Protein AF-A0A4P2VW33-F1 (afdb_monomer_lite)

Organism: Fluviispira sanaruensis (NCBI:txid2493639)

Radius of gyration: 27.39 Å; chains: 1; bounding box: 65×52×79 Å

Secondary structure (DSSP, 8-state):
-TTTHHHHHHHHHHHHHH--------SS-----HHHHHHHHHHHHSS---HHHHHHHHIIIIIISSTTSHHHHHHHHHHHHHHHHHHHHHHHHH----SGGGHHHHHHHHHHHHHHHHHHHHHHHHHHHHHHHHHHHHHHHHHTPPPP-TTTTGGGHHHHHHHHHHHHHHHHHHHHHHHHHHHHHHHHHHHHHHHHHHHHHHHHHHHHHT--S-HHHHHHHHHHHHHHHHTTHHHHHHHHHHHHHHHHHHHTT-HHHHHHHHHHHHHHHHHHHHHHHT--S-HHHHHHHHHHHHHHHHHHHHHHHHHHHH-SSHHHHHHHHHHHHHHHB---TTSGGGHHHHHHHHHHHHS-HHHHTT--HHHHHHHHHHHHHHHHHHB-

pLDDT: mean 75.42, std 14.81, range [32.59, 93.06]

Structure (mmCIF, N/CA/C/O backbone):
data_AF-A0A4P2VW33-F1
#
_entry.id   AF-A0A4P2VW33-F1
#
loop_
_atom_site.group_PDB
_atom_site.id
_atom_site.type_symbol
_atom_site.label_atom_id
_atom_site.label_alt_id
_atom_site.label_comp_id
_atom_site.label_asym_id
_atom_site.label_entity_id
_atom_site.label_seq_id
_atom_site.pdbx_PDB_ins_code
_atom_site.Cartn_x
_atom_site.Cartn_y
_atom_site.Cartn_z
_atom_site.occupancy
_atom_site.B_iso_or_equiv
_atom_site.auth_seq_id
_atom_site.auth_comp_id
_atom_site.auth_asym_id
_atom_site.auth_atom_id
_atom_site.pdbx_PDB_model_num
ATOM 1 N N . MET A 1 1 ? 6.775 -18.492 33.308 1.00 33.47 1 MET A N 1
ATOM 2 C CA . MET A 1 1 ? 7.304 -19.071 32.047 1.00 33.47 1 MET A CA 1
ATOM 3 C C . MET A 1 1 ? 6.486 -18.779 30.776 1.00 33.47 1 MET A C 1
ATOM 5 O O . MET A 1 1 ? 7.085 -18.763 29.713 1.00 33.47 1 MET A O 1
ATOM 9 N N . LYS A 1 2 ? 5.179 -18.452 30.815 1.00 35.44 2 LYS A N 1
ATOM 10 C CA . LYS A 1 2 ? 4.386 -18.158 29.589 1.00 35.44 2 LYS A CA 1
ATOM 11 C C . LYS A 1 2 ? 4.579 -16.755 28.961 1.00 35.44 2 LYS A C 1
ATOM 13 O O . LYS A 1 2 ? 4.142 -16.538 27.838 1.00 35.44 2 LYS A O 1
ATOM 18 N N . LYS A 1 3 ? 5.266 -15.817 29.636 1.00 34.84 3 LYS A N 1
ATOM 19 C CA . LYS A 1 3 ? 5.517 -14.440 29.139 1.00 34.84 3 LYS A CA 1
ATOM 20 C C . LYS A 1 3 ? 6.525 -14.357 27.975 1.00 34.84 3 LYS A C 1
ATOM 22 O O . LYS A 1 3 ? 6.474 -13.389 27.229 1.00 34.84 3 LYS A O 1
ATOM 27 N N . LEU A 1 4 ? 7.403 -15.353 27.798 1.00 35.38 4 LEU A N 1
ATOM 28 C CA . LEU A 1 4 ? 8.448 -15.323 26.760 1.00 35.38 4 LEU A CA 1
ATOM 29 C C . LEU A 1 4 ? 8.006 -15.914 25.411 1.00 35.38 4 LEU A C 1
ATOM 31 O O . LEU A 1 4 ? 8.567 -15.550 24.387 1.00 35.38 4 LEU A O 1
ATOM 35 N N . ILE A 1 5 ? 6.999 -16.794 25.390 1.00 45.31 5 ILE A N 1
ATOM 36 C CA . ILE A 1 5 ? 6.675 -17.621 24.212 1.00 45.31 5 ILE A CA 1
ATOM 37 C C . ILE A 1 5 ? 5.996 -16.802 23.096 1.00 45.31 5 ILE A C 1
ATOM 39 O O . ILE A 1 5 ? 6.216 -17.066 21.918 1.00 45.31 5 ILE A O 1
ATOM 43 N N . LEU A 1 6 ? 5.217 -15.767 23.435 1.00 43.69 6 LEU A N 1
ATOM 44 C CA . LEU A 1 6 ? 4.404 -15.028 22.456 1.00 43.69 6 LEU A CA 1
ATOM 45 C C . LEU A 1 6 ? 5.225 -14.076 21.564 1.00 43.69 6 LEU A C 1
ATOM 47 O O . LEU A 1 6 ? 5.010 -14.011 20.357 1.00 43.69 6 LEU A O 1
ATOM 51 N N . LEU A 1 7 ? 6.199 -13.377 22.156 1.00 43.88 7 LEU A N 1
ATOM 52 C CA . LEU A 1 7 ? 7.172 -12.549 21.431 1.00 43.88 7 LEU A CA 1
ATOM 53 C C . LEU A 1 7 ? 8.129 -13.412 20.601 1.00 43.88 7 LEU A C 1
ATOM 55 O O . LEU A 1 7 ? 8.510 -13.022 19.499 1.00 43.88 7 LEU A O 1
ATOM 59 N N . PHE A 1 8 ? 8.443 -14.614 21.094 1.00 46.25 8 PHE A N 1
ATOM 60 C CA . PHE A 1 8 ? 9.298 -15.585 20.417 1.00 46.25 8 PHE A CA 1
ATOM 61 C C . PHE A 1 8 ? 8.738 -16.004 19.051 1.00 46.25 8 PHE A C 1
ATOM 63 O O . PHE A 1 8 ? 9.500 -16.120 18.102 1.00 46.25 8 PHE A O 1
ATOM 70 N N . PHE A 1 9 ? 7.418 -16.165 18.895 1.00 48.25 9 PHE A N 1
ATOM 71 C CA . PHE A 1 9 ? 6.840 -16.576 17.608 1.00 48.25 9 PHE A CA 1
ATOM 72 C C . PHE A 1 9 ? 6.939 -15.505 16.517 1.00 48.25 9 PHE A C 1
ATOM 74 O O . PHE A 1 9 ? 7.200 -15.852 15.363 1.00 48.25 9 PHE A O 1
ATOM 81 N N . ILE A 1 10 ? 6.783 -14.223 16.866 1.00 46.78 10 ILE A N 1
ATOM 82 C CA . ILE A 1 10 ? 6.921 -13.132 15.891 1.00 46.78 10 ILE A CA 1
ATOM 83 C C . ILE A 1 10 ? 8.411 -12.919 15.560 1.00 46.78 10 ILE A C 1
ATOM 85 O O . ILE A 1 10 ? 8.769 -12.929 14.383 1.00 46.78 10 ILE A O 1
ATOM 89 N N . LEU A 1 11 ? 9.291 -12.925 16.571 1.00 41.44 11 LEU A N 1
ATOM 90 C CA . LEU A 1 11 ? 10.754 -12.822 16.415 1.00 41.44 11 LEU A CA 1
ATOM 91 C C . LEU A 1 11 ? 11.400 -14.005 15.665 1.00 41.44 11 LEU A C 1
ATOM 93 O O . LEU A 1 11 ? 12.348 -13.819 14.900 1.00 41.44 11 LEU A O 1
ATOM 97 N N . ILE A 1 12 ? 10.908 -15.237 15.849 1.00 47.56 12 I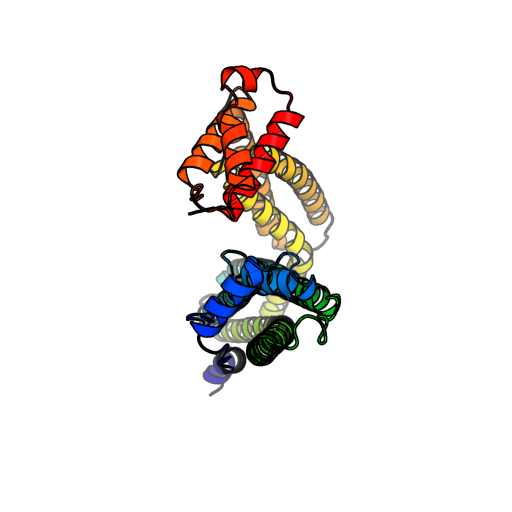LE A N 1
ATOM 98 C CA . ILE A 1 12 ? 11.352 -16.391 15.049 1.00 47.56 12 ILE A CA 1
ATOM 99 C C . ILE A 1 12 ? 10.862 -16.241 13.612 1.00 47.56 12 ILE A C 1
ATOM 101 O O . ILE A 1 12 ? 11.602 -16.560 12.685 1.00 47.56 12 ILE A O 1
ATOM 105 N N . SER A 1 13 ? 9.635 -15.759 13.401 1.00 48.34 13 SER A N 1
ATOM 106 C CA . SER A 1 13 ? 9.087 -15.615 12.054 1.00 48.34 13 SER A CA 1
ATOM 107 C C . SER A 1 13 ? 9.776 -14.508 11.250 1.00 48.34 13 SER A C 1
ATOM 109 O O . SER A 1 13 ? 10.064 -14.730 10.078 1.00 48.34 13 SER A O 1
ATOM 111 N N . THR A 1 14 ? 10.159 -13.384 11.867 1.00 45.22 14 THR A N 1
ATOM 112 C CA . THR A 1 14 ? 10.983 -12.349 11.219 1.00 45.22 14 THR A CA 1
ATOM 113 C C . THR A 1 14 ? 12.371 -12.876 10.880 1.00 45.22 14 THR A C 1
ATOM 115 O O . THR A 1 14 ? 12.808 -12.755 9.734 1.00 45.22 14 THR A O 1
ATOM 118 N N . ASN A 1 15 ? 13.030 -13.562 11.817 1.00 45.72 15 ASN A N 1
ATOM 119 C CA . ASN A 1 15 ? 14.312 -14.203 11.536 1.00 45.72 15 ASN A CA 1
ATOM 120 C C . ASN A 1 15 ? 14.200 -15.300 10.470 1.00 45.72 15 ASN A C 1
ATOM 122 O O . ASN A 1 15 ? 15.095 -15.405 9.649 1.00 45.72 15 ASN A O 1
ATOM 126 N N . ALA A 1 16 ? 13.125 -16.087 10.408 1.00 50.00 16 ALA A N 1
ATOM 127 C CA . ALA A 1 16 ? 12.941 -17.126 9.390 1.00 50.00 16 ALA A CA 1
ATOM 128 C C . ALA A 1 16 ? 12.596 -16.559 7.999 1.00 50.00 16 ALA A C 1
ATOM 130 O O . ALA A 1 16 ? 13.013 -17.123 6.989 1.00 50.00 16 ALA A O 1
ATOM 131 N N . ILE A 1 17 ? 11.869 -15.439 7.927 1.00 50.31 17 ILE A N 1
ATOM 132 C CA . ILE A 1 17 ? 11.526 -14.765 6.662 1.00 50.31 17 ILE A CA 1
ATOM 133 C C . ILE A 1 17 ? 12.755 -14.086 6.049 1.00 50.31 17 ILE A C 1
ATOM 135 O O . ILE A 1 17 ? 12.923 -14.124 4.831 1.00 50.31 17 ILE A O 1
ATOM 139 N N . PHE A 1 18 ? 13.637 -13.525 6.881 1.00 51.56 18 PHE A N 1
ATOM 140 C CA . PHE A 1 18 ? 14.823 -12.790 6.428 1.00 51.56 18 PHE A CA 1
ATOM 141 C C . PHE A 1 18 ? 16.153 -13.551 6.604 1.00 51.56 18 PHE A C 1
ATOM 143 O O . PHE A 1 18 ? 17.190 -13.044 6.184 1.00 51.56 18 PHE A O 1
ATOM 150 N N . ARG A 1 19 ? 16.155 -14.784 7.151 1.00 40.75 19 ARG A N 1
ATOM 151 C CA . ARG A 1 19 ? 17.350 -15.664 7.216 1.00 40.75 19 ARG A CA 1
ATOM 152 C C . ARG A 1 19 ? 17.798 -16.179 5.861 1.00 40.75 19 ARG A C 1
ATOM 154 O O . ARG A 1 19 ? 18.967 -16.531 5.722 1.00 40.75 19 ARG A O 1
ATOM 161 N N . LYS A 1 20 ? 16.928 -16.160 4.848 1.00 41.88 20 LYS A N 1
ATOM 162 C CA . LYS A 1 20 ? 17.406 -16.074 3.470 1.00 41.88 20 LYS A CA 1
ATOM 163 C C . LYS A 1 20 ? 18.042 -14.688 3.326 1.00 41.88 20 LYS A C 1
ATOM 165 O O . LYS A 1 20 ? 17.412 -13.759 2.829 1.00 41.88 20 LYS A O 1
ATOM 170 N N . LYS A 1 21 ? 19.312 -14.558 3.736 1.00 35.84 21 LYS A N 1
ATOM 171 C CA . LYS A 1 21 ? 20.258 -13.721 2.998 1.00 35.84 21 LYS A CA 1
ATOM 172 C C . LYS A 1 21 ? 20.168 -14.251 1.578 1.00 35.84 21 LYS A C 1
ATOM 174 O O . LYS A 1 21 ? 20.799 -15.243 1.228 1.00 35.84 21 LYS A O 1
ATOM 179 N N . SER A 1 22 ? 19.276 -13.679 0.785 1.00 39.81 22 SER A N 1
ATOM 180 C CA . SER A 1 22 ? 19.338 -13.873 -0.637 1.00 39.81 22 SER A CA 1
ATOM 181 C C . SER A 1 22 ? 20.660 -13.236 -1.017 1.00 39.81 22 SER A C 1
ATOM 183 O O . SER A 1 22 ? 20.769 -12.014 -1.065 1.00 39.81 22 SER A O 1
ATOM 185 N N . SER A 1 23 ? 21.674 -14.065 -1.247 1.00 38.97 23 SER A N 1
ATOM 186 C CA . SER A 1 23 ? 22.742 -13.719 -2.166 1.00 38.97 23 SER A CA 1
ATOM 187 C C . SER A 1 23 ? 22.071 -13.540 -3.536 1.00 38.97 23 SER A C 1
ATOM 189 O O . SER A 1 23 ? 22.073 -14.417 -4.401 1.00 38.97 23 SER A O 1
ATOM 191 N N . TYR A 1 24 ? 21.328 -12.446 -3.704 1.00 46.88 24 TYR A N 1
ATOM 192 C CA . TYR A 1 24 ? 21.405 -11.714 -4.950 1.00 46.88 24 TYR A CA 1
ATOM 193 C C . TYR A 1 24 ? 22.859 -11.273 -4.913 1.00 46.88 24 TYR A C 1
ATOM 195 O O . TYR A 1 24 ? 23.224 -10.488 -4.042 1.00 46.88 24 TYR A O 1
ATOM 203 N N . ALA A 1 25 ? 23.708 -12.013 -5.634 1.00 35.94 25 ALA A N 1
ATOM 204 C CA . ALA A 1 25 ? 25.132 -11.728 -5.711 1.00 35.94 25 ALA A CA 1
ATOM 205 C C . ALA A 1 25 ? 25.283 -10.213 -5.851 1.00 35.94 25 ALA A C 1
ATOM 207 O O . ALA A 1 25 ? 24.554 -9.642 -6.659 1.00 35.94 25 ALA A O 1
ATOM 208 N N . ASP A 1 26 ? 26.087 -9.625 -4.966 1.00 37.38 26 ASP A N 1
ATOM 209 C CA . ASP A 1 26 ? 26.328 -8.195 -4.798 1.00 37.38 26 ASP A CA 1
ATOM 210 C C . ASP A 1 26 ? 25.577 -7.282 -5.781 1.00 37.38 26 ASP A C 1
ATOM 212 O O . ASP A 1 26 ? 25.897 -7.195 -6.965 1.00 37.38 26 ASP A O 1
ATOM 216 N N . GLU A 1 27 ? 24.611 -6.520 -5.259 1.00 40.25 27 GLU A N 1
ATOM 217 C CA . GLU A 1 27 ? 23.947 -5.417 -5.970 1.00 40.25 27 GLU A CA 1
ATOM 218 C C . GLU A 1 27 ? 24.935 -4.336 -6.466 1.00 40.25 27 GLU A C 1
ATOM 220 O O . GLU A 1 27 ? 24.542 -3.399 -7.164 1.00 40.25 27 GLU A O 1
ATOM 225 N N . THR A 1 28 ? 26.233 -4.454 -6.177 1.00 32.59 28 THR A N 1
ATOM 226 C CA . THR A 1 28 ? 27.273 -3.639 -6.798 1.00 32.59 28 THR A CA 1
ATOM 227 C C . THR A 1 28 ? 27.631 -4.195 -8.167 1.00 32.59 28 THR A C 1
ATOM 229 O O . THR A 1 28 ? 28.643 -4.865 -8.332 1.00 32.59 28 THR A O 1
ATOM 232 N N . LYS A 1 29 ? 26.801 -3.825 -9.148 1.00 41.41 29 LYS A N 1
ATOM 233 C CA . LYS A 1 29 ? 27.044 -3.966 -10.584 1.00 41.41 29 LYS A CA 1
ATOM 234 C C . LYS A 1 29 ? 27.236 -5.428 -11.024 1.00 41.41 29 LYS A C 1
ATOM 236 O O . LYS A 1 29 ? 28.315 -5.998 -10.913 1.00 41.41 29 LYS A O 1
ATOM 241 N N . ILE A 1 30 ? 26.265 -5.950 -11.777 1.00 44.09 30 ILE A N 1
ATOM 242 C CA . ILE A 1 30 ? 26.667 -6.668 -12.992 1.00 44.09 30 ILE A CA 1
ATOM 243 C C . ILE A 1 30 ? 27.363 -5.604 -13.850 1.00 44.09 30 ILE A C 1
ATOM 245 O O . ILE A 1 30 ? 26.736 -4.928 -14.659 1.00 44.09 30 ILE A O 1
ATOM 249 N N . THR A 1 31 ? 28.640 -5.329 -13.569 1.00 42.66 31 THR A N 1
ATOM 250 C CA . THR A 1 31 ? 29.491 -4.641 -14.523 1.00 42.66 31 THR A CA 1
ATOM 251 C C . THR A 1 31 ? 29.512 -5.586 -15.696 1.00 42.66 31 THR A C 1
ATOM 253 O O . THR A 1 31 ? 29.992 -6.708 -15.542 1.00 42.66 31 THR A O 1
ATOM 256 N N . THR A 1 32 ? 28.990 -5.139 -16.835 1.00 49.12 32 THR A N 1
ATOM 257 C CA . THR A 1 32 ? 29.506 -5.610 -18.117 1.00 49.12 32 THR A CA 1
ATOM 258 C C . THR A 1 32 ? 31.013 -5.625 -17.952 1.00 49.12 32 THR A C 1
ATOM 260 O O . THR A 1 32 ? 31.596 -4.555 -17.708 1.00 49.12 32 THR A O 1
ATOM 263 N N . ASP A 1 33 ? 31.616 -6.811 -17.917 1.00 49.38 33 ASP A N 1
ATOM 264 C CA . ASP A 1 33 ? 33.062 -6.867 -17.824 1.00 49.38 33 ASP A CA 1
ATOM 265 C C . ASP A 1 33 ? 33.630 -6.127 -19.047 1.00 49.38 33 ASP A C 1
ATOM 267 O O . ASP A 1 33 ? 32.926 -5.857 -20.025 1.00 49.38 33 ASP A O 1
ATOM 271 N N . GLU A 1 34 ? 34.876 -5.685 -18.978 1.00 50.00 34 GLU A N 1
ATOM 272 C CA . GLU A 1 34 ? 35.461 -4.876 -20.050 1.00 50.00 34 GLU A CA 1
ATOM 273 C C . GLU A 1 34 ? 35.400 -5.595 -21.411 1.00 50.00 34 GLU A C 1
ATOM 275 O O . GLU A 1 34 ? 35.276 -4.957 -22.450 1.00 50.00 34 GLU A O 1
ATOM 280 N N . LYS A 1 35 ? 35.343 -6.932 -21.400 1.00 49.00 35 LYS A N 1
ATOM 281 C CA . LYS A 1 35 ? 35.193 -7.770 -22.590 1.00 49.00 35 LYS A CA 1
ATOM 282 C C . LYS A 1 35 ? 33.750 -7.806 -23.091 1.00 49.00 35 LYS A C 1
ATOM 284 O O . LYS A 1 35 ? 33.558 -7.782 -24.299 1.00 49.00 35 LYS A O 1
ATOM 289 N N . GLU A 1 36 ? 32.753 -7.813 -22.209 1.00 48.38 36 GLU A N 1
ATOM 290 C CA . GLU A 1 36 ? 31.336 -7.628 -22.525 1.00 48.38 36 GLU A CA 1
ATOM 291 C C . GLU A 1 36 ? 31.111 -6.217 -23.074 1.00 48.38 36 GLU A C 1
ATOM 293 O O . GLU A 1 36 ? 30.380 -6.074 -24.035 1.00 48.38 36 GLU A O 1
ATOM 298 N N . LYS A 1 37 ? 31.782 -5.173 -22.570 1.00 55.41 37 LYS A N 1
ATOM 299 C CA . LYS A 1 37 ? 31.707 -3.820 -23.160 1.00 55.41 37 LYS A CA 1
ATOM 300 C C . LYS A 1 37 ? 32.275 -3.743 -24.567 1.00 55.41 37 LYS A C 1
ATOM 302 O O . LYS A 1 37 ? 31.588 -3.253 -25.454 1.00 55.41 37 LYS A O 1
ATOM 307 N N . ILE A 1 38 ? 33.476 -4.280 -24.764 1.00 53.97 38 ILE A N 1
ATOM 308 C CA . ILE A 1 38 ? 34.111 -4.367 -26.084 1.00 53.97 38 ILE A CA 1
ATOM 309 C C . ILE A 1 38 ? 33.221 -5.169 -27.040 1.00 53.97 38 ILE A C 1
ATOM 311 O O . ILE A 1 38 ? 33.019 -4.769 -28.180 1.00 53.97 38 ILE A O 1
ATOM 315 N N . ALA A 1 39 ? 32.621 -6.261 -26.562 1.00 53.72 39 ALA A N 1
ATOM 316 C CA . ALA A 1 39 ? 31.615 -7.005 -27.308 1.00 53.72 39 ALA A CA 1
ATOM 317 C C . ALA A 1 39 ? 30.430 -6.106 -27.684 1.00 53.72 39 ALA A C 1
ATOM 319 O O . ALA A 1 39 ? 30.073 -6.019 -28.853 1.00 53.72 39 ALA A O 1
ATOM 320 N N . LEU A 1 40 ? 29.838 -5.413 -26.704 1.00 53.22 40 LEU A N 1
ATOM 321 C CA . LEU A 1 40 ? 28.657 -4.581 -26.912 1.00 53.22 40 LEU A CA 1
ATOM 322 C C . LEU A 1 40 ? 28.922 -3.449 -27.922 1.00 53.22 40 LEU A C 1
ATOM 324 O O . LEU A 1 40 ? 28.041 -3.159 -28.728 1.00 53.22 40 LEU A O 1
ATOM 328 N N . GLU A 1 41 ? 30.119 -2.855 -27.900 1.00 52.84 41 GLU A N 1
ATOM 329 C CA . GLU A 1 41 ? 30.570 -1.829 -28.850 1.00 52.84 41 GLU A CA 1
ATOM 330 C C . GLU A 1 41 ? 30.766 -2.415 -30.257 1.00 52.84 41 GLU A C 1
ATOM 332 O O . GLU A 1 41 ? 30.122 -1.950 -31.198 1.00 52.84 41 GLU A O 1
ATOM 337 N N . ILE A 1 42 ? 31.524 -3.510 -30.396 1.00 51.34 42 ILE A N 1
ATOM 338 C CA . ILE A 1 42 ? 31.761 -4.191 -31.685 1.00 51.34 42 ILE A CA 1
ATOM 339 C C . ILE A 1 42 ? 30.442 -4.656 -32.338 1.00 51.34 42 ILE A C 1
ATOM 341 O O . ILE A 1 42 ? 30.270 -4.561 -33.557 1.00 51.34 42 ILE A O 1
ATOM 345 N N . PHE A 1 43 ? 29.477 -5.129 -31.541 1.00 52.22 43 PHE A N 1
ATOM 346 C CA . PHE A 1 43 ? 28.167 -5.577 -32.034 1.00 52.22 43 PHE A CA 1
ATOM 347 C C . PHE A 1 43 ? 27.166 -4.447 -32.284 1.00 52.22 43 PHE A C 1
ATOM 349 O O . PHE A 1 43 ? 26.163 -4.666 -32.960 1.00 52.22 43 PHE A O 1
ATOM 356 N N . SER A 1 44 ? 27.406 -3.248 -31.751 1.00 46.94 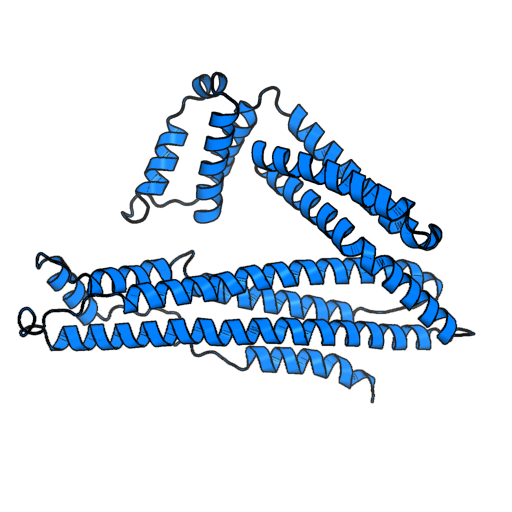44 SER A N 1
ATOM 357 C CA . SER A 1 44 ? 26.588 -2.068 -32.058 1.00 46.94 44 SER A CA 1
ATOM 358 C C . SER A 1 44 ? 26.926 -1.459 -33.423 1.00 46.94 44 SER A C 1
ATOM 360 O O . SER A 1 44 ? 26.059 -0.857 -34.053 1.00 46.94 44 SER A O 1
ATOM 362 N N . GLU A 1 45 ? 28.157 -1.667 -33.903 1.00 43.25 45 GLU A N 1
ATOM 363 C CA . GLU A 1 45 ? 28.654 -1.159 -35.189 1.00 43.25 45 GLU A CA 1
ATOM 364 C C . GLU A 1 45 ? 28.390 -2.119 -36.366 1.00 43.25 45 GLU A C 1
ATOM 366 O O . GLU A 1 45 ? 28.349 -1.701 -37.526 1.00 43.25 45 GLU A O 1
ATOM 371 N N . THR A 1 46 ? 28.145 -3.405 -36.096 1.00 50.06 46 THR A N 1
ATOM 372 C CA . THR A 1 46 ? 27.733 -4.383 -37.113 1.00 50.06 46 THR A CA 1
ATOM 373 C C . THR A 1 46 ? 26.227 -4.267 -37.364 1.00 50.06 46 THR A C 1
ATOM 375 O O . THR A 1 46 ? 25.401 -4.799 -36.626 1.00 50.06 46 THR A O 1
ATOM 378 N N . ASN A 1 47 ? 25.860 -3.522 -38.412 1.00 46.66 47 ASN A N 1
ATOM 379 C CA . ASN A 1 47 ? 24.479 -3.318 -38.864 1.00 46.66 47 ASN A CA 1
ATOM 380 C C . ASN A 1 47 ? 23.648 -4.618 -38.824 1.00 46.66 47 ASN A C 1
ATOM 382 O O . ASN A 1 47 ? 23.966 -5.587 -39.513 1.00 46.66 47 ASN A O 1
ATOM 386 N N . ASN A 1 48 ? 22.543 -4.559 -38.071 1.00 45.03 48 ASN A N 1
ATOM 387 C CA . ASN A 1 48 ? 21.643 -5.630 -37.619 1.00 45.03 48 ASN A CA 1
ATOM 388 C C . ASN A 1 48 ? 22.033 -6.274 -36.281 1.00 45.03 48 ASN A C 1
ATOM 390 O O . ASN A 1 48 ? 22.515 -7.406 -36.213 1.00 45.03 48 ASN A O 1
ATOM 394 N N . LEU A 1 49 ? 21.652 -5.591 -35.193 1.00 52.75 49 LEU A N 1
ATOM 395 C CA . LEU A 1 49 ? 21.343 -6.253 -33.927 1.00 52.75 49 LEU A CA 1
ATOM 396 C C . LEU A 1 49 ? 20.489 -7.500 -34.203 1.00 52.75 49 LEU A C 1
ATOM 398 O O . LEU A 1 49 ? 19.416 -7.404 -34.802 1.00 52.75 49 LEU A O 1
ATOM 402 N N . SER A 1 50 ? 20.907 -8.660 -33.694 1.00 57.16 50 SER A N 1
ATOM 403 C CA . SER A 1 50 ? 19.944 -9.745 -33.518 1.00 57.16 50 SER A CA 1
ATOM 404 C C . SER A 1 50 ? 18.863 -9.264 -32.543 1.00 57.16 50 SER A C 1
ATOM 406 O O . SER A 1 50 ? 19.169 -8.702 -31.488 1.00 57.16 50 SER A O 1
ATOM 408 N N . ASP A 1 51 ? 17.595 -9.472 -32.889 1.00 63.16 51 ASP A N 1
ATOM 409 C CA . ASP A 1 51 ? 16.438 -9.145 -32.044 1.00 63.16 51 ASP A CA 1
ATOM 410 C C . ASP A 1 51 ? 16.608 -9.689 -30.605 1.00 63.16 51 ASP A C 1
ATOM 412 O O . ASP A 1 51 ? 16.287 -9.008 -29.630 1.00 63.16 51 ASP A O 1
ATOM 416 N N . SER A 1 52 ? 17.256 -10.851 -30.451 1.00 65.19 52 SER A N 1
ATOM 417 C CA . SER A 1 52 ? 17.616 -11.426 -29.149 1.00 65.19 52 SER A CA 1
ATOM 418 C C . SER A 1 52 ? 18.522 -10.549 -28.293 1.00 65.19 52 SER A C 1
ATOM 420 O O . SER A 1 52 ? 18.364 -10.507 -27.072 1.00 65.19 52 SER A O 1
ATOM 422 N N . TYR A 1 53 ? 19.486 -9.871 -28.902 1.00 66.06 53 TYR A N 1
ATOM 423 C CA . TYR A 1 53 ? 20.451 -9.054 -28.183 1.00 66.06 53 TYR A CA 1
ATOM 424 C C . TYR A 1 53 ? 19.844 -7.712 -27.745 1.00 66.06 53 TYR A C 1
ATOM 426 O O . TYR A 1 53 ? 20.026 -7.292 -26.601 1.00 66.06 53 TYR A O 1
ATOM 434 N N . GLY A 1 54 ? 19.012 -7.096 -28.593 1.00 64.50 54 GLY A N 1
ATOM 435 C CA . GLY A 1 54 ? 18.255 -5.896 -28.222 1.00 64.50 54 GLY A CA 1
ATOM 436 C C . GLY A 1 54 ? 17.295 -6.161 -27.057 1.00 64.50 54 GLY A C 1
ATOM 437 O O . GLY A 1 54 ? 17.254 -5.401 -26.088 1.00 64.50 54 GLY A O 1
ATOM 438 N N . ARG A 1 55 ? 16.583 -7.296 -27.088 1.00 68.50 55 ARG A N 1
ATOM 439 C CA . ARG A 1 55 ? 15.692 -7.728 -25.996 1.00 68.50 55 ARG A CA 1
ATOM 440 C C . ARG A 1 55 ? 16.434 -7.987 -24.689 1.00 68.50 55 ARG A C 1
ATOM 442 O O . ARG A 1 55 ? 15.927 -7.623 -23.629 1.00 68.50 55 ARG A O 1
ATOM 449 N N . PHE A 1 56 ? 17.631 -8.573 -24.753 1.00 72.38 56 PHE A N 1
ATOM 450 C CA . PHE A 1 56 ? 18.485 -8.776 -23.582 1.00 72.38 56 PHE A CA 1
ATOM 451 C C . PHE A 1 56 ? 18.842 -7.447 -22.899 1.00 72.38 56 PHE A C 1
ATOM 453 O O . PHE A 1 56 ? 18.646 -7.323 -21.689 1.00 72.38 56 PHE A O 1
ATOM 460 N N . ILE A 1 57 ? 19.291 -6.442 -23.662 1.00 67.75 57 ILE A N 1
ATOM 461 C CA . ILE A 1 57 ? 19.647 -5.117 -23.125 1.00 67.75 57 ILE A CA 1
ATOM 462 C C . ILE A 1 57 ? 18.427 -4.434 -22.502 1.00 67.75 57 ILE A C 1
ATOM 464 O O . ILE A 1 57 ? 18.506 -3.937 -21.379 1.00 67.75 57 ILE A O 1
ATOM 468 N N . VAL A 1 58 ? 17.278 -4.454 -23.186 1.00 70.75 58 VAL A N 1
ATOM 469 C CA . VAL A 1 58 ? 16.027 -3.881 -22.660 1.00 70.75 58 VAL A CA 1
ATOM 470 C C . VAL A 1 58 ? 15.651 -4.535 -21.328 1.00 70.75 58 VAL A C 1
ATOM 472 O O . VAL A 1 58 ? 15.375 -3.846 -20.345 1.00 70.75 58 VAL A O 1
ATOM 475 N N . VAL A 1 59 ? 15.690 -5.866 -21.248 1.00 76.19 59 VAL A N 1
ATOM 476 C CA . VAL A 1 59 ? 15.335 -6.565 -20.010 1.00 76.19 59 VAL A CA 1
ATOM 477 C C . VAL A 1 59 ? 16.340 -6.291 -18.894 1.00 76.19 59 VAL A C 1
ATOM 479 O O . VAL A 1 59 ? 15.919 -6.038 -17.768 1.00 76.19 59 VAL A O 1
ATOM 482 N N . ARG A 1 60 ? 17.645 -6.303 -19.177 1.00 76.12 60 ARG A N 1
ATOM 483 C CA . ARG A 1 60 ? 18.687 -6.036 -18.178 1.00 76.12 60 ARG A CA 1
ATOM 484 C C . ARG A 1 60 ? 18.603 -4.604 -17.655 1.00 76.12 60 ARG A C 1
ATOM 486 O O . ARG A 1 60 ? 18.431 -4.402 -16.456 1.00 76.12 60 ARG A O 1
ATOM 493 N N . ASP A 1 61 ? 18.703 -3.627 -18.546 1.00 67.81 61 ASP A N 1
ATOM 494 C CA . ASP A 1 61 ? 19.016 -2.244 -18.175 1.00 67.81 61 ASP A CA 1
ATOM 495 C C . ASP A 1 61 ? 17.781 -1.391 -17.892 1.00 67.81 61 ASP A C 1
ATOM 497 O O . ASP A 1 61 ? 17.912 -0.345 -17.262 1.00 67.81 61 ASP A O 1
ATOM 501 N N . HIS A 1 62 ? 16.600 -1.825 -18.350 1.00 66.62 62 HIS A N 1
ATOM 502 C CA . HIS A 1 62 ? 15.352 -1.077 -18.167 1.00 66.62 62 HIS A CA 1
ATOM 503 C C . HIS A 1 62 ? 14.348 -1.828 -17.288 1.00 66.62 62 HIS A C 1
ATOM 505 O O . HIS A 1 62 ? 13.757 -1.235 -16.382 1.00 66.62 62 HIS A O 1
ATOM 511 N N . ASN A 1 63 ? 14.143 -3.130 -17.520 1.00 77.25 63 ASN A N 1
ATOM 512 C CA . ASN A 1 63 ? 13.137 -3.877 -16.758 1.00 77.25 63 ASN A CA 1
ATOM 513 C C . ASN A 1 63 ? 13.681 -4.369 -15.414 1.00 77.25 63 ASN A C 1
ATOM 515 O O . ASN A 1 63 ? 13.004 -4.261 -14.392 1.00 77.25 63 ASN A O 1
ATOM 519 N N . LEU A 1 64 ? 14.881 -4.950 -15.403 1.00 77.31 64 LEU A N 1
ATOM 520 C CA . LEU A 1 64 ? 15.474 -5.576 -14.225 1.00 77.31 64 LEU A CA 1
ATOM 521 C C . LEU A 1 64 ? 16.163 -4.541 -13.332 1.00 77.31 64 LEU A C 1
ATOM 523 O O . LEU A 1 64 ? 15.828 -4.424 -12.145 1.00 77.31 64 LEU A O 1
ATOM 527 N N . TYR A 1 65 ? 17.099 -3.797 -13.920 1.00 70.06 65 TYR A N 1
ATOM 528 C CA . TYR A 1 65 ? 17.866 -2.728 -13.290 1.00 70.06 65 TYR A CA 1
ATOM 529 C C . TYR A 1 65 ? 17.330 -1.359 -13.743 1.00 70.06 65 TYR A C 1
ATOM 531 O O . TYR A 1 65 ? 16.755 -1.242 -14.814 1.00 70.06 65 TYR A O 1
ATOM 539 N N . GLY A 1 66 ? 17.428 -0.339 -12.883 1.00 63.22 66 GLY A N 1
ATOM 540 C CA . GLY A 1 66 ? 16.860 0.998 -13.117 1.00 63.22 66 GLY A CA 1
ATOM 541 C C . GLY A 1 66 ? 16.106 1.545 -11.900 1.00 63.22 66 GLY A C 1
ATOM 542 O O . GLY A 1 66 ? 15.714 0.786 -11.009 1.00 63.22 66 GLY A O 1
ATOM 543 N N . MET A 1 67 ? 15.876 2.865 -11.845 1.00 59.44 67 MET A N 1
ATOM 544 C CA . MET A 1 67 ? 15.214 3.529 -10.700 1.00 59.44 67 MET A CA 1
ATOM 545 C C . MET A 1 67 ? 13.813 2.971 -10.395 1.00 59.44 67 MET A C 1
ATOM 547 O O . MET A 1 67 ? 13.378 3.000 -9.244 1.00 59.44 67 MET A O 1
ATOM 551 N N . ASN A 1 68 ? 13.143 2.398 -11.399 1.00 66.19 68 ASN A N 1
ATOM 552 C CA . ASN A 1 68 ? 11.845 1.733 -11.275 1.00 66.19 68 ASN A CA 1
ATOM 553 C C . ASN A 1 68 ? 11.863 0.244 -11.678 1.00 66.19 68 ASN A C 1
ATOM 555 O O . ASN A 1 68 ? 10.795 -0.354 -11.815 1.00 66.19 68 ASN A O 1
ATOM 559 N N . GLY A 1 69 ? 13.048 -0.361 -11.818 1.00 78.38 69 GLY A N 1
ATOM 560 C CA . GLY A 1 69 ? 13.207 -1.758 -12.227 1.00 78.38 69 GLY A CA 1
ATOM 561 C C . GLY A 1 69 ? 12.715 -2.771 -11.185 1.00 78.38 69 GLY A C 1
ATOM 562 O O . GLY A 1 69 ? 12.506 -2.453 -10.006 1.00 78.38 69 GLY A O 1
ATOM 563 N N . ILE A 1 70 ? 12.562 -4.025 -11.619 1.00 87.06 70 ILE A N 1
ATOM 564 C CA . ILE A 1 70 ? 12.090 -5.166 -10.817 1.00 87.06 70 ILE A CA 1
ATOM 565 C C . ILE A 1 70 ? 12.891 -5.292 -9.515 1.00 87.06 70 ILE A C 1
ATOM 567 O O . ILE A 1 70 ? 12.289 -5.464 -8.455 1.00 87.06 70 ILE A O 1
ATOM 571 N N . SER A 1 71 ? 14.217 -5.120 -9.563 1.00 84.06 71 SER A N 1
ATOM 572 C CA . SER A 1 71 ? 15.081 -5.181 -8.374 1.00 84.06 71 SER A CA 1
ATOM 573 C C . SER A 1 71 ? 14.698 -4.133 -7.314 1.00 84.06 71 SER A C 1
ATOM 575 O O . SER A 1 71 ? 14.518 -4.444 -6.130 1.00 84.06 71 SER A O 1
ATOM 577 N N . LYS A 1 72 ? 14.457 -2.881 -7.729 1.00 83.31 72 LYS A N 1
ATOM 578 C CA . LYS A 1 72 ? 14.064 -1.807 -6.806 1.00 83.31 72 LYS A CA 1
ATOM 579 C C . LYS A 1 72 ? 12.665 -2.027 -6.225 1.00 83.31 72 LYS A C 1
ATOM 581 O O . LYS A 1 72 ? 12.425 -1.767 -5.043 1.00 83.31 72 LYS A O 1
ATOM 586 N N . LYS A 1 73 ? 11.720 -2.518 -7.031 1.00 86.25 73 LYS A N 1
ATOM 587 C CA . LYS A 1 73 ? 10.361 -2.835 -6.555 1.00 86.25 73 LYS A CA 1
ATOM 588 C C . LYS A 1 73 ? 10.365 -4.034 -5.605 1.00 86.25 73 LYS A C 1
ATOM 590 O O . LYS A 1 73 ? 9.664 -4.005 -4.595 1.00 86.25 73 LYS A O 1
ATOM 595 N N . PHE A 1 74 ? 11.209 -5.031 -5.861 1.00 89.50 74 PHE A N 1
ATOM 596 C CA . PHE A 1 74 ? 11.411 -6.172 -4.973 1.00 89.50 74 PHE A CA 1
ATOM 597 C C . PHE A 1 74 ? 11.963 -5.748 -3.605 1.00 89.50 74 PHE A C 1
ATOM 599 O O . PHE A 1 74 ? 11.376 -6.085 -2.575 1.00 89.50 74 PHE A O 1
ATOM 606 N N . THR A 1 75 ? 13.028 -4.940 -3.576 1.00 87.12 75 THR A N 1
ATOM 607 C CA . THR A 1 75 ? 13.592 -4.416 -2.316 1.00 87.12 75 THR A CA 1
ATOM 608 C C . THR A 1 75 ? 12.588 -3.549 -1.553 1.00 87.12 75 THR A C 1
ATOM 610 O O . THR A 1 75 ? 12.494 -3.641 -0.328 1.00 87.12 75 THR A O 1
ATOM 613 N N . THR A 1 76 ? 11.766 -2.770 -2.263 1.00 86.44 76 THR A N 1
ATOM 614 C CA . THR A 1 76 ? 10.669 -1.989 -1.663 1.00 86.44 76 THR A CA 1
ATOM 615 C C . THR A 1 76 ? 9.606 -2.897 -1.035 1.00 86.44 76 THR A C 1
ATOM 617 O O . THR A 1 76 ? 9.274 -2.715 0.133 1.00 86.44 76 THR A O 1
ATOM 620 N N . CYS A 1 77 ? 9.138 -3.929 -1.749 1.00 89.19 77 CYS A N 1
ATOM 621 C CA . CYS A 1 77 ? 8.210 -4.945 -1.226 1.00 89.19 77 CYS A CA 1
ATOM 622 C C . CYS A 1 77 ? 8.755 -5.599 0.063 1.00 89.19 77 CYS A C 1
ATOM 624 O O . CYS A 1 77 ? 8.040 -5.701 1.063 1.00 89.19 77 CYS A O 1
ATOM 626 N N . GLN A 1 78 ? 10.042 -5.968 0.094 1.00 87.12 78 GLN A N 1
ATOM 627 C CA . GLN A 1 78 ? 10.680 -6.510 1.300 1.00 87.12 78 GLN A CA 1
ATOM 628 C C . GLN A 1 78 ? 10.726 -5.499 2.455 1.00 87.12 78 GLN A C 1
ATOM 630 O O . GLN A 1 78 ? 10.462 -5.860 3.605 1.00 87.12 78 GLN A O 1
ATOM 635 N N . ALA A 1 79 ? 11.082 -4.244 2.176 1.00 86.44 79 ALA A N 1
ATOM 636 C CA . ALA A 1 79 ? 11.147 -3.190 3.183 1.00 86.44 79 ALA A CA 1
ATOM 637 C C . ALA A 1 79 ? 9.762 -2.869 3.768 1.00 86.44 79 ALA A C 1
ATOM 639 O O . ALA A 1 79 ? 9.630 -2.706 4.983 1.00 86.44 79 ALA A O 1
ATOM 640 N N . ASP A 1 80 ? 8.725 -2.829 2.932 1.00 88.50 80 ASP A N 1
ATOM 641 C CA . ASP A 1 80 ? 7.341 -2.622 3.361 1.00 88.50 80 ASP A CA 1
ATOM 642 C C . ASP A 1 80 ? 6.869 -3.764 4.262 1.00 88.50 80 ASP A C 1
ATOM 644 O O . ASP A 1 80 ? 6.342 -3.510 5.346 1.00 88.50 80 ASP A O 1
ATOM 648 N N . LEU A 1 81 ? 7.155 -5.015 3.882 1.00 88.44 81 LEU A N 1
ATOM 649 C CA . LEU A 1 81 ? 6.856 -6.184 4.707 1.00 88.44 81 LEU A CA 1
ATOM 650 C C . LEU A 1 81 ? 7.568 -6.121 6.068 1.00 88.44 81 LEU A C 1
ATOM 652 O O . LEU A 1 81 ? 6.941 -6.367 7.096 1.00 88.44 81 LEU A O 1
ATOM 656 N N . LYS A 1 82 ? 8.856 -5.745 6.105 1.00 87.69 82 LYS A N 1
ATOM 657 C CA . LYS A 1 82 ? 9.607 -5.566 7.365 1.00 87.69 82 LYS A CA 1
ATOM 658 C C . LYS A 1 82 ? 8.956 -4.525 8.271 1.00 87.69 82 LYS A C 1
ATOM 660 O O . LYS A 1 82 ? 8.780 -4.777 9.461 1.00 87.69 82 LYS A O 1
ATOM 665 N N . ARG A 1 83 ? 8.601 -3.361 7.716 1.00 89.38 83 ARG A N 1
ATOM 666 C CA . ARG A 1 83 ? 7.957 -2.271 8.467 1.00 89.38 83 ARG A CA 1
ATOM 667 C C . ARG A 1 83 ? 6.591 -2.687 9.004 1.00 89.38 83 ARG A C 1
ATOM 669 O O . ARG A 1 83 ? 6.294 -2.416 10.164 1.00 89.38 83 ARG A O 1
ATOM 676 N N . TRP A 1 84 ? 5.804 -3.384 8.191 1.00 91.56 84 TRP A N 1
ATOM 677 C CA . TRP A 1 84 ? 4.502 -3.917 8.585 1.00 91.56 84 TRP A CA 1
ATOM 678 C C . TRP A 1 84 ? 4.621 -4.919 9.738 1.00 91.56 84 TRP A C 1
ATOM 680 O O . TRP A 1 84 ? 3.945 -4.767 10.752 1.00 91.56 84 TRP A O 1
ATOM 690 N N . ILE A 1 85 ? 5.554 -5.877 9.665 1.00 87.69 85 ILE A N 1
ATOM 691 C CA . ILE A 1 85 ? 5.771 -6.831 10.766 1.00 87.69 85 ILE A CA 1
ATOM 692 C C . ILE A 1 85 ? 6.236 -6.117 12.039 1.00 87.69 85 ILE A C 1
ATOM 694 O O . ILE A 1 85 ? 5.721 -6.395 13.121 1.00 87.69 85 ILE A O 1
ATOM 698 N N . LYS A 1 86 ? 7.164 -5.160 11.923 1.00 88.00 86 LYS A N 1
ATOM 699 C CA . LYS A 1 86 ? 7.622 -4.370 13.071 1.00 88.00 86 LYS A CA 1
ATOM 700 C C . LYS A 1 86 ? 6.466 -3.618 13.739 1.00 88.00 86 LYS A C 1
ATOM 702 O O . LYS A 1 86 ? 6.386 -3.587 14.960 1.00 88.00 86 LYS A O 1
ATOM 707 N N . SER A 1 87 ? 5.531 -3.084 12.954 1.00 90.25 87 SER A N 1
ATOM 708 C CA . SER A 1 87 ? 4.340 -2.419 13.488 1.00 90.25 87 SER A CA 1
ATOM 709 C C . SER A 1 87 ? 3.477 -3.355 14.344 1.00 90.25 87 SER A C 1
ATOM 711 O O . SER A 1 87 ? 3.017 -2.944 15.409 1.00 90.25 87 SER A O 1
ATOM 713 N N . TRP A 1 88 ? 3.307 -4.617 13.934 1.00 87.88 88 TRP A N 1
ATOM 714 C CA . TRP A 1 88 ? 2.656 -5.647 14.753 1.00 87.88 88 TRP A CA 1
ATOM 715 C C . TRP A 1 88 ? 3.422 -5.959 16.037 1.00 87.88 88 TRP A C 1
ATOM 717 O O . TRP A 1 88 ? 2.812 -6.036 17.104 1.00 87.88 88 TRP A O 1
ATOM 727 N N . GLU A 1 89 ? 4.741 -6.137 15.948 1.00 86.12 89 GLU A N 1
ATOM 728 C CA . GLU A 1 89 ? 5.587 -6.404 17.116 1.00 86.12 89 GLU A CA 1
ATOM 729 C C . GLU A 1 89 ? 5.492 -5.283 18.152 1.00 86.12 89 GLU A C 1
ATOM 731 O O . GLU A 1 89 ? 5.285 -5.553 19.336 1.00 86.12 89 GLU A O 1
ATOM 736 N N . ASP A 1 90 ? 5.630 -4.038 17.703 1.00 88.00 90 ASP A N 1
ATOM 737 C CA . ASP A 1 90 ? 5.606 -2.862 18.565 1.00 88.00 90 ASP A CA 1
ATOM 738 C C . ASP A 1 90 ? 4.224 -2.690 19.206 1.00 88.00 90 ASP A C 1
ATOM 740 O O . ASP A 1 90 ? 4.130 -2.464 20.412 1.00 88.00 90 ASP A O 1
ATOM 744 N N . PHE A 1 91 ? 3.143 -2.899 18.447 1.00 90.25 91 PHE A N 1
ATOM 745 C CA . PHE A 1 91 ? 1.793 -2.841 19.000 1.00 90.25 91 PHE A CA 1
ATOM 746 C C . PHE A 1 91 ? 1.573 -3.903 20.083 1.00 90.25 91 PHE A C 1
ATOM 748 O O . PHE A 1 91 ? 1.192 -3.555 21.195 1.00 90.25 91 PHE A O 1
ATOM 755 N N . VAL A 1 92 ? 1.881 -5.179 19.806 1.00 86.00 92 VAL A N 1
ATOM 756 C CA . VAL A 1 92 ? 1.714 -6.287 20.770 1.00 86.00 92 VAL A CA 1
ATOM 757 C C . VAL A 1 92 ? 2.515 -6.054 22.055 1.00 86.00 92 VAL A C 1
ATOM 759 O O . VAL A 1 92 ? 2.012 -6.332 23.148 1.00 86.00 92 VAL A O 1
ATOM 762 N N . LYS A 1 93 ? 3.754 -5.551 21.946 1.00 86.81 93 LYS A N 1
ATOM 763 C CA . LYS A 1 93 ? 4.609 -5.239 23.107 1.00 86.81 93 LYS A CA 1
ATOM 764 C C . LYS A 1 93 ? 3.972 -4.194 24.019 1.00 86.81 93 LYS A C 1
ATOM 766 O O . LYS A 1 93 ? 4.042 -4.346 25.237 1.00 86.81 93 LYS A O 1
ATOM 771 N N . ASN A 1 94 ? 3.332 -3.193 23.425 1.00 88.69 94 ASN A N 1
ATOM 772 C CA . ASN A 1 94 ? 2.797 -2.029 24.124 1.00 88.69 94 ASN A CA 1
ATOM 773 C C . ASN A 1 94 ? 1.355 -2.210 24.625 1.00 88.69 94 ASN A C 1
ATOM 775 O O . ASN A 1 94 ? 0.810 -1.297 25.238 1.00 88.69 94 ASN A O 1
ATOM 779 N N . ILE A 1 95 ? 0.723 -3.370 24.403 1.00 88.81 95 ILE A N 1
ATOM 780 C CA . ILE A 1 95 ? -0.600 -3.653 24.975 1.00 88.81 95 ILE A CA 1
ATOM 781 C C . ILE A 1 95 ? -0.493 -3.727 26.500 1.00 88.81 95 ILE A C 1
ATOM 783 O O . ILE A 1 95 ? 0.149 -4.628 27.057 1.00 88.81 95 ILE A O 1
ATOM 787 N N . GLN A 1 96 ? -1.187 -2.809 27.162 1.00 86.94 96 GLN A N 1
ATOM 788 C CA . GLN A 1 96 ? -1.314 -2.737 28.607 1.00 86.94 96 GLN A CA 1
ATOM 789 C C . GLN A 1 96 ? -2.699 -2.186 28.951 1.00 86.94 96 GLN A C 1
ATOM 791 O O . GLN A 1 96 ? -3.133 -1.199 28.362 1.00 86.94 96 GLN A O 1
ATOM 796 N N . LEU A 1 97 ? -3.384 -2.844 29.885 1.00 86.00 97 LEU A N 1
ATOM 797 C CA . LEU A 1 97 ? -4.629 -2.367 30.481 1.00 86.00 97 LEU A CA 1
ATOM 798 C C . LEU A 1 97 ? -4.392 -2.268 31.984 1.00 86.00 97 LEU A C 1
ATOM 800 O O . LEU A 1 97 ? -4.068 -3.271 32.619 1.00 86.00 97 LEU A O 1
ATOM 804 N N . ASN A 1 98 ? -4.518 -1.066 32.535 1.00 84.12 98 ASN A N 1
ATOM 805 C CA . ASN A 1 98 ? -4.323 -0.794 33.958 1.00 84.12 98 ASN A CA 1
ATOM 806 C C . ASN A 1 98 ? -5.657 -0.738 34.707 1.00 84.12 98 ASN A C 1
ATOM 808 O O . ASN A 1 98 ? -5.720 -1.091 35.885 1.00 84.12 98 ASN A O 1
ATOM 812 N N . HIS A 1 99 ? -6.732 -0.343 34.019 1.00 81.75 99 HIS A N 1
ATOM 813 C CA . HIS A 1 99 ? -8.069 -0.232 34.595 1.00 81.75 99 HIS A CA 1
ATOM 814 C C . HIS A 1 99 ? -9.158 -0.789 33.673 1.00 81.75 99 HIS A C 1
ATOM 816 O O . HIS A 1 99 ? -9.082 -0.681 32.452 1.00 81.75 99 HIS A O 1
ATOM 822 N N . SER A 1 100 ? -10.238 -1.317 34.259 1.00 74.94 100 SER A N 1
ATOM 823 C CA . SER A 1 100 ? -11.391 -1.844 33.508 1.00 74.94 100 SER A CA 1
ATOM 824 C C . SER A 1 100 ? -12.074 -0.787 32.632 1.00 74.94 100 SER A C 1
ATOM 826 O O . SER A 1 100 ? -12.576 -1.102 31.556 1.00 74.94 100 SER A O 1
ATOM 828 N N . LYS A 1 101 ? -12.026 0.489 33.037 1.00 76.19 101 LYS A N 1
ATOM 829 C CA . LYS A 1 101 ? -12.539 1.621 32.246 1.00 76.19 101 LYS A CA 1
ATOM 830 C C . LYS A 1 101 ? -11.783 1.831 30.925 1.00 76.19 101 LYS A C 1
ATOM 832 O O . LYS A 1 101 ? -12.340 2.421 30.006 1.00 76.19 101 LYS A O 1
ATOM 837 N N . GLU A 1 102 ? -10.548 1.337 30.803 1.00 78.56 102 GLU A N 1
ATOM 838 C CA . GLU A 1 102 ? -9.723 1.472 29.592 1.00 78.56 102 GLU A CA 1
ATOM 839 C C . GLU A 1 102 ? -10.097 0.459 28.505 1.00 78.56 102 GLU A C 1
ATOM 841 O O . GLU A 1 102 ? -9.696 0.624 27.358 1.00 78.56 102 GLU A O 1
ATOM 846 N N . ILE A 1 103 ? -10.896 -0.564 28.826 1.00 77.19 103 ILE A N 1
ATOM 847 C CA . ILE A 1 103 ? -11.234 -1.658 27.906 1.00 77.19 103 ILE A CA 1
ATOM 848 C C . ILE A 1 103 ? -11.961 -1.138 26.665 1.00 77.19 103 ILE A C 1
ATOM 850 O O . ILE A 1 103 ? -11.616 -1.519 25.546 1.00 77.19 103 ILE A O 1
ATOM 854 N N . TYR A 1 104 ? -12.929 -0.237 26.847 1.00 72.00 104 TYR A N 1
ATOM 855 C CA . TYR A 1 104 ? -13.668 0.340 25.728 1.00 72.00 104 TYR A CA 1
ATOM 856 C C . TYR A 1 104 ? -12.782 1.259 24.862 1.00 72.00 104 TYR A C 1
ATOM 858 O O . TYR A 1 104 ? -12.643 0.960 23.673 1.00 72.00 104 TYR A O 1
ATOM 866 N N . PRO A 1 105 ? -12.085 2.282 25.408 1.00 71.06 105 PRO A N 1
ATOM 867 C CA . PRO A 1 105 ? -11.114 3.070 24.641 1.00 71.06 105 PRO A CA 1
ATOM 868 C C . PRO A 1 105 ? -10.039 2.225 23.942 1.00 71.06 105 PRO A C 1
ATOM 870 O O . PRO A 1 105 ? -9.691 2.481 22.791 1.00 71.06 105 PRO A O 1
ATOM 873 N N . PHE A 1 106 ? -9.530 1.184 24.603 1.00 82.56 106 PHE A N 1
ATOM 874 C CA . PHE A 1 106 ? -8.527 0.298 24.023 1.00 82.56 106 PHE A CA 1
ATOM 875 C C . PHE A 1 106 ? -9.096 -0.555 22.885 1.00 82.56 106 PHE A C 1
ATOM 877 O O . PHE A 1 106 ? -8.419 -0.742 21.874 1.00 82.56 106 PHE A O 1
ATOM 884 N N . SER A 1 107 ? -10.337 -1.044 23.008 1.00 76.50 107 SER A N 1
ATOM 885 C CA . SER A 1 107 ? -11.007 -1.787 21.931 1.00 76.50 107 SER A CA 1
ATOM 886 C C . SER A 1 107 ? -11.072 -0.960 20.645 1.00 76.50 107 SER A C 1
ATOM 888 O O . SER A 1 107 ? -10.790 -1.473 19.565 1.00 76.50 107 SER A O 1
ATOM 890 N N . THR A 1 108 ? -11.311 0.343 20.771 1.00 71.00 108 THR A N 1
ATOM 891 C CA . THR A 1 108 ? -11.302 1.294 19.663 1.00 71.00 108 THR A CA 1
ATOM 892 C C . THR A 1 108 ? -9.912 1.445 19.040 1.00 71.00 108 THR A C 1
ATOM 894 O O . THR A 1 108 ? -9.758 1.268 17.830 1.00 71.00 108 THR A O 1
ATOM 897 N N . THR A 1 109 ? -8.880 1.696 19.854 1.00 80.12 109 THR A N 1
ATOM 898 C CA . THR A 1 109 ? -7.484 1.800 19.386 1.00 80.12 109 THR A CA 1
ATOM 899 C C . THR A 1 109 ? -7.028 0.530 18.671 1.00 80.12 109 THR A C 1
ATOM 901 O O . THR A 1 109 ? -6.369 0.583 17.631 1.00 80.12 109 THR A O 1
ATOM 904 N N . LEU A 1 110 ? -7.409 -0.634 19.200 1.00 83.56 110 LEU A N 1
ATOM 905 C CA . LEU A 1 110 ? -7.119 -1.922 18.588 1.00 83.56 110 LEU A CA 1
ATOM 906 C C . LEU A 1 110 ? -7.749 -2.058 17.200 1.00 83.56 110 LEU A C 1
ATOM 908 O O . LEU A 1 110 ? -7.129 -2.579 16.273 1.00 83.56 110 LEU A O 1
ATOM 912 N N . GLN A 1 111 ? -8.982 -1.593 17.045 1.00 73.88 111 GLN A N 1
ATOM 913 C CA . GLN A 1 111 ? -9.684 -1.669 15.771 1.00 73.88 111 GLN A CA 1
ATOM 914 C C . GLN A 1 111 ? -9.075 -0.734 14.724 1.00 73.88 111 GLN A C 1
ATOM 916 O O . GLN A 1 111 ? -8.936 -1.128 13.562 1.00 73.88 111 GLN A O 1
ATOM 921 N N . ASP A 1 112 ? -8.691 0.481 15.121 1.00 73.50 112 ASP A N 1
ATOM 922 C CA . ASP A 1 112 ? -7.950 1.402 14.256 1.00 73.50 112 ASP A CA 1
ATOM 923 C C . ASP A 1 112 ? -6.649 0.758 13.777 1.00 73.50 112 ASP A C 1
ATOM 925 O O . ASP A 1 112 ? -6.333 0.776 12.584 1.00 73.50 112 ASP A O 1
ATOM 929 N N . PHE A 1 113 ? -5.933 0.115 14.699 1.00 83.50 113 PHE A N 1
ATOM 930 C CA . PHE A 1 113 ? -4.716 -0.609 14.385 1.00 83.50 113 PHE A CA 1
ATOM 931 C C . PHE A 1 113 ? -4.968 -1.739 13.372 1.00 83.50 113 PHE A C 1
ATOM 933 O O . PHE A 1 113 ? -4.340 -1.744 12.315 1.00 83.50 113 PHE A O 1
ATOM 940 N N . PHE A 1 114 ? -5.925 -2.644 13.611 1.00 80.56 114 PHE A N 1
ATOM 941 C CA . PHE A 1 114 ? -6.260 -3.724 12.664 1.00 80.56 114 PHE A CA 1
ATOM 942 C C . PHE A 1 114 ? -6.668 -3.211 11.278 1.00 80.56 114 PHE A C 1
ATOM 944 O O . PHE A 1 114 ? -6.295 -3.800 10.257 1.00 80.56 114 PHE A O 1
ATOM 951 N N . SER A 1 115 ? -7.391 -2.093 11.229 1.00 72.31 115 SER A N 1
ATOM 952 C CA . SER A 1 115 ? -7.795 -1.457 9.975 1.00 72.31 115 SER A CA 1
ATOM 953 C C . SER A 1 115 ? -6.577 -0.968 9.188 1.00 72.31 115 SER A C 1
ATOM 955 O O . SER A 1 115 ? -6.431 -1.278 8.006 1.00 72.31 115 SER A O 1
ATOM 957 N N . ILE A 1 116 ? -5.646 -0.278 9.855 1.00 79.69 116 ILE A N 1
ATOM 958 C CA . ILE A 1 116 ? -4.386 0.175 9.250 1.00 79.69 116 ILE A CA 1
ATOM 959 C C . ILE A 1 116 ? -3.560 -1.018 8.755 1.00 79.69 116 ILE A C 1
ATOM 961 O O . ILE A 1 116 ? -3.063 -0.985 7.627 1.00 79.69 116 ILE A O 1
ATOM 965 N N . GLN A 1 117 ? -3.444 -2.080 9.556 1.00 84.12 117 GLN A N 1
ATOM 966 C CA . GLN A 1 117 ? -2.668 -3.265 9.187 1.00 84.12 117 GLN A CA 1
ATOM 967 C C . GLN A 1 117 ? -3.240 -3.980 7.964 1.00 84.12 117 GLN A C 1
ATOM 969 O O . GLN A 1 117 ? -2.472 -4.410 7.105 1.00 84.12 117 GLN A O 1
ATOM 974 N N . SER A 1 118 ? -4.567 -4.068 7.853 1.00 79.44 118 SER A N 1
ATOM 975 C CA . SER A 1 118 ? -5.237 -4.689 6.703 1.00 79.44 118 SER A CA 1
ATOM 976 C C . SER A 1 118 ? -4.959 -3.917 5.412 1.00 79.44 118 SER A C 1
ATOM 978 O O . SER A 1 118 ? -4.591 -4.494 4.393 1.00 79.44 118 SER A O 1
ATOM 980 N N . LEU A 1 119 ? -5.045 -2.588 5.470 1.00 75.50 119 LEU A N 1
ATOM 981 C CA . LEU A 1 119 ? -4.761 -1.722 4.329 1.00 75.50 119 LEU A CA 1
ATOM 982 C C . LEU A 1 119 ? -3.291 -1.761 3.899 1.00 75.50 119 LEU A C 1
ATOM 984 O O . LEU A 1 119 ? -2.980 -1.749 2.707 1.00 75.50 119 LEU A O 1
ATOM 988 N N . GLN A 1 120 ? -2.376 -1.788 4.867 1.00 84.25 120 GLN A N 1
ATOM 989 C CA . GLN A 1 120 ? -0.949 -1.933 4.593 1.00 84.25 120 GLN A CA 1
ATOM 990 C C . GLN A 1 120 ? -0.639 -3.297 3.970 1.00 84.25 120 GLN A C 1
ATOM 992 O O . GLN A 1 120 ? 0.133 -3.355 3.016 1.00 84.25 120 GLN A O 1
ATOM 997 N N . ALA A 1 121 ? -1.280 -4.368 4.445 1.00 83.31 121 ALA A N 1
ATOM 998 C CA . ALA A 1 121 ? -1.134 -5.700 3.871 1.00 83.31 121 ALA A CA 1
ATOM 999 C C . ALA A 1 121 ? -1.566 -5.738 2.395 1.00 83.31 121 ALA A C 1
ATOM 1001 O O . ALA A 1 121 ? -0.820 -6.253 1.565 1.00 83.31 121 ALA A O 1
ATOM 1002 N N . GLU A 1 122 ? -2.704 -5.136 2.037 1.00 81.56 122 GLU A N 1
ATOM 1003 C CA . GLU A 1 122 ? -3.150 -5.060 0.636 1.00 81.56 122 GLU A CA 1
ATOM 1004 C C . GLU A 1 122 ? -2.203 -4.231 -0.243 1.00 81.56 122 GLU A C 1
ATOM 1006 O O . GLU A 1 122 ? -1.859 -4.643 -1.351 1.00 81.56 122 GLU A O 1
ATOM 1011 N N . LYS A 1 123 ? -1.688 -3.102 0.262 1.00 84.25 123 LYS A N 1
ATOM 1012 C CA . LYS A 1 123 ? -0.654 -2.330 -0.450 1.00 84.25 123 LYS A CA 1
ATOM 1013 C C . LYS A 1 123 ? 0.601 -3.160 -0.719 1.00 84.25 123 LYS A C 1
ATOM 1015 O O . LYS A 1 123 ? 1.127 -3.123 -1.829 1.00 84.25 123 LYS A O 1
ATOM 1020 N N . ILE A 1 124 ? 1.062 -3.923 0.274 1.00 88.88 124 ILE A N 1
ATOM 1021 C CA . ILE A 1 124 ? 2.207 -4.826 0.116 1.00 88.88 124 ILE A CA 1
ATOM 1022 C C . ILE A 1 124 ? 1.891 -5.883 -0.942 1.00 88.88 124 ILE A C 1
ATOM 1024 O O . ILE A 1 124 ? 2.707 -6.091 -1.835 1.00 88.88 124 ILE A O 1
ATOM 1028 N N . LYS A 1 125 ? 0.703 -6.503 -0.901 1.00 87.94 125 LYS A N 1
ATOM 1029 C CA . LYS A 1 125 ? 0.292 -7.496 -1.903 1.00 87.94 125 LYS A CA 1
ATOM 1030 C C . LYS A 1 125 ? 0.355 -6.940 -3.322 1.00 87.94 125 LYS A C 1
ATOM 1032 O O . LYS A 1 125 ? 0.965 -7.570 -4.180 1.00 87.94 125 LYS A O 1
ATOM 1037 N N . ILE A 1 126 ? -0.207 -5.753 -3.556 1.00 85.69 126 ILE A N 1
ATOM 1038 C CA . ILE A 1 126 ? -0.176 -5.084 -4.865 1.00 85.69 126 ILE A CA 1
ATOM 1039 C C . ILE A 1 126 ? 1.272 -4.839 -5.314 1.00 85.69 126 ILE A C 1
ATOM 1041 O O . ILE A 1 126 ? 1.650 -5.232 -6.417 1.00 85.69 126 ILE A O 1
ATOM 1045 N N . ASN A 1 127 ? 2.102 -4.252 -4.444 1.00 86.25 127 ASN A N 1
ATOM 1046 C CA . ASN A 1 127 ? 3.504 -3.952 -4.754 1.00 86.25 127 ASN A CA 1
ATOM 1047 C C . ASN A 1 127 ? 4.307 -5.216 -5.087 1.00 86.25 127 ASN A C 1
ATOM 1049 O O . ASN A 1 127 ? 5.104 -5.226 -6.021 1.00 86.25 127 ASN A O 1
ATOM 1053 N N . CYS A 1 128 ? 4.101 -6.288 -4.330 1.00 89.75 128 CYS A N 1
ATOM 1054 C CA . CYS A 1 128 ? 4.782 -7.555 -4.545 1.00 89.75 128 CYS A CA 1
ATOM 1055 C C . CYS A 1 128 ? 4.254 -8.273 -5.808 1.00 89.75 128 CYS A C 1
ATOM 1057 O O . CYS A 1 128 ? 5.048 -8.797 -6.585 1.00 89.75 128 CYS A O 1
ATOM 1059 N N . ASN A 1 129 ? 2.949 -8.240 -6.097 1.00 90.19 129 ASN A N 1
ATOM 1060 C CA . ASN A 1 129 ? 2.399 -8.803 -7.340 1.00 90.19 129 ASN A CA 1
ATOM 1061 C C . ASN A 1 129 ? 2.960 -8.115 -8.590 1.00 90.19 129 ASN A C 1
ATOM 1063 O O . ASN A 1 129 ? 3.305 -8.798 -9.552 1.00 90.19 129 ASN A O 1
ATOM 1067 N N . TYR A 1 130 ? 3.167 -6.796 -8.543 1.00 88.56 130 TYR A N 1
ATOM 1068 C CA . TYR A 1 130 ? 3.822 -6.056 -9.624 1.00 88.56 130 TYR A CA 1
ATOM 1069 C C . TYR A 1 130 ? 5.215 -6.615 -9.965 1.00 88.56 130 TYR A C 1
ATOM 1071 O O . TYR A 1 130 ? 5.596 -6.673 -11.134 1.00 88.56 130 TYR A O 1
ATOM 1079 N N . VAL A 1 131 ? 5.984 -7.060 -8.964 1.00 92.44 131 VAL A N 1
ATOM 1080 C CA . VAL A 1 131 ? 7.293 -7.698 -9.188 1.00 92.44 131 VAL A CA 1
ATOM 1081 C C . VAL A 1 131 ? 7.127 -8.995 -9.978 1.00 92.44 131 VAL A C 1
ATOM 1083 O O . VAL A 1 131 ? 7.835 -9.206 -10.959 1.00 92.44 131 VAL A O 1
ATOM 1086 N N . ILE A 1 132 ? 6.178 -9.844 -9.574 1.00 92.62 132 ILE A N 1
ATOM 1087 C CA . ILE A 1 132 ? 5.911 -11.131 -10.229 1.00 92.62 132 ILE A CA 1
ATOM 1088 C C . ILE A 1 132 ? 5.481 -10.911 -11.681 1.00 92.62 132 ILE A C 1
ATOM 1090 O O . ILE A 1 132 ? 6.011 -11.554 -12.585 1.00 92.62 132 ILE A O 1
ATOM 1094 N N . GLU A 1 133 ? 4.538 -10.000 -11.915 1.00 91.31 133 GLU A N 1
ATOM 1095 C CA . GLU A 1 133 ? 4.018 -9.707 -13.251 1.00 91.31 133 GLU A CA 1
ATOM 1096 C C . GLU A 1 133 ? 5.111 -9.201 -14.192 1.00 91.31 133 GLU A C 1
ATOM 1098 O O . GLU A 1 133 ? 5.253 -9.716 -15.300 1.00 91.31 133 GLU A O 1
ATOM 1103 N N . ASN A 1 134 ? 5.927 -8.238 -13.758 1.00 89.69 134 ASN A N 1
ATOM 1104 C CA . ASN A 1 134 ? 6.978 -7.687 -14.616 1.00 89.69 134 ASN A CA 1
ATOM 1105 C C . ASN A 1 134 ? 8.153 -8.639 -14.811 1.00 89.69 134 ASN A C 1
ATOM 1107 O O . ASN A 1 134 ? 8.749 -8.652 -15.889 1.00 89.69 134 ASN A O 1
ATOM 1111 N N . ALA A 1 135 ? 8.461 -9.473 -13.816 1.00 92.88 135 ALA A N 1
ATOM 1112 C CA . ALA A 1 135 ? 9.440 -10.534 -13.988 1.00 92.88 135 ALA A CA 1
ATOM 1113 C C . ALA A 1 135 ? 8.963 -11.576 -15.009 1.00 92.88 135 ALA A C 1
ATOM 1115 O O . ALA A 1 135 ? 9.727 -11.932 -15.901 1.00 92.88 135 ALA A O 1
ATOM 1116 N N . ASN A 1 136 ? 7.690 -11.987 -14.961 1.00 92.38 136 ASN A N 1
ATOM 1117 C CA . ASN A 1 136 ? 7.110 -12.880 -15.968 1.00 92.38 136 ASN A CA 1
ATOM 1118 C C . ASN A 1 136 ? 7.122 -12.257 -17.369 1.00 92.38 136 ASN A C 1
ATOM 1120 O O . ASN A 1 136 ? 7.571 -12.907 -18.308 1.00 92.38 136 ASN A O 1
ATOM 1124 N N . LYS A 1 137 ? 6.708 -10.989 -17.507 1.00 90.19 137 LYS A N 1
ATOM 1125 C CA . LYS A 1 137 ? 6.767 -10.265 -18.790 1.00 90.19 137 LYS A CA 1
ATOM 1126 C C . LYS A 1 137 ? 8.193 -10.185 -19.332 1.00 90.19 137 LYS A C 1
ATOM 1128 O O . LYS A 1 137 ? 8.421 -10.387 -20.516 1.00 90.19 137 LYS A O 1
ATOM 1133 N N . SER A 1 138 ? 9.169 -9.930 -18.463 1.00 88.50 138 SER A N 1
ATOM 1134 C CA . SER A 1 138 ? 10.582 -9.875 -18.852 1.00 88.50 138 SER A CA 1
ATOM 1135 C C . SER A 1 138 ? 11.106 -11.238 -19.306 1.00 88.50 138 SER A C 1
ATOM 1137 O O . SER A 1 138 ? 11.785 -11.322 -20.325 1.00 88.50 138 SER A O 1
ATOM 1139 N N . LEU A 1 139 ? 10.735 -12.315 -18.607 1.00 90.69 139 LEU A N 1
ATOM 1140 C CA . LEU A 1 139 ? 11.045 -13.684 -19.024 1.00 90.69 139 LEU A CA 1
ATOM 1141 C C . LEU A 1 139 ? 10.416 -14.026 -20.380 1.00 90.69 139 LEU A C 1
ATOM 1143 O O . LEU A 1 139 ? 11.051 -14.695 -21.191 1.00 90.69 139 LEU A O 1
ATOM 1147 N N . GLU A 1 140 ? 9.188 -13.577 -20.632 1.00 88.81 140 GLU A N 1
ATOM 1148 C CA . GLU A 1 140 ? 8.493 -13.769 -21.906 1.00 88.81 140 GLU A CA 1
ATOM 1149 C C . GLU A 1 140 ? 9.177 -13.011 -23.049 1.00 88.81 140 GLU A C 1
ATOM 1151 O O . GLU A 1 140 ? 9.449 -13.604 -24.091 1.00 88.81 140 GLU A O 1
ATOM 1156 N N . ILE A 1 141 ? 9.550 -11.743 -22.832 1.00 82.38 141 ILE A N 1
ATOM 1157 C CA . ILE A 1 141 ? 10.330 -10.952 -23.798 1.00 82.38 141 ILE A CA 1
ATOM 1158 C C . ILE A 1 141 ? 11.613 -11.694 -24.171 1.00 82.38 141 ILE A C 1
ATOM 1160 O O . ILE A 1 141 ? 11.915 -11.812 -25.355 1.00 82.38 141 ILE A O 1
ATOM 1164 N N . MET A 1 142 ? 12.337 -12.227 -23.183 1.00 82.19 142 MET A N 1
ATOM 1165 C CA . MET A 1 142 ? 13.557 -12.989 -23.443 1.00 82.19 142 MET A CA 1
ATOM 1166 C C . MET A 1 142 ? 13.275 -14.305 -24.181 1.00 82.19 142 MET A C 1
ATOM 1168 O O . MET A 1 142 ? 14.044 -14.662 -25.068 1.00 82.19 142 MET A O 1
ATOM 1172 N N . LYS A 1 143 ? 12.179 -15.016 -23.867 1.00 84.94 143 LYS A N 1
ATOM 1173 C CA . LYS A 1 143 ? 11.820 -16.297 -24.516 1.00 84.94 143 LYS A CA 1
ATOM 1174 C C . LYS A 1 143 ? 11.407 -16.126 -25.976 1.00 84.94 143 LYS A C 1
ATOM 1176 O O . LYS A 1 143 ? 11.696 -17.002 -26.781 1.00 84.94 143 LYS A O 1
ATOM 1181 N N . ASN A 1 144 ? 10.775 -15.005 -26.308 1.00 80.44 144 ASN A N 1
ATOM 1182 C CA . ASN A 1 144 ? 10.315 -14.690 -27.663 1.00 80.44 144 ASN A CA 1
ATOM 1183 C C . ASN A 1 144 ? 11.428 -14.117 -28.561 1.00 80.44 144 ASN A C 1
ATOM 1185 O O . ASN A 1 144 ? 11.145 -13.586 -29.631 1.00 80.44 144 ASN A O 1
ATOM 1189 N N . SER A 1 145 ? 12.683 -14.201 -28.120 1.00 70.00 145 SER A N 1
ATOM 1190 C CA . SER A 1 145 ? 13.848 -13.741 -28.867 1.00 70.00 145 SER A CA 1
ATOM 1191 C C . SER A 1 145 ? 14.175 -14.678 -30.026 1.00 70.00 145 SER A C 1
ATOM 1193 O O . SER A 1 145 ? 14.313 -15.887 -29.829 1.00 70.00 145 SER A O 1
ATOM 1195 N N . VAL A 1 146 ? 14.370 -14.126 -31.226 1.00 69.00 146 VAL A N 1
ATOM 1196 C CA . VAL A 1 146 ? 14.835 -14.919 -32.375 1.00 69.00 146 VAL A CA 1
ATOM 1197 C C . VAL A 1 146 ? 16.281 -15.379 -32.138 1.00 69.00 146 VAL A C 1
ATOM 1199 O O . VAL A 1 146 ? 17.132 -14.529 -31.869 1.00 69.00 146 VAL A O 1
ATOM 1202 N N . PRO A 1 147 ? 16.604 -16.683 -32.260 1.00 65.94 147 PRO A N 1
ATOM 1203 C CA . PRO A 1 147 ? 17.973 -17.166 -32.112 1.00 65.94 147 PRO A CA 1
ATOM 1204 C C . PRO A 1 147 ? 18.918 -16.458 -33.085 1.00 65.94 147 PRO A C 1
ATOM 1206 O O . PRO A 1 147 ? 18.586 -16.255 -34.254 1.00 65.94 147 PRO A O 1
ATOM 1209 N N . TYR A 1 148 ? 20.115 -16.108 -32.625 1.00 66.19 148 TYR A N 1
ATOM 1210 C CA . TYR A 1 148 ? 21.126 -15.517 -33.494 1.00 66.19 148 TYR A CA 1
ATOM 1211 C C . TYR A 1 148 ? 21.637 -16.542 -34.529 1.00 66.19 148 TYR A C 1
ATOM 1213 O O . TYR A 1 148 ? 21.688 -17.749 -34.273 1.00 66.19 148 TYR A O 1
ATOM 1221 N N . SER A 1 149 ? 22.041 -16.068 -35.713 1.00 64.31 149 SER A N 1
ATOM 1222 C CA . SER A 1 149 ? 22.602 -16.938 -36.754 1.00 64.31 149 SER A CA 1
ATOM 1223 C C . SER A 1 149 ? 24.046 -17.312 -36.422 1.00 64.31 149 SER A C 1
ATOM 1225 O O . SER A 1 149 ? 24.958 -16.495 -36.547 1.00 64.31 149 SER A O 1
ATOM 1227 N N . LYS A 1 150 ? 24.265 -18.575 -36.040 1.00 61.84 150 LYS A N 1
ATOM 1228 C CA . LYS A 1 150 ? 25.605 -19.127 -35.759 1.00 61.84 150 LYS A CA 1
ATOM 1229 C C . LYS A 1 150 ? 26.548 -19.086 -36.965 1.00 61.84 150 LYS A C 1
ATOM 1231 O O . LYS A 1 150 ? 27.757 -19.080 -36.779 1.00 61.84 150 LYS A O 1
ATOM 1236 N N . VAL A 1 151 ? 25.997 -19.064 -38.180 1.00 65.06 151 VAL A N 1
ATOM 1237 C CA . VAL A 1 151 ? 26.768 -19.017 -39.431 1.00 65.06 151 VAL A CA 1
ATOM 1238 C C . VAL A 1 151 ? 27.285 -17.605 -39.705 1.00 65.06 151 VAL A C 1
ATOM 1240 O O . VAL A 1 151 ? 28.426 -17.448 -40.107 1.00 65.06 151 VAL A O 1
ATOM 1243 N N . ILE A 1 152 ? 26.466 -16.579 -39.453 1.00 61.91 152 ILE A N 1
ATOM 1244 C CA . ILE A 1 152 ? 26.852 -15.172 -39.666 1.00 61.91 152 ILE A CA 1
ATOM 1245 C C . ILE A 1 152 ? 27.831 -14.703 -38.582 1.00 61.91 152 ILE A C 1
ATOM 1247 O O . ILE A 1 152 ? 28.691 -13.870 -38.837 1.00 61.91 152 ILE A O 1
ATOM 1251 N N . LEU A 1 153 ? 27.710 -15.246 -37.369 1.00 61.06 153 LEU A N 1
ATOM 1252 C CA . LEU A 1 153 ? 28.466 -14.802 -36.198 1.00 61.06 153 LEU A CA 1
ATOM 1253 C C . LEU A 1 153 ? 29.575 -15.784 -35.785 1.00 61.06 153 LEU A C 1
ATOM 1255 O O . LEU A 1 153 ? 30.008 -15.777 -34.633 1.00 61.06 153 LEU A O 1
ATOM 1259 N N . SER A 1 154 ? 30.039 -16.636 -36.703 1.00 65.81 154 SER A N 1
ATOM 1260 C CA . SER A 1 154 ? 31.000 -17.706 -36.405 1.00 65.81 154 SER A CA 1
ATOM 1261 C C . SER A 1 154 ? 32.353 -17.202 -35.892 1.00 65.81 154 SER A C 1
ATOM 1263 O O . SER A 1 154 ? 33.024 -17.910 -35.145 1.00 65.81 154 SER A O 1
ATOM 1265 N N . GLU A 1 155 ? 32.751 -15.979 -36.245 1.00 66.81 155 GLU A N 1
ATOM 1266 C CA . GLU A 1 155 ? 33.992 -15.345 -35.768 1.00 66.81 155 GLU A CA 1
ATOM 1267 C C . GLU A 1 155 ? 33.875 -14.808 -34.329 1.00 66.81 155 GLU A C 1
ATOM 1269 O O . GLU A 1 155 ? 34.873 -14.521 -33.673 1.00 66.81 155 GLU A O 1
ATOM 1274 N N . TYR A 1 156 ? 32.656 -14.751 -33.788 1.00 67.62 156 TYR A N 1
ATOM 1275 C CA . TYR A 1 156 ? 32.335 -14.123 -32.506 1.00 67.62 156 TYR A CA 1
ATOM 1276 C C . TYR A 1 156 ? 31.959 -15.124 -31.400 1.00 67.62 156 TYR A C 1
ATOM 1278 O O . TYR A 1 156 ? 31.378 -14.747 -30.380 1.00 67.62 156 TYR A O 1
ATOM 1286 N N . ASN A 1 157 ? 32.311 -16.404 -31.563 1.00 70.00 157 ASN A N 1
ATOM 1287 C CA . ASN A 1 157 ? 31.925 -17.504 -30.664 1.00 70.00 157 ASN A CA 1
ATOM 1288 C C . ASN A 1 157 ? 32.216 -17.247 -29.176 1.00 70.00 157 ASN A C 1
ATOM 1290 O O . ASN A 1 157 ? 31.407 -17.613 -28.321 1.00 70.00 157 ASN A O 1
ATOM 1294 N N . TYR A 1 158 ? 33.350 -16.614 -28.854 1.00 68.31 158 TYR A N 1
ATOM 1295 C CA . TYR A 1 158 ? 33.689 -16.264 -27.471 1.00 68.31 158 TYR A CA 1
ATOM 1296 C C . TYR A 1 158 ? 32.638 -15.330 -26.854 1.00 68.31 158 TYR A C 1
ATOM 1298 O O . TYR A 1 158 ? 32.092 -15.617 -25.789 1.00 68.31 158 TYR A O 1
ATOM 1306 N N . TYR A 1 159 ? 32.304 -14.249 -27.557 1.00 64.88 159 TYR A N 1
ATOM 1307 C CA . TYR A 1 159 ? 31.368 -13.241 -27.075 1.00 64.88 159 TYR A CA 1
ATOM 1308 C C . TYR A 1 159 ? 29.924 -13.744 -27.032 1.00 64.88 159 TYR A C 1
ATOM 1310 O O . TYR A 1 159 ? 29.200 -13.451 -26.082 1.00 64.88 159 TYR A O 1
ATOM 1318 N N . LEU A 1 160 ? 29.521 -14.565 -28.006 1.00 68.81 160 LEU A N 1
ATOM 1319 C CA . LEU A 1 160 ? 28.230 -15.254 -27.977 1.00 68.81 160 LEU A CA 1
ATOM 1320 C C . LEU A 1 160 ? 28.095 -16.140 -26.732 1.00 68.81 160 LEU A C 1
ATOM 1322 O O . LEU A 1 160 ? 27.054 -16.130 -26.075 1.00 68.81 160 LEU A O 1
ATOM 1326 N N . GLY A 1 161 ? 29.167 -16.842 -26.356 1.00 72.31 161 GLY A N 1
ATOM 1327 C CA . GLY A 1 161 ? 29.212 -17.632 -25.128 1.00 72.31 161 GLY A CA 1
ATOM 1328 C C . GLY A 1 161 ? 29.025 -16.793 -23.858 1.00 72.31 161 GLY A C 1
ATOM 1329 O O . GLY A 1 161 ? 28.323 -17.222 -22.940 1.00 72.31 161 GLY A O 1
ATOM 1330 N N . GLU A 1 162 ? 29.602 -15.590 -23.792 1.00 69.50 162 GLU A N 1
ATOM 1331 C CA . GLU A 1 162 ? 29.408 -14.680 -22.654 1.00 69.50 162 GLU A CA 1
ATOM 1332 C C . GLU A 1 162 ? 27.989 -14.092 -22.608 1.00 69.50 162 GLU A C 1
ATOM 1334 O O . GLU A 1 162 ? 27.362 -14.091 -21.546 1.00 69.50 162 GLU A O 1
ATOM 1339 N N . ILE A 1 163 ? 27.418 -13.703 -23.754 1.00 70.69 163 ILE A N 1
ATOM 1340 C CA . ILE A 1 163 ? 26.023 -13.236 -23.841 1.00 70.69 163 ILE A CA 1
ATOM 1341 C C . ILE A 1 163 ? 25.053 -14.335 -23.391 1.00 70.69 163 ILE A C 1
ATOM 1343 O O . ILE A 1 163 ? 24.122 -14.065 -22.628 1.00 70.69 163 ILE A O 1
ATOM 1347 N N . GLU A 1 164 ? 25.269 -15.590 -23.792 1.00 76.50 164 GLU A N 1
ATOM 1348 C CA . GLU A 1 164 ? 24.453 -16.720 -23.339 1.00 76.50 164 GLU A CA 1
ATOM 1349 C C . GLU A 1 164 ? 24.552 -16.947 -21.828 1.00 76.50 164 GLU A C 1
ATOM 1351 O O . GLU A 1 164 ? 23.538 -17.197 -21.167 1.00 76.50 164 GLU A O 1
ATOM 1356 N N . LYS A 1 165 ? 25.758 -16.848 -21.253 1.00 78.75 165 LYS A N 1
ATOM 1357 C CA . LYS A 1 165 ? 25.954 -16.938 -19.798 1.00 78.75 165 LYS A CA 1
ATOM 1358 C C . LYS A 1 165 ? 25.205 -15.817 -19.080 1.00 78.75 165 LYS A C 1
ATOM 1360 O O . LYS A 1 165 ? 24.477 -16.097 -18.125 1.00 78.75 165 LYS A O 1
ATOM 1365 N N . SER A 1 166 ? 25.335 -14.575 -19.542 1.00 76.00 166 SER A N 1
ATOM 1366 C CA . SER A 1 166 ? 24.633 -13.418 -18.975 1.00 76.00 166 SER A CA 1
ATOM 1367 C C . SER A 1 166 ? 23.115 -13.543 -19.113 1.00 76.00 166 SER A C 1
ATOM 1369 O O . SER A 1 166 ? 22.384 -13.309 -18.152 1.00 76.00 166 SER A O 1
ATOM 1371 N N . THR A 1 167 ? 22.630 -14.031 -20.253 1.00 77.06 167 THR A N 1
ATOM 1372 C CA . THR A 1 167 ? 21.211 -14.327 -20.493 1.00 77.06 167 THR A CA 1
ATOM 1373 C C . THR A 1 167 ? 20.687 -15.349 -19.481 1.00 77.06 167 THR A C 1
ATOM 1375 O O . THR A 1 167 ? 19.701 -15.086 -18.792 1.00 77.06 167 THR A O 1
ATOM 1378 N N . LYS A 1 168 ? 21.383 -16.482 -19.296 1.00 83.56 168 LYS A N 1
ATOM 1379 C CA . LYS A 1 168 ? 21.022 -17.508 -18.295 1.00 83.56 168 LYS A CA 1
ATOM 1380 C C . LYS A 1 168 ? 21.017 -16.957 -16.866 1.00 83.56 168 LYS A C 1
ATOM 1382 O O . LYS A 1 168 ? 20.144 -17.315 -16.071 1.00 83.56 168 LYS A O 1
ATOM 1387 N N . ARG A 1 169 ? 21.959 -16.067 -16.530 1.00 83.19 169 ARG A N 1
ATOM 1388 C CA . ARG A 1 169 ? 21.991 -15.387 -15.223 1.00 83.19 169 ARG A CA 1
ATOM 1389 C C . ARG A 1 169 ? 20.746 -14.527 -15.016 1.00 83.19 169 ARG A C 1
ATOM 1391 O O . ARG A 1 169 ? 20.116 -14.650 -13.969 1.00 83.19 169 ARG A O 1
ATOM 1398 N N . ILE A 1 170 ? 20.356 -13.719 -16.003 1.00 83.00 170 ILE A N 1
ATOM 1399 C CA . ILE A 1 170 ? 19.143 -12.890 -15.924 1.00 83.00 170 ILE A CA 1
ATOM 1400 C C . ILE A 1 170 ? 17.888 -13.756 -15.771 1.00 83.00 170 ILE A C 1
ATOM 1402 O O . ILE A 1 170 ? 17.082 -13.476 -14.885 1.00 83.00 170 ILE A O 1
ATOM 1406 N N . TYR A 1 171 ? 17.754 -14.837 -16.551 1.00 86.31 171 TYR A N 1
ATOM 1407 C CA . TYR A 1 171 ? 16.669 -15.816 -16.385 1.00 86.31 171 TYR A CA 1
ATOM 1408 C C . TYR A 1 171 ? 16.568 -16.299 -14.935 1.00 86.31 171 TYR A C 1
ATOM 1410 O O . TYR A 1 171 ? 15.518 -16.180 -14.305 1.00 86.31 171 TYR A O 1
ATOM 1418 N N . THR A 1 172 ? 17.693 -16.757 -14.384 1.00 87.88 172 THR A N 1
ATOM 1419 C CA . THR A 1 172 ? 17.772 -17.260 -13.007 1.00 87.88 172 THR A CA 1
ATOM 1420 C C . THR A 1 172 ? 17.374 -16.191 -11.983 1.00 87.88 172 THR A C 1
ATOM 1422 O O . THR A 1 172 ? 16.673 -16.482 -11.015 1.00 87.88 172 THR A O 1
ATOM 1425 N N . VAL A 1 173 ? 17.809 -14.941 -12.177 1.00 87.94 173 VAL A N 1
ATOM 1426 C CA . VAL A 1 173 ? 17.478 -13.823 -11.277 1.00 87.94 173 VAL A CA 1
ATOM 1427 C C . VAL A 1 173 ? 15.983 -13.498 -11.321 1.00 87.94 173 VAL A C 1
ATOM 1429 O O . VAL A 1 173 ? 15.362 -13.366 -10.266 1.00 87.94 173 VAL A O 1
ATOM 1432 N N . LEU A 1 174 ? 15.391 -13.404 -12.514 1.00 88.75 174 LEU A N 1
ATOM 1433 C CA . LEU A 1 174 ? 13.964 -13.125 -12.688 1.00 88.75 174 LEU A CA 1
ATOM 1434 C C . LEU A 1 174 ? 13.091 -14.233 -12.079 1.00 88.75 174 LEU A C 1
ATOM 1436 O O . LEU A 1 174 ? 12.151 -13.940 -11.338 1.00 88.75 174 LEU A O 1
ATOM 1440 N N . GLU A 1 175 ? 13.433 -15.502 -12.319 1.00 91.88 175 GLU A N 1
ATOM 1441 C CA . GLU A 1 175 ? 12.754 -16.652 -11.710 1.00 91.88 175 GLU A CA 1
ATOM 1442 C C . GLU A 1 175 ? 12.866 -16.636 -10.184 1.00 91.88 175 GLU A C 1
ATOM 1444 O O . GLU A 1 175 ? 11.882 -16.871 -9.476 1.00 91.88 175 GLU A O 1
ATOM 1449 N N . LYS A 1 176 ? 14.047 -16.293 -9.658 1.00 90.31 176 LYS A N 1
ATOM 1450 C CA . LYS A 1 176 ? 14.268 -16.165 -8.217 1.00 90.31 176 LYS A CA 1
ATOM 1451 C C . LYS A 1 176 ? 13.416 -15.056 -7.605 1.00 90.31 176 LYS A C 1
ATOM 1453 O O . LYS A 1 176 ? 12.808 -15.301 -6.564 1.00 90.31 176 LYS A O 1
ATOM 1458 N N . TYR A 1 177 ? 13.307 -13.891 -8.249 1.00 90.56 177 TYR A N 1
ATOM 1459 C CA . TYR A 1 177 ? 12.407 -12.832 -7.785 1.00 90.56 177 TYR A CA 1
ATOM 1460 C C . TYR A 1 177 ? 10.956 -13.313 -7.734 1.00 90.56 177 TYR A C 1
ATOM 1462 O O . TYR A 1 177 ? 10.296 -13.131 -6.716 1.00 90.56 177 TYR A O 1
ATOM 1470 N N . ILE A 1 178 ? 10.472 -14.011 -8.765 1.00 92.06 178 ILE A N 1
ATOM 1471 C CA . ILE A 1 178 ? 9.112 -14.573 -8.763 1.00 92.06 178 ILE A CA 1
ATOM 1472 C C . ILE A 1 178 ? 8.913 -15.537 -7.587 1.00 92.06 178 ILE A C 1
ATOM 1474 O O . ILE A 1 178 ? 7.918 -15.435 -6.863 1.00 92.06 178 ILE A O 1
ATOM 1478 N N . LEU A 1 179 ? 9.841 -16.476 -7.391 1.00 92.81 179 LEU A N 1
ATOM 1479 C CA . LEU A 1 179 ? 9.754 -17.493 -6.342 1.00 92.81 179 LEU A CA 1
ATOM 1480 C C . LEU A 1 179 ? 9.800 -16.881 -4.938 1.00 92.81 179 LEU A C 1
ATOM 1482 O O . LEU A 1 179 ? 8.944 -17.188 -4.103 1.00 92.81 179 LEU A O 1
ATOM 1486 N N . ASP A 1 180 ? 10.768 -16.002 -4.676 1.00 89.25 180 ASP A N 1
ATOM 1487 C CA . ASP A 1 180 ? 10.923 -15.361 -3.371 1.00 89.25 180 ASP A CA 1
ATOM 1488 C C . ASP A 1 180 ? 9.738 -14.421 -3.075 1.00 89.25 180 ASP A C 1
ATOM 1490 O O . ASP A 1 180 ? 9.217 -14.425 -1.957 1.00 89.25 180 ASP A O 1
ATOM 1494 N N . THR A 1 181 ? 9.223 -13.682 -4.066 1.00 90.88 181 THR A N 1
ATOM 1495 C CA . THR A 1 181 ? 8.041 -12.830 -3.870 1.00 90.88 181 THR A CA 1
ATOM 1496 C C . THR A 1 181 ? 6.776 -13.640 -3.592 1.00 90.88 181 THR A C 1
ATOM 1498 O O . THR A 1 181 ? 6.029 -13.298 -2.672 1.00 90.88 181 THR A O 1
ATOM 1501 N N . LYS A 1 182 ? 6.544 -14.753 -4.304 1.00 91.56 182 LYS A N 1
ATOM 1502 C CA . LYS A 1 182 ? 5.432 -15.674 -3.997 1.00 91.56 182 LYS A CA 1
ATOM 1503 C C . LYS A 1 182 ? 5.533 -16.223 -2.573 1.00 91.56 182 LYS A C 1
ATOM 1505 O O . LYS A 1 182 ? 4.526 -16.306 -1.868 1.00 91.56 182 LYS A O 1
ATOM 1510 N N . TYR A 1 183 ? 6.745 -16.559 -2.129 1.00 89.56 183 TYR A N 1
ATOM 1511 C CA . TYR A 1 183 ? 6.988 -16.983 -0.753 1.00 89.56 183 TYR A CA 1
ATOM 1512 C C . TYR A 1 183 ? 6.617 -15.886 0.258 1.00 89.56 183 TYR A C 1
ATOM 1514 O O . TYR A 1 183 ? 5.936 -16.176 1.244 1.00 89.56 183 TYR A O 1
ATOM 1522 N N . TYR A 1 184 ? 6.995 -14.629 0.010 1.00 86.56 184 TYR A N 1
ATOM 1523 C CA . TYR A 1 184 ? 6.638 -13.510 0.888 1.00 86.56 184 TYR A CA 1
ATOM 1524 C C . TYR A 1 184 ? 5.135 -13.253 0.959 1.00 86.56 184 TYR A C 1
ATOM 1526 O O . TYR A 1 184 ? 4.620 -13.051 2.057 1.00 86.56 184 TYR A O 1
ATOM 1534 N N . LEU A 1 185 ? 4.424 -13.319 -0.167 1.00 88.06 185 LEU A N 1
ATOM 1535 C CA . LEU A 1 185 ? 2.967 -13.164 -0.199 1.00 88.06 185 LEU A CA 1
ATOM 1536 C C . LEU A 1 185 ? 2.265 -14.230 0.648 1.00 88.06 185 LEU A C 1
ATOM 1538 O O . LEU A 1 185 ? 1.441 -13.898 1.498 1.00 88.06 185 LEU A O 1
ATOM 1542 N N . LYS A 1 186 ? 2.668 -15.499 0.505 1.00 87.56 186 LYS A N 1
ATOM 1543 C CA . LYS A 1 186 ? 2.152 -16.587 1.348 1.00 87.56 186 LYS A CA 1
ATOM 1544 C C . LYS A 1 186 ? 2.450 -16.345 2.831 1.00 87.56 186 LYS A C 1
ATOM 1546 O O . LYS A 1 186 ? 1.597 -16.558 3.692 1.00 87.56 186 LYS A O 1
ATOM 1551 N N . LYS A 1 187 ? 3.662 -15.878 3.152 1.00 84.62 187 LYS A N 1
ATOM 1552 C CA . LYS A 1 187 ? 4.049 -15.577 4.538 1.00 84.62 187 LYS A CA 1
ATOM 1553 C C . LYS A 1 187 ? 3.281 -14.402 5.126 1.00 84.62 187 LYS A C 1
ATOM 1555 O O . LYS A 1 187 ? 2.979 -14.444 6.314 1.00 84.62 187 LYS A O 1
ATOM 1560 N N . LEU A 1 188 ? 2.944 -13.394 4.330 1.00 85.94 188 LEU A N 1
ATOM 1561 C CA . LEU A 1 188 ? 2.152 -12.249 4.769 1.00 85.94 188 LEU A CA 1
ATOM 1562 C C . LEU A 1 188 ? 0.768 -12.686 5.274 1.00 85.94 188 LEU A C 1
ATOM 1564 O O . LEU A 1 188 ? 0.349 -12.244 6.342 1.00 85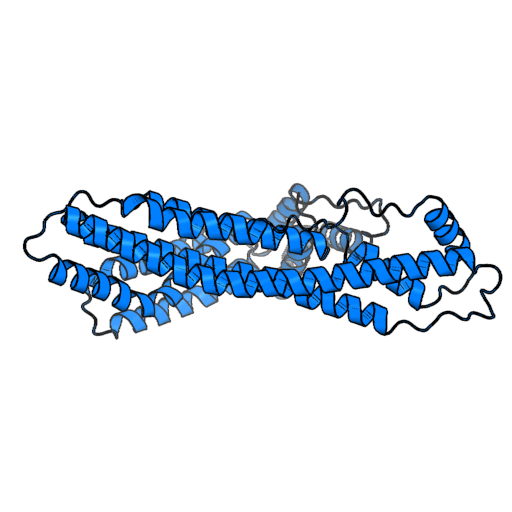.94 188 LEU A O 1
ATOM 1568 N N . GLU A 1 189 ? 0.096 -13.608 4.585 1.00 79.56 189 GLU A N 1
ATOM 1569 C CA . GLU A 1 189 ? -1.201 -14.143 5.026 1.00 79.56 189 GLU A CA 1
ATOM 1570 C C . GLU A 1 189 ? -1.085 -14.958 6.321 1.00 79.56 189 GLU A C 1
ATOM 1572 O O . GLU A 1 189 ? -1.832 -14.729 7.277 1.00 79.56 189 GLU A O 1
ATOM 1577 N N . GLU A 1 190 ? -0.101 -15.862 6.393 1.00 83.62 190 GLU A N 1
ATOM 1578 C CA . GLU A 1 190 ? 0.173 -16.653 7.600 1.00 83.62 190 GLU A CA 1
ATOM 1579 C C . GLU A 1 190 ? 0.480 -15.760 8.813 1.00 83.62 190 GLU A C 1
ATOM 1581 O O . GLU A 1 190 ? -0.004 -16.007 9.923 1.00 83.62 190 GLU A O 1
ATOM 1586 N N . LEU A 1 191 ? 1.299 -14.724 8.610 1.00 82.19 191 LEU A N 1
ATOM 1587 C CA . LEU A 1 191 ? 1.654 -13.758 9.642 1.00 82.19 191 LEU A CA 1
ATOM 1588 C C . LEU A 1 191 ? 0.449 -12.947 10.085 1.00 82.19 191 LEU A C 1
ATOM 1590 O O . LEU A 1 191 ? 0.278 -12.762 11.284 1.00 82.19 191 LEU A O 1
ATOM 1594 N N . ASN A 1 192 ? -0.405 -12.512 9.159 1.00 80.19 192 ASN A N 1
ATOM 1595 C CA . ASN A 1 192 ? -1.590 -11.739 9.503 1.00 80.19 192 ASN A CA 1
ATOM 1596 C C . ASN A 1 192 ? -2.471 -12.501 10.505 1.00 80.19 192 ASN A C 1
ATOM 1598 O O . ASN A 1 192 ? -2.823 -11.974 11.560 1.00 80.19 192 ASN A O 1
ATOM 1602 N N . ILE A 1 193 ? -2.743 -13.782 10.237 1.00 79.12 193 ILE A N 1
ATOM 1603 C CA . ILE A 1 193 ? -3.532 -14.644 11.130 1.00 79.12 193 ILE A CA 1
ATOM 1604 C C . ILE A 1 193 ? -2.848 -14.798 12.496 1.00 79.12 193 ILE A C 1
ATOM 1606 O O . ILE A 1 193 ? -3.494 -14.690 13.543 1.00 79.12 193 ILE A O 1
ATOM 1610 N N . LYS A 1 194 ? -1.537 -15.062 12.505 1.00 81.00 194 LYS A N 1
ATOM 1611 C CA . LYS A 1 194 ? -0.771 -15.250 13.747 1.00 81.00 194 LYS A CA 1
ATOM 1612 C C . LYS A 1 194 ? -0.715 -13.976 14.586 1.00 81.00 194 LYS A C 1
ATOM 1614 O O . LYS A 1 194 ? -0.890 -14.055 15.799 1.00 81.00 194 LYS A O 1
ATOM 1619 N N . SER A 1 195 ? -0.525 -12.818 13.965 1.00 81.44 195 SER A N 1
ATOM 1620 C CA . SER A 1 195 ? -0.445 -11.537 14.662 1.00 81.44 195 SER A CA 1
ATOM 1621 C C . SER A 1 195 ? -1.767 -11.165 15.332 1.00 81.44 195 SER A C 1
ATOM 1623 O O . SER A 1 195 ? -1.756 -10.779 16.500 1.00 81.44 195 SER A O 1
ATOM 1625 N N . HIS A 1 196 ? -2.909 -11.392 14.671 1.00 82.12 196 HIS A N 1
ATOM 1626 C CA . HIS A 1 196 ? -4.226 -11.229 15.299 1.00 82.12 196 HIS A CA 1
ATOM 1627 C C . HIS A 1 196 ? -4.369 -12.116 16.544 1.00 82.12 196 HIS A C 1
ATOM 1629 O O . HIS A 1 196 ? -4.730 -11.629 17.616 1.00 82.12 196 HIS A O 1
ATOM 1635 N N . LYS A 1 197 ? -4.018 -13.407 16.441 1.00 81.25 197 LYS A N 1
ATOM 1636 C CA . LYS A 1 197 ? -4.050 -14.339 17.585 1.00 81.25 197 LYS A CA 1
ATOM 1637 C C . LYS A 1 197 ? -3.157 -13.877 18.738 1.00 81.25 197 LYS A C 1
ATOM 1639 O O . LYS A 1 197 ? -3.572 -13.957 19.896 1.00 81.25 197 LYS A O 1
ATOM 1644 N N . SER A 1 198 ? -1.955 -13.386 18.439 1.00 79.75 198 SER A N 1
ATOM 1645 C CA . SER A 1 198 ? -1.027 -12.862 19.445 1.00 79.75 198 SER A CA 1
ATOM 1646 C C . SER A 1 198 ? -1.593 -11.640 20.164 1.00 79.75 198 SER A C 1
ATOM 1648 O O . SER A 1 198 ? -1.530 -11.575 21.391 1.00 79.75 198 SER A O 1
ATOM 1650 N N . VAL A 1 199 ? -2.195 -10.705 19.424 1.00 85.69 199 VAL A N 1
ATOM 1651 C CA . VAL A 1 199 ? -2.851 -9.527 20.003 1.00 85.69 199 VAL A CA 1
ATOM 1652 C C . VAL A 1 199 ? -3.986 -9.939 20.939 1.00 85.69 199 VAL A C 1
ATOM 1654 O O . VAL A 1 199 ? -3.977 -9.541 22.102 1.00 85.69 199 VAL A O 1
ATOM 1657 N N . PHE A 1 200 ? -4.909 -10.794 20.490 1.00 84.94 200 PHE A N 1
ATOM 1658 C CA . PHE A 1 200 ? -6.009 -11.254 21.342 1.00 84.94 200 PHE A CA 1
ATOM 1659 C C . PHE A 1 200 ? -5.511 -11.978 22.590 1.00 84.94 200 PHE A C 1
ATOM 1661 O O . PHE A 1 200 ? -5.958 -11.665 23.687 1.00 84.94 200 PHE A O 1
ATOM 1668 N N . SER A 1 201 ? -4.527 -12.868 22.451 1.00 82.00 201 SER A N 1
ATOM 1669 C CA . SER A 1 201 ? -3.944 -13.584 23.594 1.00 82.00 201 SER A CA 1
ATOM 1670 C C . SER A 1 201 ? -3.338 -12.624 24.622 1.00 82.00 201 SER A C 1
ATOM 1672 O O . SER A 1 201 ? -3.496 -12.807 25.829 1.00 82.00 201 SER A O 1
ATOM 1674 N N . LYS A 1 202 ? -2.647 -11.580 24.152 1.00 86.44 202 LYS A N 1
ATOM 1675 C CA . LYS A 1 202 ? -2.058 -10.551 25.008 1.00 86.44 202 LYS A CA 1
ATOM 1676 C C . LYS A 1 202 ? -3.135 -9.736 25.730 1.00 86.44 202 LYS A C 1
ATOM 1678 O O . LYS A 1 202 ? -2.992 -9.503 26.925 1.00 86.44 202 LYS A O 1
ATOM 1683 N N . ILE A 1 203 ? -4.220 -9.372 25.053 1.00 86.81 203 ILE A N 1
ATOM 1684 C CA . ILE A 1 203 ? -5.353 -8.652 25.656 1.00 86.81 203 ILE A CA 1
ATOM 1685 C C . ILE A 1 203 ? -6.040 -9.499 26.716 1.00 86.81 203 ILE A C 1
ATOM 1687 O O . ILE A 1 203 ? -6.277 -9.010 27.814 1.00 86.81 203 ILE A O 1
ATOM 1691 N N . THR A 1 204 ? -6.293 -10.777 26.423 1.00 84.31 204 THR A N 1
ATOM 1692 C CA . THR A 1 204 ? -6.843 -11.722 27.396 1.00 84.31 204 THR A CA 1
ATOM 1693 C C . THR A 1 204 ? -6.002 -11.725 28.666 1.00 84.31 204 THR A C 1
ATOM 1695 O O . THR A 1 204 ? -6.533 -11.537 29.756 1.00 84.31 204 THR A O 1
ATOM 1698 N N . ILE A 1 205 ? -4.676 -11.838 28.533 1.00 85.12 205 ILE A N 1
ATOM 1699 C CA . ILE A 1 205 ? -3.755 -11.771 29.673 1.00 85.12 205 ILE A CA 1
ATOM 1700 C C . ILE A 1 205 ? -3.901 -10.453 30.447 1.00 85.12 205 ILE A C 1
ATOM 1702 O O . ILE A 1 205 ? -3.940 -10.496 31.674 1.00 85.12 205 ILE A O 1
ATOM 1706 N N . GLU A 1 206 ? -3.959 -9.300 29.775 1.00 86.94 206 GLU A N 1
ATOM 1707 C CA . GLU A 1 206 ? -4.111 -8.009 30.461 1.00 86.94 206 GLU A CA 1
ATOM 1708 C C . GLU A 1 206 ? -5.471 -7.882 31.170 1.00 86.94 206 GLU A C 1
ATOM 1710 O O . GLU A 1 206 ? -5.497 -7.451 32.317 1.00 86.94 206 GLU A O 1
ATOM 1715 N N . ILE A 1 207 ? -6.578 -8.346 30.576 1.00 85.50 207 ILE A N 1
ATOM 1716 C CA . ILE A 1 207 ? -7.904 -8.344 31.225 1.00 85.50 207 ILE A CA 1
ATOM 1717 C C . ILE A 1 207 ? -7.895 -9.202 32.495 1.00 85.50 207 ILE A C 1
ATOM 1719 O O . ILE A 1 207 ? -8.353 -8.751 33.542 1.00 85.50 207 ILE A O 1
ATOM 1723 N N . TYR A 1 208 ? -7.313 -10.405 32.452 1.00 82.88 208 TYR A N 1
ATOM 1724 C CA . TYR A 1 208 ? -7.205 -11.252 33.646 1.00 82.88 208 TYR A CA 1
ATOM 1725 C C . TYR A 1 208 ? -6.368 -10.606 34.764 1.00 82.88 208 TYR A C 1
ATOM 1727 O O . TYR A 1 208 ? -6.637 -10.846 35.941 1.00 82.88 208 TYR A O 1
ATOM 1735 N N . LYS A 1 209 ? -5.376 -9.762 34.440 1.00 86.56 209 LYS A N 1
ATOM 1736 C CA . LYS A 1 209 ? -4.594 -9.039 35.463 1.00 86.56 209 LYS A CA 1
ATOM 1737 C C . LYS A 1 209 ? -5.400 -7.980 36.203 1.00 86.56 209 LYS A C 1
ATOM 1739 O O . LYS A 1 209 ? -5.050 -7.678 37.341 1.00 86.56 209 LYS A O 1
ATOM 1744 N N . LEU A 1 210 ? -6.456 -7.446 35.590 1.00 82.94 210 LEU A N 1
ATOM 1745 C CA . LEU A 1 210 ? -7.335 -6.467 36.231 1.00 82.94 210 LEU A CA 1
ATOM 1746 C C . LEU A 1 210 ? -8.145 -7.072 37.387 1.00 82.94 210 LEU A C 1
ATOM 1748 O O . LEU A 1 210 ? -8.777 -6.319 38.119 1.00 82.94 210 LEU A O 1
ATOM 1752 N N . LYS A 1 211 ? -8.124 -8.407 37.554 1.00 79.38 211 LYS A N 1
ATOM 1753 C CA . LYS A 1 211 ? -8.925 -9.154 38.539 1.00 79.38 211 LYS A CA 1
ATOM 1754 C C . LYS A 1 211 ? -10.401 -8.713 38.555 1.00 79.38 211 LYS A C 1
ATOM 1756 O O . LYS A 1 211 ? -10.915 -8.374 39.619 1.00 79.38 211 LYS A O 1
ATOM 1761 N N . PRO A 1 212 ? -11.075 -8.661 37.394 1.00 74.12 212 PRO A N 1
ATOM 1762 C CA . PRO A 1 212 ? -12.485 -8.308 37.370 1.00 74.12 212 PRO A CA 1
ATOM 1763 C C . PRO A 1 212 ? -13.327 -9.381 38.068 1.00 74.12 212 PRO A C 1
ATOM 1765 O O . PRO A 1 212 ? -12.925 -10.544 38.121 1.00 74.12 212 PRO A O 1
ATOM 1768 N N . GLU A 1 213 ? -14.507 -8.988 38.547 1.00 74.25 213 GLU A N 1
ATOM 1769 C CA . GLU A 1 213 ? -15.483 -9.905 39.152 1.00 74.25 213 GLU A CA 1
ATOM 1770 C C . GLU A 1 213 ? -15.900 -11.016 38.176 1.00 74.25 213 GLU A C 1
ATOM 1772 O O . GLU A 1 213 ? -15.971 -12.176 38.573 1.00 74.25 213 GLU A O 1
ATOM 1777 N N . ASP A 1 214 ? -16.069 -10.684 36.888 1.00 80.44 214 ASP A N 1
ATOM 1778 C CA . ASP A 1 214 ? -16.297 -11.660 35.820 1.00 80.44 214 ASP A CA 1
ATOM 1779 C C . ASP A 1 214 ? -15.447 -11.348 34.565 1.00 80.44 214 ASP A C 1
ATOM 1781 O O . ASP A 1 214 ? -15.828 -10.533 33.714 1.00 80.44 214 ASP A O 1
ATOM 1785 N N . PRO A 1 215 ? -14.263 -11.973 34.413 1.00 78.62 215 PRO A N 1
ATOM 1786 C CA . PRO A 1 215 ? -13.411 -11.770 33.243 1.00 78.62 215 PRO A CA 1
ATOM 1787 C C . PRO A 1 215 ? -14.017 -12.337 31.956 1.00 78.62 215 PRO A C 1
ATOM 1789 O O . PRO A 1 215 ? -13.657 -11.871 30.877 1.00 78.62 215 PRO A O 1
ATOM 1792 N N . ILE A 1 216 ? -14.907 -13.331 32.042 1.00 80.06 216 ILE A N 1
ATOM 1793 C CA . ILE A 1 216 ? -15.502 -13.984 30.872 1.00 80.06 216 ILE A CA 1
ATOM 1794 C C . ILE A 1 216 ? -16.524 -13.050 30.232 1.00 80.06 216 ILE A C 1
ATOM 1796 O O . ILE A 1 216 ? -16.483 -12.862 29.018 1.00 80.06 216 ILE A O 1
ATOM 1800 N N . ILE A 1 217 ? -17.380 -12.410 31.034 1.00 80.38 217 ILE A N 1
ATOM 1801 C CA . ILE A 1 217 ? -18.330 -11.403 30.536 1.00 80.38 217 ILE A CA 1
ATOM 1802 C C . ILE A 1 217 ? -17.578 -10.249 29.871 1.00 80.38 217 ILE A C 1
ATOM 1804 O O . ILE A 1 217 ? -17.871 -9.901 28.733 1.00 80.38 217 ILE A O 1
ATOM 1808 N N . ILE A 1 218 ? -16.536 -9.723 30.520 1.00 79.00 218 ILE A N 1
ATOM 1809 C CA . ILE A 1 218 ? -15.730 -8.628 29.963 1.00 79.00 218 ILE A CA 1
ATOM 1810 C C . ILE A 1 218 ? -15.043 -9.030 28.652 1.00 79.00 218 ILE A C 1
ATOM 1812 O O . ILE A 1 218 ? -14.972 -8.231 27.717 1.00 79.00 218 ILE A O 1
ATOM 1816 N N . LEU A 1 219 ? -14.528 -10.258 28.563 1.00 81.69 219 LEU A N 1
ATOM 1817 C CA . LEU A 1 219 ? -13.946 -10.779 27.327 1.00 81.69 219 LEU A CA 1
ATOM 1818 C C . LEU A 1 219 ? -14.999 -10.922 26.231 1.00 81.69 219 LEU A C 1
ATOM 1820 O O . LEU A 1 219 ? -14.734 -10.539 25.095 1.00 81.69 219 LEU A O 1
ATOM 1824 N N . ASN A 1 220 ? -16.183 -11.434 26.557 1.00 80.38 220 ASN A N 1
ATOM 1825 C CA . ASN A 1 220 ? -17.283 -11.574 25.607 1.00 80.38 220 ASN A CA 1
ATOM 1826 C C . ASN A 1 220 ? -17.766 -10.214 25.100 1.00 80.38 220 ASN A C 1
ATOM 1828 O O . ASN A 1 220 ? -17.956 -10.054 23.893 1.00 80.38 220 ASN A O 1
ATOM 1832 N N . ASP A 1 221 ? -17.879 -9.222 25.980 1.00 73.69 221 ASP A N 1
ATOM 1833 C CA . ASP A 1 221 ? -18.194 -7.842 25.613 1.00 73.69 221 ASP A CA 1
ATOM 1834 C C . ASP A 1 221 ? -17.102 -7.261 24.715 1.00 73.69 221 ASP A C 1
ATOM 1836 O O . ASP A 1 221 ? -17.394 -6.703 23.658 1.00 73.69 221 ASP A O 1
ATOM 1840 N N . PHE A 1 222 ? -15.830 -7.466 25.065 1.00 79.31 222 PHE A N 1
ATOM 1841 C CA . PHE A 1 222 ? -14.700 -7.045 24.242 1.00 79.31 222 PHE A CA 1
ATOM 1842 C C . PHE A 1 222 ? -14.719 -7.691 22.849 1.00 79.31 222 PHE A C 1
ATOM 1844 O O . PHE A 1 222 ? -14.556 -7.005 21.841 1.00 79.31 222 PHE A O 1
ATOM 1851 N N . TYR A 1 223 ? -14.953 -8.999 22.752 1.00 77.44 223 TYR A N 1
ATOM 1852 C CA . TYR A 1 223 ? -15.052 -9.682 21.462 1.00 77.44 223 TYR A CA 1
ATOM 1853 C C . TYR A 1 223 ? -16.273 -9.228 20.665 1.00 77.44 223 TYR A C 1
ATOM 1855 O O . TYR A 1 223 ? -16.170 -9.065 19.450 1.00 77.44 223 TYR A O 1
ATOM 1863 N N . SER A 1 224 ? -17.395 -8.967 21.332 1.00 71.88 224 SER A N 1
ATOM 1864 C CA . SER A 1 224 ? -18.602 -8.426 20.704 1.00 71.88 224 SER A CA 1
ATOM 1865 C C . SER A 1 224 ? -18.346 -7.031 20.130 1.00 71.88 224 SER A C 1
ATOM 1867 O O . SER A 1 224 ? -18.692 -6.786 18.975 1.00 71.88 224 SER A O 1
ATOM 1869 N N . LEU A 1 225 ? -17.638 -6.162 20.864 1.00 69.50 225 LEU A N 1
ATOM 1870 C CA . LEU A 1 225 ? -17.176 -4.853 20.386 1.00 69.50 225 LEU A CA 1
ATOM 1871 C C . LEU A 1 225 ? -16.305 -4.984 19.133 1.00 69.50 225 LEU A C 1
ATOM 1873 O O . LEU A 1 225 ? -16.507 -4.278 18.145 1.00 69.50 225 LEU A O 1
ATOM 1877 N N . ILE A 1 226 ? -15.335 -5.899 19.146 1.00 71.31 226 ILE A N 1
ATOM 1878 C CA . ILE A 1 226 ? -14.441 -6.128 18.006 1.00 71.31 226 ILE A CA 1
ATOM 1879 C C . ILE A 1 226 ? -15.209 -6.664 16.792 1.00 71.31 226 ILE A C 1
ATOM 1881 O O . ILE A 1 226 ? -15.045 -6.118 15.696 1.00 71.31 226 ILE A O 1
ATOM 1885 N N . ASN A 1 227 ? -16.066 -7.670 16.982 1.00 69.44 227 ASN A N 1
ATOM 1886 C CA . ASN A 1 227 ? -16.823 -8.324 15.913 1.00 69.44 227 ASN A CA 1
ATOM 1887 C C . ASN A 1 227 ? -17.858 -7.399 15.274 1.00 69.44 227 ASN A C 1
ATOM 1889 O O . ASN A 1 227 ? -17.875 -7.293 14.053 1.00 69.44 227 ASN A O 1
ATOM 1893 N N . ALA A 1 228 ? -18.644 -6.673 16.073 1.00 61.97 228 ALA A N 1
ATOM 1894 C CA . ALA A 1 228 ? -19.589 -5.664 15.585 1.00 61.97 228 ALA A CA 1
ATOM 1895 C C . ALA A 1 228 ? -18.919 -4.638 14.665 1.00 61.97 228 ALA A C 1
ATOM 1897 O O . ALA A 1 228 ? -19.487 -4.147 13.693 1.00 61.97 228 ALA A O 1
ATOM 1898 N N . SER A 1 229 ? -17.668 -4.321 14.975 1.00 58.91 229 SER A N 1
ATOM 1899 C CA . SER A 1 229 ? -16.908 -3.330 14.245 1.00 58.91 229 SER A CA 1
ATOM 1900 C C . SER A 1 229 ? -16.262 -3.874 12.964 1.00 58.91 229 SER A C 1
ATOM 1902 O O . SER A 1 229 ? -15.988 -3.097 12.053 1.00 58.91 229 SER A O 1
ATOM 1904 N N . ARG A 1 230 ? -16.030 -5.193 12.872 1.00 63.50 230 ARG A N 1
ATOM 1905 C CA . ARG A 1 230 ? -15.376 -5.860 11.732 1.00 63.50 230 ARG A CA 1
ATOM 1906 C C . ARG A 1 230 ? -16.077 -5.560 10.412 1.00 63.50 230 ARG A C 1
ATOM 1908 O O . ARG A 1 230 ? -15.396 -5.325 9.421 1.00 63.50 230 ARG A O 1
ATOM 1915 N N . ASP A 1 231 ? -17.402 -5.529 10.424 1.00 59.25 231 ASP A N 1
ATOM 1916 C CA . ASP A 1 231 ? -18.205 -5.383 9.211 1.00 59.25 231 ASP A CA 1
ATOM 1917 C C . ASP A 1 231 ? -18.262 -3.916 8.731 1.00 59.25 231 ASP A C 1
ATOM 1919 O O . ASP A 1 231 ? -18.443 -3.652 7.547 1.00 59.25 231 ASP A O 1
ATOM 1923 N N . LEU A 1 232 ? -17.996 -2.953 9.623 1.00 62.62 232 LEU A N 1
ATOM 1924 C CA . LEU A 1 232 ? -17.954 -1.513 9.325 1.00 62.62 232 LEU A CA 1
ATOM 1925 C C . LEU A 1 232 ? -16.544 -0.971 9.046 1.00 62.62 232 LEU A C 1
ATOM 1927 O O . LEU A 1 232 ? -16.377 0.066 8.399 1.00 62.62 232 LEU A O 1
ATOM 1931 N N . ASN A 1 233 ? -15.514 -1.676 9.512 1.00 64.50 233 ASN A N 1
ATOM 1932 C CA . ASN A 1 233 ? -14.118 -1.248 9.414 1.00 64.50 233 ASN A CA 1
ATOM 1933 C C . ASN A 1 233 ? -13.602 -1.058 7.990 1.00 64.50 233 ASN A C 1
ATOM 1935 O O . ASN A 1 233 ? -12.931 -0.052 7.768 1.00 64.50 233 ASN A O 1
ATOM 1939 N N . PRO A 1 234 ? -13.885 -1.942 7.015 1.00 68.31 234 PRO A N 1
ATOM 1940 C CA . PRO A 1 234 ? -13.417 -1.741 5.648 1.00 68.31 234 PRO A CA 1
ATOM 1941 C C . PRO A 1 234 ? -13.911 -0.415 5.063 1.00 68.31 234 PRO A C 1
ATOM 1943 O O . PRO A 1 234 ? -13.126 0.317 4.460 1.00 68.31 234 PRO A O 1
ATOM 1946 N N . SER A 1 235 ? -15.178 -0.070 5.306 1.00 69.06 235 SER A N 1
ATOM 1947 C CA . SER A 1 235 ? -15.798 1.164 4.820 1.00 69.06 235 SER A CA 1
ATOM 1948 C C . SER A 1 235 ? -15.199 2.407 5.490 1.00 69.06 235 SER A C 1
ATOM 1950 O O . SER A 1 235 ? -14.756 3.324 4.798 1.00 69.06 235 SER A O 1
ATOM 1952 N N . VAL A 1 236 ? -15.073 2.416 6.824 1.00 71.44 236 VAL A N 1
ATOM 1953 C CA . VAL A 1 236 ? -14.459 3.540 7.566 1.00 71.44 236 VAL A CA 1
ATOM 1954 C C . VAL A 1 236 ? -12.974 3.701 7.220 1.00 71.44 236 VAL A C 1
ATOM 1956 O O . VAL A 1 236 ? -12.490 4.810 7.008 1.00 71.44 236 VAL A O 1
ATOM 1959 N N . ALA A 1 237 ? -12.231 2.601 7.102 1.00 71.81 237 ALA A N 1
ATOM 1960 C CA . ALA A 1 237 ? -10.818 2.629 6.743 1.00 71.81 237 ALA A CA 1
ATOM 1961 C C . ALA A 1 237 ? -10.598 3.150 5.314 1.00 71.81 237 ALA A C 1
ATOM 1963 O O . ALA A 1 237 ? -9.669 3.928 5.079 1.00 71.81 237 ALA A O 1
ATOM 1964 N N . LYS A 1 238 ? -11.472 2.770 4.371 1.00 76.62 238 LYS A N 1
ATOM 1965 C CA . LYS A 1 238 ? -11.477 3.296 3.000 1.00 76.62 238 LYS A CA 1
ATOM 1966 C C . LYS A 1 238 ? -11.707 4.809 2.987 1.00 76.62 238 LYS A C 1
ATOM 1968 O O . LYS A 1 238 ? -10.971 5.512 2.292 1.00 76.62 238 LYS A O 1
ATOM 1973 N N . ILE A 1 239 ? -12.656 5.313 3.781 1.00 77.94 239 ILE A N 1
ATOM 1974 C CA . ILE A 1 239 ? -12.904 6.756 3.941 1.00 77.94 239 ILE A CA 1
ATOM 1975 C C . ILE A 1 239 ? -11.642 7.451 4.471 1.00 77.94 239 ILE A C 1
ATOM 1977 O O . ILE A 1 239 ? -11.125 8.347 3.810 1.00 77.94 239 ILE A O 1
ATOM 1981 N N . ASN A 1 240 ? -11.056 6.969 5.571 1.00 76.69 240 ASN A N 1
ATOM 1982 C CA . ASN A 1 240 ? -9.862 7.578 6.179 1.00 76.69 240 ASN A CA 1
ATOM 1983 C C . ASN A 1 240 ? -8.637 7.568 5.245 1.00 76.69 240 ASN A C 1
ATOM 1985 O O . ASN A 1 240 ? -7.823 8.491 5.244 1.00 76.69 240 ASN A O 1
ATOM 1989 N N . MET A 1 241 ? -8.459 6.514 4.443 1.00 78.50 241 MET A N 1
ATOM 1990 C CA . MET A 1 241 ? -7.405 6.489 3.424 1.00 78.50 241 MET A CA 1
ATOM 1991 C C . MET A 1 241 ? -7.644 7.504 2.318 1.00 78.50 241 MET A C 1
ATOM 1993 O O . MET A 1 241 ? -6.695 8.128 1.842 1.00 78.50 241 MET A O 1
ATOM 1997 N N . THR A 1 242 ? -8.894 7.616 1.881 1.00 78.44 242 THR A N 1
ATOM 1998 C CA . THR A 1 242 ? -9.282 8.529 0.812 1.00 78.44 242 THR A CA 1
ATOM 1999 C C . THR A 1 242 ? -9.125 9.974 1.276 1.00 78.44 242 THR A C 1
ATOM 2001 O O . THR A 1 242 ? -8.553 10.763 0.534 1.00 78.44 242 THR A O 1
ATOM 2004 N N . GLU A 1 243 ? -9.484 10.286 2.527 1.00 83.62 243 GLU A N 1
ATOM 2005 C CA . GLU A 1 243 ? -9.204 11.569 3.186 1.00 83.62 243 GLU A CA 1
ATOM 2006 C C . GLU A 1 243 ? -7.712 11.919 3.114 1.00 83.62 243 GLU A C 1
ATOM 2008 O O . GLU A 1 243 ? -7.344 12.956 2.562 1.00 83.62 243 GLU A O 1
ATOM 2013 N N . LYS A 1 244 ? -6.832 11.031 3.599 1.00 84.62 244 LYS A N 1
ATOM 2014 C CA . LYS A 1 244 ? -5.375 11.262 3.574 1.00 84.62 244 LYS A CA 1
ATOM 2015 C C . LYS A 1 244 ? -4.841 11.469 2.161 1.00 84.62 244 LYS A C 1
ATOM 2017 O O . LYS A 1 244 ? -3.958 12.289 1.938 1.00 84.62 244 LYS A O 1
ATOM 2022 N N . LYS A 1 245 ? -5.370 10.721 1.193 1.00 86.25 245 LYS A N 1
ATOM 2023 C CA . LYS A 1 245 ? -4.958 10.829 -0.208 1.00 86.25 245 LYS A CA 1
ATOM 2024 C C . LYS A 1 245 ? -5.437 12.135 -0.844 1.00 86.25 245 LYS A C 1
ATOM 2026 O O . LYS A 1 245 ? -4.715 12.723 -1.641 1.00 86.25 245 LYS A O 1
ATOM 2031 N N . ILE A 1 246 ? -6.626 12.608 -0.473 1.00 86.44 246 ILE A N 1
ATOM 2032 C CA . ILE A 1 246 ? -7.123 13.929 -0.862 1.00 86.44 246 ILE A CA 1
ATOM 2033 C C . ILE A 1 246 ? -6.243 15.021 -0.250 1.00 86.44 246 ILE A C 1
ATOM 2035 O O . ILE A 1 246 ? -5.856 15.931 -0.974 1.00 86.44 246 ILE A O 1
ATOM 2039 N N . GLN A 1 247 ? -5.868 14.915 1.029 1.00 86.38 247 GLN A N 1
ATOM 2040 C CA . GLN A 1 247 ? -4.933 15.851 1.669 1.00 86.38 247 GLN A CA 1
ATOM 2041 C C . GLN A 1 247 ? -3.589 15.895 0.931 1.00 86.38 247 GLN A C 1
ATOM 2043 O O . GLN A 1 247 ? -3.140 16.972 0.556 1.00 86.38 247 GLN A O 1
ATOM 2048 N N . GLU A 1 248 ? -3.011 14.737 0.607 1.00 88.94 248 GLU A N 1
ATOM 2049 C CA . GLU A 1 248 ? -1.778 14.655 -0.185 1.00 88.94 248 GLU A CA 1
ATOM 2050 C C . GLU A 1 248 ? -1.927 15.34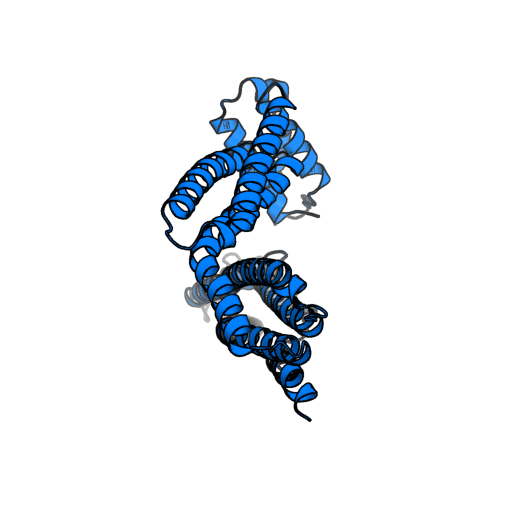0 -1.556 1.00 88.94 248 GLU A C 1
ATOM 2052 O O . GLU A 1 248 ? -1.030 16.041 -2.022 1.00 88.94 248 GLU A O 1
ATOM 2057 N N . TYR A 1 249 ? -3.062 15.150 -2.230 1.00 92.00 249 TYR A N 1
ATOM 2058 C CA . TYR A 1 249 ? -3.325 15.799 -3.515 1.00 92.00 249 TYR A CA 1
ATOM 2059 C C . TYR A 1 249 ? -3.503 17.310 -3.382 1.00 92.00 249 TYR A C 1
ATOM 2061 O O . TYR A 1 249 ? -2.997 18.047 -4.226 1.00 92.00 249 TYR A O 1
ATOM 2069 N N . ILE A 1 250 ? -4.151 17.773 -2.314 1.00 89.19 250 ILE A N 1
ATOM 2070 C CA . ILE A 1 250 ? -4.301 19.194 -1.986 1.00 89.19 250 ILE A CA 1
ATOM 2071 C C . ILE A 1 250 ? -2.930 19.838 -1.744 1.00 89.19 250 ILE A C 1
ATOM 2073 O O . ILE A 1 250 ? -2.636 20.876 -2.335 1.00 89.19 250 ILE A O 1
ATOM 2077 N N . GLU A 1 251 ? -2.074 19.209 -0.934 1.00 88.62 251 GLU A N 1
ATOM 2078 C CA . GLU A 1 251 ? -0.712 19.681 -0.640 1.00 88.62 251 GLU A CA 1
ATOM 2079 C C . GLU A 1 251 ? 0.155 19.785 -1.901 1.00 88.62 251 GLU A C 1
ATOM 2081 O O . GLU A 1 251 ? 1.001 20.671 -2.010 1.00 88.62 251 GLU A O 1
ATOM 2086 N N . LYS A 1 252 ? -0.086 18.901 -2.874 1.00 90.88 252 LYS A N 1
ATOM 2087 C CA . LYS A 1 252 ? 0.625 18.848 -4.158 1.00 90.88 252 LYS A CA 1
ATOM 2088 C C . LYS A 1 252 ? -0.092 19.589 -5.290 1.00 90.88 252 LYS A C 1
ATOM 2090 O O . LYS A 1 252 ? 0.302 19.428 -6.437 1.00 90.88 252 LYS A O 1
ATOM 2095 N N . TYR A 1 253 ? -1.146 20.357 -5.012 1.00 90.81 253 TYR A N 1
ATOM 2096 C CA . TYR A 1 253 ? -1.928 21.100 -6.015 1.00 90.81 253 TYR A CA 1
ATOM 2097 C C . TYR A 1 253 ? -2.591 20.244 -7.123 1.00 90.81 253 TYR A C 1
ATOM 2099 O O . TYR A 1 253 ? -2.971 20.769 -8.168 1.00 90.81 253 TYR A O 1
ATOM 2107 N N . LYS A 1 254 ? -2.802 18.939 -6.895 1.00 91.94 254 LYS A N 1
ATOM 2108 C CA . LYS A 1 254 ? -3.421 17.991 -7.846 1.00 91.94 254 LYS A CA 1
ATOM 2109 C C . LYS A 1 254 ? -4.954 18.084 -7.807 1.00 91.94 254 LYS A C 1
ATOM 2111 O O . LYS A 1 254 ? -5.632 17.243 -7.209 1.00 91.94 254 LYS A O 1
ATOM 2116 N N . TYR A 1 255 ? -5.504 19.142 -8.400 1.00 92.62 255 TYR A N 1
ATOM 2117 C CA . TYR A 1 255 ? -6.923 19.489 -8.326 1.00 92.62 255 TYR A CA 1
ATOM 2118 C C . TYR A 1 255 ? -7.876 18.437 -8.889 1.00 92.62 255 TYR A C 1
ATOM 2120 O O . TYR A 1 255 ? -8.808 18.033 -8.192 1.00 92.62 255 TYR A O 1
ATOM 2128 N N . PHE A 1 256 ? -7.678 17.986 -10.125 1.00 92.12 256 PHE A N 1
ATOM 2129 C CA . PHE A 1 256 ? -8.624 17.084 -10.784 1.00 92.12 256 PHE A CA 1
ATOM 2130 C C . PHE A 1 256 ? -8.611 15.691 -10.149 1.00 92.12 256 PHE A C 1
ATOM 2132 O O . PHE A 1 256 ? -9.667 15.074 -9.983 1.00 92.12 256 PHE A O 1
ATOM 2139 N N . LYS A 1 257 ? -7.444 15.210 -9.710 1.00 91.50 257 LYS A N 1
ATOM 2140 C CA . LYS A 1 257 ? -7.333 13.979 -8.920 1.00 91.50 257 LYS A CA 1
ATOM 2141 C C . LYS A 1 257 ? -8.003 14.102 -7.552 1.00 91.50 257 LYS A C 1
ATOM 2143 O O . LYS A 1 257 ? -8.684 13.160 -7.142 1.00 91.50 257 LYS A O 1
ATOM 2148 N N . ALA A 1 258 ? -7.854 15.236 -6.863 1.00 90.00 258 ALA A N 1
ATOM 2149 C CA . ALA A 1 258 ? -8.557 15.495 -5.606 1.00 90.00 258 ALA A CA 1
ATOM 2150 C C . ALA A 1 258 ? -10.080 15.558 -5.808 1.00 90.00 258 ALA A C 1
ATOM 2152 O O . ALA A 1 258 ? -10.807 14.920 -5.052 1.00 90.00 258 ALA A O 1
ATOM 2153 N N . LEU A 1 259 ? -10.554 16.239 -6.859 1.00 89.81 259 LEU A N 1
ATOM 2154 C CA . LEU A 1 259 ? -11.975 16.337 -7.211 1.00 89.81 259 LEU A CA 1
ATOM 2155 C C . LEU A 1 259 ? -12.589 14.955 -7.461 1.00 89.81 259 LEU A C 1
ATOM 2157 O O . LEU A 1 259 ? -13.604 14.611 -6.863 1.00 89.81 259 LEU A O 1
ATOM 2161 N N . LYS A 1 260 ? -11.928 14.123 -8.274 1.00 88.56 260 LYS A N 1
ATOM 2162 C CA . LYS A 1 260 ? -12.406 12.766 -8.564 1.00 88.56 260 LYS A CA 1
ATOM 2163 C C . LYS A 1 260 ? -12.507 11.907 -7.300 1.00 88.56 260 LYS A C 1
ATOM 2165 O O . LYS A 1 260 ? -13.462 11.152 -7.143 1.00 88.56 260 LYS A O 1
ATOM 2170 N N . LEU A 1 261 ? -11.527 11.997 -6.397 1.00 86.62 261 LEU A N 1
ATOM 2171 C CA . LEU A 1 261 ? -11.580 11.277 -5.120 1.00 86.62 261 LEU A CA 1
ATOM 2172 C C . LEU A 1 261 ? -12.653 11.833 -4.178 1.00 86.62 261 LEU A C 1
ATOM 2174 O O . LEU A 1 261 ? -13.289 11.056 -3.470 1.00 86.62 261 LEU A O 1
ATOM 2178 N N . TYR A 1 262 ? -12.862 13.146 -4.177 1.00 87.25 262 TYR A N 1
ATOM 2179 C CA . TYR A 1 262 ? -13.896 13.799 -3.385 1.00 87.25 262 TYR A CA 1
ATOM 2180 C C . TYR A 1 262 ? -15.305 13.342 -3.793 1.00 87.25 262 TYR A C 1
ATOM 2182 O O . TYR A 1 262 ? -16.103 12.976 -2.933 1.00 87.25 262 TYR A O 1
ATOM 2190 N N . ASP A 1 263 ? -15.604 13.252 -5.087 1.00 83.25 263 ASP A N 1
ATOM 2191 C CA . ASP A 1 263 ? -16.917 12.767 -5.535 1.00 83.25 263 ASP A CA 1
ATOM 2192 C C . ASP A 1 263 ? -17.169 11.318 -5.076 1.00 83.25 263 ASP A C 1
ATOM 2194 O O . ASP A 1 263 ? -18.262 10.969 -4.622 1.00 83.25 263 ASP A O 1
ATOM 2198 N N . HIS A 1 264 ? -16.131 10.476 -5.106 1.00 83.62 264 HIS A N 1
ATOM 2199 C CA . HIS A 1 264 ? -16.207 9.115 -4.578 1.00 83.62 264 HIS A CA 1
ATOM 2200 C C . HIS A 1 264 ? -16.397 9.072 -3.057 1.00 83.62 264 HIS A C 1
ATOM 2202 O O . HIS A 1 264 ? -17.190 8.260 -2.576 1.00 83.62 264 HIS A O 1
ATOM 2208 N N . ILE A 1 265 ? -15.716 9.938 -2.296 1.00 83.38 265 ILE A N 1
ATOM 2209 C CA . ILE A 1 265 ? -15.819 9.920 -0.833 1.00 83.38 265 ILE A CA 1
ATOM 2210 C C . ILE A 1 265 ? -17.199 10.369 -0.354 1.00 83.38 265 ILE A C 1
ATOM 2212 O O . ILE A 1 265 ? -17.699 9.812 0.615 1.00 83.38 265 ILE A O 1
ATOM 2216 N N . LEU A 1 266 ? -17.862 11.301 -1.049 1.00 81.25 266 LEU A N 1
ATOM 2217 C CA . LEU A 1 266 ? -19.235 11.698 -0.720 1.00 81.25 266 LEU A CA 1
ATOM 2218 C C . LEU A 1 266 ? -20.206 10.516 -0.831 1.00 81.25 266 LEU A C 1
ATOM 2220 O O . LEU A 1 266 ? -21.037 10.305 0.056 1.00 81.25 266 LEU A O 1
ATOM 2224 N N . LEU A 1 267 ? -20.070 9.721 -1.896 1.00 83.75 267 LEU A N 1
ATOM 2225 C CA . LEU A 1 267 ? -20.868 8.513 -2.102 1.00 83.75 267 LEU A CA 1
ATOM 2226 C C . LEU A 1 267 ? -20.561 7.449 -1.040 1.00 83.75 267 LEU A C 1
ATOM 2228 O O . LEU A 1 267 ? -21.489 6.890 -0.452 1.00 83.75 267 LEU A O 1
ATOM 2232 N N . ASP A 1 268 ? -19.279 7.202 -0.759 1.00 82.00 268 ASP A N 1
ATOM 2233 C CA . ASP A 1 268 ? -18.847 6.239 0.260 1.00 82.00 268 ASP A CA 1
ATOM 2234 C C . ASP A 1 268 ? -19.315 6.654 1.669 1.00 82.00 268 ASP A C 1
ATOM 2236 O O . ASP A 1 268 ? -19.829 5.818 2.413 1.00 82.00 268 ASP A O 1
ATOM 2240 N N . CYS A 1 269 ?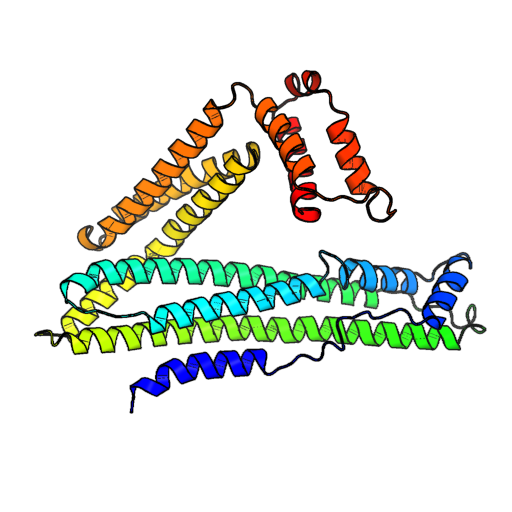 -19.217 7.939 2.022 1.00 84.31 269 CYS A N 1
ATOM 2241 C CA . CYS A 1 269 ? -19.707 8.499 3.284 1.00 84.31 269 CYS A CA 1
ATOM 2242 C C . CYS A 1 269 ? -21.223 8.309 3.425 1.00 84.31 269 CYS A C 1
ATOM 2244 O O . CYS A 1 269 ? -21.688 7.779 4.434 1.00 84.31 269 CYS A O 1
ATOM 2246 N N . ALA A 1 270 ? -22.006 8.668 2.401 1.00 82.56 270 ALA A N 1
ATOM 2247 C CA . ALA A 1 270 ? -23.461 8.520 2.431 1.00 82.56 270 ALA A CA 1
ATOM 2248 C C . ALA A 1 270 ? -23.903 7.050 2.522 1.00 82.56 270 ALA A C 1
ATOM 2250 O O . ALA A 1 270 ? -24.859 6.733 3.233 1.00 82.56 270 ALA A O 1
ATOM 2251 N N . LYS A 1 271 ? -23.209 6.148 1.816 1.00 83.00 271 LYS A N 1
ATOM 2252 C CA . LYS A 1 271 ? -23.464 4.705 1.862 1.00 83.00 271 LYS A CA 1
ATOM 2253 C C . LYS A 1 271 ? -23.142 4.129 3.242 1.00 83.00 271 LYS A C 1
ATOM 2255 O O . LYS A 1 271 ? -24.011 3.516 3.855 1.00 83.00 271 LYS A O 1
ATOM 2260 N N . THR A 1 272 ? -21.945 4.402 3.758 1.00 76.12 272 THR A N 1
ATOM 2261 C CA . THR A 1 272 ? -21.485 3.901 5.065 1.00 76.12 272 THR A CA 1
ATOM 2262 C C . THR A 1 272 ? -22.365 4.426 6.202 1.00 76.12 272 THR A C 1
ATOM 2264 O O . THR A 1 272 ? -22.694 3.693 7.128 1.00 76.12 272 THR A O 1
ATOM 2267 N N . HIS A 1 273 ? -22.819 5.680 6.118 1.00 78.81 273 HIS A N 1
ATOM 2268 C CA . HIS A 1 273 ? -23.744 6.259 7.092 1.00 78.81 273 HIS A CA 1
ATOM 2269 C C . HIS A 1 273 ? -25.087 5.516 7.141 1.00 78.81 273 HIS A C 1
ATOM 2271 O O . HIS A 1 273 ? -25.593 5.235 8.227 1.00 78.81 273 HIS A O 1
ATOM 2277 N N . ARG A 1 274 ? -25.655 5.144 5.983 1.00 76.62 274 ARG A N 1
ATOM 2278 C CA . ARG A 1 274 ? -26.881 4.324 5.928 1.00 76.62 274 ARG A CA 1
ATOM 2279 C C . ARG A 1 274 ? -26.653 2.907 6.450 1.00 76.62 274 ARG A C 1
ATOM 2281 O O . ARG A 1 274 ? -27.505 2.390 7.162 1.00 76.62 274 ARG A O 1
ATOM 2288 N N . GLU A 1 275 ? -25.516 2.296 6.123 1.00 72.94 275 GLU A N 1
ATOM 2289 C CA . GLU A 1 275 ? -25.154 0.956 6.608 1.00 72.94 275 GLU A CA 1
ATOM 2290 C C . GLU A 1 275 ? -25.052 0.907 8.139 1.00 72.94 275 GLU A C 1
ATOM 2292 O O . GLU A 1 275 ? -25.533 -0.047 8.743 1.00 72.94 275 GLU A O 1
ATOM 2297 N N . ILE A 1 276 ? -24.497 1.946 8.777 1.00 69.06 276 ILE A N 1
ATOM 2298 C CA . ILE A 1 276 ? -24.430 2.040 10.245 1.00 69.06 276 ILE A CA 1
ATOM 2299 C C . ILE A 1 276 ? -25.819 2.219 10.858 1.00 69.06 276 ILE A C 1
ATOM 2301 O O . ILE A 1 276 ? -26.145 1.525 11.815 1.00 69.06 276 ILE A O 1
ATOM 2305 N N . LEU A 1 277 ? -26.639 3.121 10.310 1.00 71.00 277 LEU A N 1
ATOM 2306 C CA . LEU A 1 277 ? -27.985 3.389 10.834 1.00 71.00 277 LEU A CA 1
ATOM 2307 C C . LEU A 1 277 ? -28.920 2.179 10.738 1.00 71.00 277 LEU A C 1
ATOM 2309 O O . LEU A 1 277 ? -29.780 2.003 11.595 1.00 71.00 277 LEU A O 1
ATOM 2313 N N . ASN A 1 278 ? -28.742 1.343 9.714 1.00 69.56 278 ASN A N 1
ATOM 2314 C CA . ASN A 1 278 ? -29.544 0.139 9.513 1.00 69.56 278 ASN A CA 1
ATOM 2315 C C . ASN A 1 278 ? -29.044 -1.065 10.330 1.00 69.56 278 ASN A C 1
ATOM 2317 O O . ASN A 1 278 ? -29.723 -2.091 10.374 1.00 69.56 278 ASN A O 1
ATOM 2321 N N . ASN A 1 279 ? -27.869 -0.973 10.962 1.00 63.84 279 ASN A N 1
ATOM 2322 C CA . ASN A 1 279 ? -27.308 -2.070 11.739 1.00 63.84 279 ASN A CA 1
ATOM 2323 C C . ASN A 1 279 ? -27.852 -2.040 13.176 1.00 63.84 279 ASN A C 1
ATOM 2325 O O . ASN A 1 279 ? -27.595 -1.116 13.942 1.00 63.84 279 ASN A O 1
ATOM 2329 N N . ILE A 1 280 ? -28.586 -3.092 13.552 1.00 51.84 280 ILE A N 1
ATOM 2330 C CA . ILE A 1 280 ? -29.283 -3.242 14.848 1.00 51.84 280 ILE A CA 1
ATOM 2331 C C . ILE A 1 280 ? -28.295 -3.392 16.025 1.00 51.84 280 ILE A C 1
ATOM 2333 O O . ILE A 1 280 ? -28.679 -3.312 17.193 1.00 51.84 280 ILE A O 1
ATOM 2337 N N . ILE A 1 281 ? -27.000 -3.583 15.743 1.00 54.22 281 ILE A N 1
ATOM 2338 C CA . ILE A 1 281 ? -25.962 -3.704 16.765 1.00 54.22 281 ILE A CA 1
ATOM 2339 C C . ILE A 1 281 ? -25.804 -2.364 17.491 1.00 54.22 281 ILE A C 1
ATOM 2341 O O . ILE A 1 281 ? -25.165 -1.438 17.001 1.00 54.22 281 ILE A O 1
ATOM 2345 N N . ASN A 1 282 ? -26.441 -2.317 18.664 1.00 51.97 282 ASN A N 1
ATOM 2346 C CA . ASN A 1 282 ? -26.505 -1.264 19.670 1.00 51.97 282 ASN A CA 1
ATOM 2347 C C . ASN A 1 282 ? -25.603 -0.051 19.367 1.00 51.97 282 ASN A C 1
ATOM 2349 O O . ASN A 1 282 ? -24.389 -0.077 19.587 1.00 51.97 282 ASN A O 1
ATOM 2353 N N . THR A 1 283 ? -26.237 1.024 18.892 1.00 53.69 283 THR A N 1
ATOM 2354 C CA . THR A 1 283 ? -25.672 2.349 18.576 1.00 53.69 283 THR A CA 1
ATOM 2355 C C . THR A 1 283 ? -24.692 2.878 19.629 1.00 53.69 283 THR A C 1
ATOM 2357 O O . THR A 1 283 ? -23.781 3.636 19.296 1.00 53.69 283 THR A O 1
ATOM 2360 N N . LYS A 1 284 ? -24.806 2.422 20.884 1.00 53.97 284 LYS A N 1
ATOM 2361 C CA . LYS A 1 284 ? -23.865 2.707 21.974 1.00 53.97 284 LYS A CA 1
ATOM 2362 C C . LYS A 1 284 ? -22.417 2.277 21.686 1.00 53.97 284 LYS A C 1
ATOM 2364 O O . LYS A 1 284 ? -21.503 2.942 22.157 1.00 53.97 284 LYS A O 1
ATOM 2369 N N . TYR A 1 285 ? -22.201 1.194 20.937 1.00 54.94 285 TYR A N 1
ATOM 2370 C CA . TYR A 1 285 ? -20.873 0.610 20.693 1.00 54.94 285 TYR A CA 1
ATOM 2371 C C . TYR A 1 285 ? -20.225 1.047 19.373 1.00 54.94 285 TYR A C 1
ATOM 2373 O O . TYR A 1 285 ? -19.027 0.855 19.173 1.00 54.94 285 TYR A O 1
ATOM 2381 N N . LEU A 1 286 ? -21.011 1.631 18.467 1.00 61.34 286 LEU A N 1
ATOM 2382 C CA . LEU A 1 286 ? -20.552 2.134 17.169 1.00 61.34 286 LEU A CA 1
ATOM 2383 C C . LEU A 1 286 ? -20.456 3.664 17.128 1.00 61.34 286 LEU A C 1
ATOM 2385 O O . LEU A 1 286 ? -19.923 4.197 16.156 1.00 61.34 286 LEU A O 1
ATOM 2389 N N . SER A 1 287 ? -20.911 4.361 18.177 1.00 66.50 287 SER A N 1
ATOM 2390 C CA . SER A 1 287 ? -20.947 5.827 18.262 1.00 66.50 287 SER A CA 1
ATOM 2391 C C . SER A 1 287 ? -19.598 6.468 17.956 1.00 66.50 287 SER A C 1
ATOM 2393 O O . SER A 1 287 ? -19.520 7.302 17.068 1.00 66.50 287 SER A O 1
ATOM 2395 N N . TYR A 1 288 ? -18.509 5.992 18.566 1.00 67.25 288 TYR A N 1
ATOM 2396 C CA . TYR A 1 288 ? -17.173 6.528 18.293 1.00 67.25 288 TYR A CA 1
ATOM 2397 C C . TYR A 1 288 ? -16.772 6.393 16.815 1.00 67.25 288 TYR A C 1
ATOM 2399 O O . TYR A 1 288 ? -16.188 7.306 16.238 1.00 67.25 288 TYR A O 1
ATOM 2407 N N . LYS A 1 289 ? -17.070 5.257 16.169 1.00 67.56 289 LYS A N 1
ATOM 2408 C CA . LYS A 1 289 ? -16.734 5.060 14.746 1.00 67.56 289 LYS A CA 1
ATOM 2409 C C . LYS A 1 289 ? -17.601 5.889 13.834 1.00 67.56 289 LYS A C 1
ATOM 2411 O O . LYS A 1 289 ? -17.128 6.358 12.805 1.00 67.56 289 LYS A O 1
ATOM 2416 N N . PHE A 1 290 ? -18.859 6.036 14.213 1.00 72.19 290 PHE A N 1
ATOM 2417 C CA . PHE A 1 290 ? -19.791 6.905 13.537 1.00 72.19 290 PHE A CA 1
ATOM 2418 C C . PHE A 1 290 ? -19.329 8.364 13.627 1.00 72.19 290 PHE A C 1
ATOM 2420 O O . PHE A 1 290 ? -19.256 9.031 12.598 1.00 72.19 290 PHE A O 1
ATOM 2427 N N . ASP A 1 291 ? -18.900 8.814 14.807 1.00 74.62 291 ASP A N 1
ATOM 2428 C CA . ASP A 1 291 ? -18.349 10.150 15.037 1.00 74.62 291 ASP A CA 1
ATOM 2429 C C . ASP A 1 291 ? -17.057 10.362 14.251 1.00 74.62 291 ASP A C 1
ATOM 2431 O O . ASP A 1 291 ? -16.939 11.350 13.535 1.00 74.62 291 ASP A O 1
ATOM 2435 N N . LYS A 1 292 ? -16.127 9.402 14.287 1.00 72.81 292 LYS A N 1
ATOM 2436 C CA . LYS A 1 292 ? -14.872 9.465 13.528 1.00 72.81 292 LYS A CA 1
ATOM 2437 C C . LYS A 1 292 ? -15.101 9.458 12.017 1.00 72.81 292 LYS A C 1
ATOM 2439 O O . LYS A 1 292 ? -14.450 10.202 11.295 1.00 72.81 292 LYS A O 1
ATOM 2444 N N . MET A 1 293 ? -16.034 8.646 11.518 1.00 78.81 293 MET A N 1
ATOM 2445 C CA . MET A 1 293 ? -16.410 8.660 10.102 1.00 78.81 293 MET A CA 1
ATOM 2446 C C . MET A 1 293 ? -17.036 10.002 9.721 1.00 78.81 293 MET A C 1
ATOM 2448 O O . MET A 1 293 ? -16.641 10.592 8.719 1.00 78.81 293 MET A O 1
ATOM 2452 N N . ARG A 1 294 ? -17.956 10.523 10.539 1.00 80.50 294 ARG A N 1
ATOM 2453 C CA . ARG A 1 294 ? -18.565 11.840 10.336 1.00 80.50 294 ARG A CA 1
ATOM 2454 C C . ARG A 1 294 ? -17.513 12.948 10.348 1.00 80.50 294 ARG A C 1
ATOM 2456 O O . ARG A 1 294 ? -17.572 13.838 9.500 1.00 80.50 294 ARG A O 1
ATOM 2463 N N . GLU A 1 295 ? -16.550 12.874 11.260 1.00 83.12 295 GLU A N 1
ATOM 2464 C CA . GLU A 1 295 ? -15.409 13.779 11.344 1.00 83.12 295 GLU A CA 1
ATOM 2465 C C . GLU A 1 295 ? -14.560 13.699 10.073 1.00 83.12 295 GLU A C 1
ATOM 2467 O O . GLU A 1 295 ? -14.398 14.716 9.413 1.00 83.12 295 GLU A O 1
ATOM 2472 N N . SER A 1 296 ? -14.113 12.514 9.649 1.00 80.00 296 SER A N 1
ATOM 2473 C CA . SER A 1 296 ? -13.333 12.332 8.416 1.00 80.00 296 SER A CA 1
ATOM 2474 C C . SER A 1 296 ? -14.074 12.800 7.160 1.00 80.00 296 SER A C 1
ATOM 2476 O O . SER A 1 296 ? -13.491 13.468 6.302 1.00 80.00 296 SER A O 1
ATOM 2478 N N . CYS A 1 297 ? -15.375 12.519 7.049 1.00 84.12 297 CYS A N 1
ATOM 2479 C CA . CYS A 1 297 ? -16.209 13.011 5.951 1.00 84.12 297 CYS A CA 1
ATOM 2480 C C . CYS A 1 297 ? -16.307 14.548 5.969 1.00 84.12 297 CYS A C 1
ATOM 2482 O O . CYS A 1 297 ? -16.158 15.194 4.930 1.00 84.12 297 CYS A O 1
ATOM 2484 N N . SER A 1 298 ? -16.496 15.145 7.150 1.00 85.81 298 SER A N 1
ATOM 2485 C CA . SER A 1 298 ? -16.547 16.599 7.344 1.00 85.81 298 SER A CA 1
ATOM 2486 C C . SER A 1 298 ? -15.197 17.268 7.070 1.00 85.81 298 SER A C 1
ATOM 2488 O O . SER A 1 298 ? -15.133 18.262 6.350 1.00 85.81 298 SER A O 1
ATOM 2490 N N . ASN A 1 299 ? -14.100 16.707 7.576 1.00 84.12 299 ASN A N 1
ATOM 2491 C CA . ASN A 1 299 ? -12.740 17.196 7.374 1.00 84.12 299 ASN A CA 1
ATOM 2492 C C . ASN A 1 299 ? -12.362 17.153 5.900 1.00 84.12 299 ASN A C 1
ATOM 2494 O O . ASN A 1 299 ? -11.870 18.145 5.368 1.00 84.12 299 ASN A O 1
ATOM 2498 N N . THR A 1 300 ? -12.669 16.050 5.214 1.00 81.94 300 THR A N 1
ATOM 2499 C CA . THR A 1 300 ? -12.441 15.935 3.770 1.00 81.94 300 THR A CA 1
ATOM 2500 C C . THR A 1 300 ? -13.241 16.980 2.998 1.00 81.94 300 THR A C 1
ATOM 2502 O O . THR A 1 300 ? -12.699 17.643 2.112 1.00 81.94 300 THR A O 1
ATOM 2505 N N . TYR A 1 301 ? -14.515 17.172 3.360 1.00 85.00 301 TYR A N 1
ATOM 2506 C CA . TYR A 1 301 ? -15.362 18.201 2.767 1.00 85.00 301 TYR A CA 1
ATOM 2507 C C . TYR A 1 301 ? -14.781 19.600 2.965 1.00 85.00 301 TYR A C 1
ATOM 2509 O O . TYR A 1 301 ? -14.591 20.337 1.997 1.00 85.00 301 TYR A O 1
ATOM 2517 N N . ASN A 1 302 ? -14.442 19.952 4.202 1.00 85.62 302 ASN A N 1
ATOM 2518 C CA . ASN A 1 302 ? -13.909 21.264 4.543 1.00 85.62 302 ASN A CA 1
ATOM 2519 C C . ASN A 1 302 ? -12.559 21.516 3.865 1.00 85.62 302 ASN A C 1
ATOM 2521 O O . ASN A 1 302 ? -12.366 22.582 3.281 1.00 85.62 302 ASN A O 1
ATOM 2525 N N . ALA A 1 303 ? -11.656 20.531 3.877 1.00 83.50 303 ALA A N 1
ATOM 2526 C CA . ALA A 1 303 ? -10.342 20.621 3.250 1.00 83.50 303 ALA A CA 1
ATOM 2527 C C . ALA A 1 303 ? -10.458 20.830 1.738 1.00 83.50 303 ALA A C 1
ATOM 2529 O O . ALA A 1 303 ? -9.862 21.764 1.198 1.00 83.50 303 ALA A O 1
ATOM 2530 N N . PHE A 1 304 ? -11.272 20.019 1.053 1.00 86.38 304 PHE A N 1
ATOM 2531 C CA . PHE A 1 304 ? -11.454 20.157 -0.388 1.00 86.38 304 PHE A CA 1
ATOM 2532 C C . PHE A 1 304 ? -12.174 21.460 -0.757 1.00 86.38 304 PHE A C 1
ATOM 2534 O O . PHE A 1 304 ? -11.770 22.135 -1.700 1.00 86.38 304 PHE A O 1
ATOM 2541 N N . MET A 1 305 ? -13.192 21.876 0.002 1.00 88.06 305 MET A N 1
ATOM 2542 C CA . MET A 1 305 ? -13.890 23.142 -0.244 1.00 88.06 305 MET A CA 1
ATOM 2543 C C . MET A 1 305 ? -13.000 24.358 0.011 1.00 88.06 305 MET A C 1
ATOM 2545 O O . MET A 1 305 ? -13.072 25.329 -0.741 1.00 88.06 305 MET A O 1
ATOM 2549 N N . HIS A 1 306 ? -12.145 24.316 1.034 1.00 86.50 306 HIS A N 1
ATOM 2550 C CA . HIS A 1 306 ? -11.148 25.356 1.269 1.00 86.50 306 HIS A CA 1
ATOM 2551 C C . HIS A 1 306 ? -10.127 25.396 0.131 1.00 86.50 306 HIS A C 1
ATOM 2553 O O . HIS A 1 306 ? -9.884 26.457 -0.441 1.00 86.50 306 HIS A O 1
ATOM 2559 N N . PHE A 1 307 ? -9.605 24.234 -0.268 1.00 85.31 307 PHE A N 1
ATOM 2560 C CA . PHE A 1 307 ? -8.701 24.118 -1.404 1.00 85.31 307 PHE A CA 1
ATOM 2561 C C . PHE A 1 307 ? -9.329 24.665 -2.686 1.00 85.31 307 PHE A C 1
ATOM 2563 O O . PHE A 1 307 ? -8.695 25.486 -3.338 1.00 85.31 307 PHE A O 1
ATOM 2570 N N . LYS A 1 308 ? -10.587 24.309 -2.992 1.00 86.44 308 LYS A N 1
ATOM 2571 C CA . LYS A 1 308 ? -11.386 24.810 -4.128 1.00 86.44 308 LYS A CA 1
ATOM 2572 C C . LYS A 1 308 ? -11.616 26.328 -4.087 1.00 86.44 308 LYS A C 1
ATOM 2574 O O . LYS A 1 308 ? -11.746 26.946 -5.132 1.00 86.44 308 LYS A O 1
ATOM 2579 N N . LYS A 1 309 ? -11.706 26.926 -2.895 1.00 85.62 309 LYS A N 1
ATOM 2580 C CA . LYS A 1 309 ? -11.890 28.377 -2.710 1.00 85.62 309 LYS A CA 1
ATOM 2581 C C . LYS A 1 309 ? -10.581 29.161 -2.778 1.00 85.62 309 LYS A C 1
ATOM 2583 O O . LYS A 1 309 ? -10.612 30.334 -3.133 1.00 85.62 309 LYS A O 1
ATOM 2588 N N . LYS A 1 310 ? -9.454 28.533 -2.419 1.00 81.19 310 LYS A N 1
ATOM 2589 C CA . LYS A 1 310 ? -8.125 29.165 -2.376 1.00 81.19 310 LYS A CA 1
ATOM 2590 C C . LYS A 1 310 ? -7.710 29.739 -3.731 1.00 81.19 310 LYS A C 1
ATOM 2592 O O . LYS A 1 310 ? -6.990 30.731 -3.765 1.00 81.19 310 LYS A O 1
ATOM 2597 N N . PHE A 1 311 ? -8.193 29.155 -4.825 1.00 75.25 311 PHE A N 1
ATOM 2598 C CA . PHE A 1 311 ? -7.948 29.660 -6.165 1.00 75.25 311 PHE A CA 1
ATOM 2599 C C . PHE A 1 311 ? -9.263 29.939 -6.877 1.00 75.25 311 PHE A C 1
ATOM 2601 O O . PHE A 1 311 ? -10.194 29.136 -6.846 1.00 75.25 311 PHE A O 1
ATOM 2608 N N . LYS A 1 312 ? -9.339 31.106 -7.520 1.00 71.44 312 LYS A N 1
ATOM 2609 C CA . LYS A 1 312 ? -10.557 31.546 -8.202 1.00 71.44 312 LYS A CA 1
ATOM 2610 C C . LYS A 1 312 ? -10.786 30.743 -9.483 1.00 71.44 312 LYS A C 1
ATOM 2612 O O . LYS A 1 312 ? -11.937 30.496 -9.835 1.00 71.44 312 LYS A O 1
ATOM 2617 N N . ASN A 1 313 ? -9.711 30.301 -10.144 1.00 86.81 313 ASN A N 1
ATOM 2618 C CA . ASN A 1 313 ? -9.787 29.593 -11.415 1.00 86.81 313 ASN A CA 1
ATOM 2619 C C . ASN A 1 313 ? -9.064 28.239 -11.389 1.00 86.81 313 ASN A C 1
ATOM 2621 O O . ASN A 1 313 ? -8.033 28.061 -10.748 1.00 86.81 313 ASN A O 1
ATOM 2625 N N . LYS A 1 314 ? -9.568 27.274 -12.172 1.00 88.12 314 LYS A N 1
ATOM 2626 C CA . LYS A 1 314 ? -9.002 25.912 -12.252 1.00 88.12 314 LYS A CA 1
ATOM 2627 C C . LYS A 1 314 ? -7.574 25.872 -12.816 1.00 88.12 314 LYS A C 1
ATOM 2629 O O . LYS A 1 314 ? -6.792 25.008 -12.432 1.00 88.12 314 LYS A O 1
ATOM 2634 N N . HIS A 1 315 ? -7.220 26.807 -13.699 1.00 89.12 315 HIS A N 1
ATOM 2635 C CA . HIS A 1 315 ? -5.869 26.893 -14.261 1.00 89.12 315 HIS A CA 1
ATOM 2636 C C . HIS A 1 315 ? -4.815 27.295 -13.220 1.00 89.12 315 HIS A C 1
ATOM 2638 O O . HIS A 1 315 ? -3.667 26.883 -13.351 1.00 89.12 315 HIS A O 1
ATOM 2644 N N . ASP A 1 316 ? -5.197 28.010 -12.157 1.00 89.38 316 ASP A N 1
ATOM 2645 C CA . ASP A 1 316 ? -4.271 28.405 -11.090 1.00 89.38 316 ASP A CA 1
ATOM 2646 C C . ASP A 1 316 ? -3.688 27.175 -10.376 1.00 89.38 316 ASP A C 1
ATOM 2648 O O . ASP A 1 316 ? -2.501 27.147 -10.053 1.00 89.38 316 ASP A O 1
ATOM 2652 N N . TYR A 1 317 ? -4.479 26.113 -10.190 1.00 90.94 317 TYR A N 1
ATOM 2653 C CA . TYR A 1 317 ? -3.975 24.852 -9.631 1.00 90.94 317 TYR A CA 1
ATOM 2654 C C . TYR A 1 317 ? -2.927 24.206 -10.531 1.00 90.94 317 TYR A C 1
ATOM 2656 O O . TYR A 1 317 ? -1.905 23.742 -10.037 1.00 90.94 317 TYR A O 1
ATOM 2664 N N . ILE A 1 318 ? -3.154 24.211 -11.848 1.00 91.88 318 ILE A N 1
ATOM 2665 C CA . ILE A 1 318 ? -2.207 23.652 -12.819 1.00 91.88 318 ILE A CA 1
ATOM 2666 C C . ILE A 1 318 ? -0.899 24.439 -12.809 1.00 91.88 318 ILE A C 1
ATOM 2668 O O . ILE A 1 318 ? 0.164 23.829 -12.802 1.00 91.88 318 ILE A O 1
ATOM 2672 N N . ILE A 1 319 ? -0.959 25.771 -12.730 1.00 89.81 319 ILE A N 1
ATOM 2673 C CA . ILE A 1 319 ? 0.235 26.625 -12.630 1.00 89.81 319 ILE A CA 1
ATOM 2674 C C . ILE A 1 319 ? 1.048 26.267 -11.380 1.00 89.81 319 ILE A C 1
ATOM 2676 O O . ILE A 1 319 ? 2.242 25.981 -11.482 1.00 89.81 319 ILE A O 1
ATOM 2680 N N . ASN A 1 320 ? 0.396 26.197 -10.216 1.00 90.50 320 ASN A N 1
ATOM 2681 C CA . ASN A 1 320 ? 1.066 25.814 -8.971 1.00 90.50 320 ASN A CA 1
ATOM 2682 C C . ASN A 1 320 ? 1.608 24.378 -9.024 1.00 90.50 320 ASN A C 1
ATOM 2684 O O . ASN A 1 320 ? 2.677 24.102 -8.485 1.00 90.50 320 ASN A O 1
ATOM 2688 N N . PHE A 1 321 ? 0.913 23.457 -9.696 1.00 91.94 321 PHE A N 1
ATOM 2689 C CA . PHE A 1 321 ? 1.380 22.082 -9.834 1.00 91.94 321 PHE A CA 1
ATOM 2690 C C . PHE A 1 321 ? 2.576 21.947 -10.791 1.00 91.94 321 PHE A C 1
ATOM 2692 O O . PHE A 1 321 ? 3.471 21.140 -10.533 1.00 91.94 321 PHE A O 1
ATOM 2699 N N . ILE A 1 322 ? 2.650 22.761 -11.851 1.00 88.81 322 ILE A N 1
ATOM 2700 C CA . ILE A 1 322 ? 3.837 22.864 -12.718 1.00 88.81 322 ILE A CA 1
ATOM 2701 C C . ILE A 1 322 ? 5.048 23.305 -11.891 1.00 88.81 322 ILE A C 1
ATOM 2703 O O . ILE A 1 322 ? 6.108 22.676 -11.964 1.00 88.81 322 ILE A O 1
ATOM 2707 N N . GLU A 1 323 ? 4.894 24.356 -11.082 1.00 88.44 323 GLU A N 1
ATOM 2708 C CA . GLU A 1 323 ? 5.967 24.867 -10.224 1.00 88.44 323 GLU A CA 1
ATOM 2709 C C . GLU A 1 323 ? 6.378 23.846 -9.157 1.00 88.44 323 GLU A C 1
ATOM 2711 O O . GLU A 1 323 ? 7.567 23.559 -8.992 1.00 88.44 323 GLU A O 1
ATOM 2716 N N . TYR A 1 324 ? 5.400 23.219 -8.498 1.00 90.56 324 TYR A N 1
ATOM 2717 C CA . TYR A 1 324 ? 5.643 22.138 -7.550 1.00 90.56 324 TYR A CA 1
ATOM 2718 C C . TYR A 1 324 ? 6.432 20.995 -8.198 1.00 90.56 324 TYR A C 1
ATOM 2720 O O . TYR A 1 324 ? 7.440 20.558 -7.646 1.00 90.56 324 TYR A O 1
ATOM 2728 N N . THR A 1 325 ? 6.017 20.539 -9.382 1.00 87.00 325 THR A N 1
ATOM 2729 C CA . THR A 1 325 ? 6.690 19.454 -10.109 1.00 87.00 325 THR A CA 1
ATOM 2730 C C . THR A 1 325 ? 8.129 19.842 -10.432 1.00 87.00 325 THR A C 1
ATOM 2732 O O . THR A 1 325 ? 9.046 19.104 -10.092 1.00 87.00 325 THR A O 1
ATOM 2735 N N . LYS A 1 326 ? 8.360 21.047 -10.968 1.00 82.50 326 LYS A N 1
ATOM 2736 C CA . LYS A 1 326 ? 9.707 21.562 -11.259 1.00 82.50 326 LYS A CA 1
ATOM 2737 C C . LYS A 1 326 ? 10.633 21.520 -10.045 1.00 82.50 326 LYS A C 1
ATOM 2739 O O . LYS A 1 326 ? 11.784 21.120 -10.188 1.00 82.50 326 LYS A O 1
ATOM 2744 N N . ASN A 1 327 ? 10.138 21.914 -8.877 1.00 86.06 327 ASN A N 1
ATOM 2745 C CA . ASN A 1 327 ? 10.947 21.984 -7.661 1.00 86.06 327 ASN A CA 1
ATOM 2746 C C . ASN A 1 327 ? 11.167 20.613 -7.002 1.00 86.06 327 ASN A C 1
ATOM 2748 O O . ASN A 1 327 ? 12.065 20.479 -6.178 1.00 86.06 327 ASN A O 1
ATOM 2752 N N . ASN A 1 328 ? 10.365 19.604 -7.358 1.00 85.56 328 ASN A N 1
ATOM 2753 C CA . ASN A 1 328 ? 10.372 18.288 -6.717 1.00 85.56 328 ASN A CA 1
ATOM 2754 C C . ASN A 1 328 ? 10.780 17.140 -7.654 1.00 85.56 328 ASN A C 1
ATOM 2756 O O . ASN A 1 328 ? 10.729 15.986 -7.237 1.00 85.56 328 ASN A O 1
ATOM 2760 N N . THR A 1 329 ? 11.195 17.428 -8.891 1.00 81.88 329 THR A N 1
ATOM 2761 C CA . THR A 1 329 ? 11.679 16.418 -9.848 1.00 81.88 329 THR A CA 1
ATOM 2762 C C . THR A 1 329 ? 13.123 16.647 -10.259 1.00 81.88 329 THR A C 1
ATOM 2764 O O . THR A 1 329 ? 13.534 17.788 -10.476 1.00 81.88 329 THR A O 1
ATOM 2767 N N . LYS A 1 330 ? 13.871 15.559 -10.459 1.00 80.75 330 LYS A N 1
ATOM 2768 C CA . LYS A 1 330 ? 15.213 15.578 -11.047 1.00 80.75 330 LYS A CA 1
ATOM 2769 C C . LYS A 1 330 ? 15.236 14.747 -12.322 1.00 80.75 330 LYS A C 1
ATOM 2771 O O . LYS A 1 330 ? 15.391 13.530 -12.282 1.00 80.75 330 LYS A O 1
ATOM 2776 N N . ILE A 1 331 ? 15.098 15.432 -13.453 1.00 72.81 331 ILE A N 1
ATOM 2777 C CA . ILE A 1 331 ? 15.189 14.832 -14.785 1.00 72.81 331 ILE A CA 1
ATOM 2778 C C . ILE A 1 331 ? 16.512 15.266 -15.405 1.00 72.81 331 ILE A C 1
ATOM 2780 O O . ILE A 1 331 ? 16.744 16.458 -15.611 1.00 72.81 331 ILE A O 1
ATOM 2784 N N . ASP A 1 332 ? 17.384 14.303 -15.686 1.00 73.75 332 ASP A N 1
ATOM 2785 C CA . ASP A 1 332 ? 18.615 14.560 -16.425 1.00 73.75 332 ASP A CA 1
ATOM 2786 C C . ASP A 1 332 ? 18.343 14.492 -17.930 1.00 73.75 332 ASP A C 1
ATOM 2788 O O . ASP A 1 332 ? 18.279 13.407 -18.513 1.00 73.75 332 ASP A O 1
ATOM 2792 N N . CYS A 1 333 ? 18.177 15.663 -18.544 1.00 68.44 333 CYS A N 1
ATOM 2793 C CA . CYS A 1 333 ? 17.928 15.798 -19.979 1.00 68.44 333 CYS A CA 1
ATOM 2794 C C . CYS A 1 333 ? 19.184 15.713 -20.848 1.00 68.44 333 CYS A C 1
ATOM 2796 O O . CYS A 1 333 ? 19.069 15.815 -22.066 1.00 68.44 333 CYS A O 1
ATOM 2798 N N . SER A 1 334 ? 20.364 15.515 -20.253 1.00 66.69 334 SER A N 1
ATOM 2799 C CA . SER A 1 334 ? 21.590 15.233 -21.008 1.00 66.69 334 SER A CA 1
ATOM 2800 C C . SER A 1 334 ? 21.716 13.758 -21.413 1.00 66.69 334 SER A C 1
ATOM 2802 O O . SER A 1 334 ? 22.530 13.418 -22.267 1.00 66.69 334 SER A O 1
ATOM 2804 N N . ASN A 1 335 ? 20.887 12.879 -20.840 1.00 61.50 335 ASN A N 1
ATOM 2805 C CA . ASN A 1 335 ? 20.898 11.444 -21.098 1.00 61.50 335 ASN A CA 1
ATOM 2806 C C . ASN A 1 335 ? 19.816 11.042 -22.120 1.00 61.50 335 ASN A C 1
ATOM 2808 O O . ASN A 1 335 ? 18.634 11.341 -21.929 1.00 61.50 335 ASN A O 1
ATOM 2812 N N . ASN A 1 336 ? 20.195 10.295 -23.166 1.00 55.84 336 ASN A N 1
ATOM 2813 C CA . ASN A 1 336 ? 19.293 9.880 -24.252 1.00 55.84 336 ASN A CA 1
ATOM 2814 C C . ASN A 1 336 ? 18.094 9.035 -23.773 1.00 55.84 336 ASN A C 1
ATOM 2816 O O . ASN A 1 336 ? 17.044 9.025 -24.413 1.00 55.84 336 ASN A O 1
ATOM 2820 N N . VAL A 1 337 ? 18.209 8.369 -22.620 1.00 56.44 337 VAL A N 1
ATOM 2821 C CA . VAL A 1 337 ? 17.124 7.569 -22.019 1.00 56.44 337 VAL A CA 1
ATOM 2822 C C . VAL A 1 337 ? 15.941 8.441 -21.554 1.00 56.44 337 VAL A C 1
ATOM 2824 O O . VAL A 1 337 ? 14.810 7.967 -21.500 1.00 56.44 337 VAL A O 1
ATOM 2827 N N . ASN A 1 338 ? 16.161 9.733 -21.279 1.00 64.69 338 ASN A N 1
ATOM 2828 C CA . ASN A 1 338 ? 15.138 10.649 -20.755 1.00 64.69 338 ASN A CA 1
ATOM 2829 C C . ASN A 1 338 ? 14.546 11.596 -21.815 1.00 64.69 338 ASN A C 1
ATOM 2831 O O . ASN A 1 338 ? 13.824 12.528 -21.462 1.00 64.69 338 ASN A O 1
ATOM 2835 N N . ILE A 1 339 ? 14.814 11.381 -23.110 1.00 65.06 339 ILE A N 1
ATOM 2836 C CA . ILE A 1 339 ? 14.377 12.293 -24.185 1.00 65.06 339 ILE A CA 1
ATOM 2837 C C . ILE A 1 339 ? 12.854 12.494 -24.182 1.00 65.06 339 ILE A C 1
ATOM 2839 O O . ILE A 1 339 ? 12.386 13.626 -24.273 1.00 65.06 339 ILE A O 1
ATOM 2843 N N . ILE A 1 340 ? 12.072 11.419 -24.039 1.00 66.00 340 ILE A N 1
ATOM 2844 C CA . ILE A 1 340 ? 10.600 11.485 -24.024 1.00 66.00 340 ILE A CA 1
ATOM 2845 C C . ILE A 1 340 ? 10.081 12.351 -22.858 1.00 66.00 340 ILE A C 1
ATOM 2847 O O . ILE A 1 340 ? 9.403 13.340 -23.130 1.00 66.00 340 ILE A O 1
ATOM 2851 N N . PRO A 1 341 ? 10.412 12.069 -21.584 1.00 67.69 341 PRO A N 1
ATOM 2852 C CA . PRO A 1 341 ? 9.946 12.880 -20.457 1.00 67.69 341 PRO A CA 1
ATOM 2853 C C . PRO A 1 341 ? 10.517 14.304 -20.462 1.00 67.69 341 PRO A C 1
ATOM 2855 O O . PRO A 1 341 ? 9.823 15.236 -20.064 1.00 67.69 341 PRO A O 1
ATOM 2858 N N . CYS A 1 342 ? 11.735 14.518 -20.970 1.00 72.94 342 CYS A N 1
ATOM 2859 C CA . CYS A 1 342 ? 12.284 15.862 -21.174 1.00 72.94 342 CYS A CA 1
ATOM 2860 C C . CYS A 1 342 ? 11.508 16.657 -22.225 1.00 72.94 342 CYS A C 1
ATOM 2862 O O . CYS A 1 342 ? 11.238 17.840 -22.015 1.00 72.94 342 CYS A O 1
ATOM 2864 N N . ASN A 1 343 ? 11.093 16.011 -23.315 1.00 70.75 343 ASN A N 1
ATOM 2865 C CA . ASN A 1 343 ? 10.243 16.623 -24.329 1.00 70.75 343 ASN A CA 1
ATOM 2866 C C . ASN A 1 343 ? 8.840 16.900 -23.783 1.00 70.75 343 ASN A C 1
ATOM 2868 O O . ASN A 1 343 ? 8.343 18.010 -23.952 1.00 70.75 343 ASN A O 1
ATOM 2872 N N . GLU A 1 344 ? 8.220 15.953 -23.071 1.00 74.25 344 GLU A N 1
ATOM 2873 C CA . GLU A 1 344 ? 6.914 16.169 -22.435 1.00 74.25 344 GLU A CA 1
ATOM 2874 C C . GLU A 1 344 ? 6.968 17.334 -21.433 1.00 74.25 344 GLU A C 1
ATOM 2876 O O . GLU A 1 344 ? 6.111 18.220 -21.457 1.00 74.25 344 GLU A O 1
ATOM 2881 N N . PHE A 1 345 ? 8.010 17.398 -20.600 1.00 76.81 345 PHE A N 1
ATOM 2882 C CA . PHE A 1 345 ? 8.188 18.480 -19.635 1.00 76.81 345 PHE A CA 1
ATOM 2883 C C . PHE A 1 345 ? 8.512 19.826 -20.300 1.00 76.81 345 PHE A C 1
ATOM 2885 O O . PHE A 1 345 ? 8.037 20.866 -19.843 1.00 76.81 345 PHE A O 1
ATOM 2892 N N . SER A 1 346 ? 9.281 19.823 -21.394 1.00 76.00 346 SER A N 1
ATOM 2893 C CA . SER A 1 346 ? 9.566 21.009 -22.212 1.00 76.00 346 SER A CA 1
ATOM 2894 C C . SER A 1 346 ? 8.295 21.563 -22.860 1.00 76.00 346 SER A C 1
ATOM 2896 O O . SER A 1 346 ? 8.007 22.753 -22.734 1.00 76.00 346 SER A O 1
ATOM 2898 N N . VAL A 1 347 ? 7.472 20.694 -23.457 1.00 76.12 347 VAL A N 1
ATOM 2899 C CA . VAL A 1 347 ? 6.181 21.073 -24.048 1.00 76.12 347 VAL A CA 1
ATOM 2900 C C . VAL A 1 347 ? 5.269 21.681 -22.988 1.00 76.12 347 VAL A C 1
ATOM 2902 O O . VAL A 1 347 ? 4.736 22.765 -23.208 1.00 76.12 347 VAL A O 1
ATOM 2905 N N . ILE A 1 348 ? 5.141 21.062 -21.811 1.00 75.75 348 ILE A N 1
ATOM 2906 C CA . ILE A 1 348 ? 4.305 21.605 -20.729 1.00 75.75 348 ILE A CA 1
ATOM 2907 C C . ILE A 1 348 ? 4.842 22.957 -20.227 1.00 75.75 348 ILE A C 1
ATOM 2909 O O . ILE A 1 348 ? 4.054 23.870 -19.990 1.00 75.75 348 ILE A O 1
ATOM 2913 N N . LYS A 1 349 ? 6.168 23.127 -20.125 1.00 72.50 349 LYS A N 1
ATOM 2914 C CA . LYS A 1 349 ? 6.803 24.411 -19.772 1.00 72.50 349 LYS A CA 1
ATOM 2915 C C . LYS A 1 349 ? 6.626 25.497 -20.830 1.00 72.50 349 LYS A C 1
ATOM 2917 O O . LYS A 1 349 ? 6.674 26.674 -20.487 1.00 72.50 349 LYS A O 1
ATOM 2922 N N . SER A 1 350 ? 6.473 25.114 -22.094 1.00 77.31 350 SER A N 1
ATOM 2923 C CA . SER A 1 350 ? 6.307 26.060 -23.200 1.00 77.31 350 SER A CA 1
ATOM 2924 C C . SER A 1 350 ? 4.905 26.672 -23.266 1.00 77.31 350 SER A C 1
ATOM 2926 O O . SER A 1 350 ? 4.730 27.707 -23.907 1.00 77.31 350 SER A O 1
ATOM 2928 N N . ILE A 1 351 ? 3.921 26.074 -22.579 1.00 79.94 351 ILE A N 1
ATOM 2929 C CA . ILE A 1 351 ? 2.559 26.606 -22.507 1.00 79.94 351 ILE A CA 1
ATOM 2930 C C . ILE A 1 351 ? 2.593 27.924 -21.736 1.00 79.94 351 ILE A C 1
ATOM 2932 O O . ILE A 1 351 ? 2.965 27.968 -20.560 1.00 79.94 351 ILE A O 1
ATOM 2936 N N . LYS A 1 352 ? 2.169 29.013 -22.380 1.00 82.25 352 LYS A N 1
ATOM 2937 C CA . LYS A 1 352 ? 2.108 30.314 -21.711 1.00 82.25 352 LYS A CA 1
ATOM 2938 C C . LYS A 1 352 ? 1.004 30.300 -20.656 1.00 82.25 352 LYS A C 1
ATOM 2940 O O . LYS A 1 352 ? -0.088 29.786 -20.886 1.00 82.25 352 LYS A O 1
ATOM 2945 N N . ILE A 1 353 ? 1.257 30.937 -19.513 1.00 80.44 353 ILE A N 1
ATOM 2946 C CA . ILE A 1 353 ? 0.279 31.038 -18.415 1.00 80.44 353 ILE A CA 1
ATOM 2947 C C . ILE A 1 353 ? -1.053 31.631 -18.901 1.00 80.44 353 ILE A C 1
ATOM 2949 O O . ILE A 1 353 ? -2.122 31.164 -18.509 1.00 80.44 353 ILE A O 1
ATOM 2953 N N . ASP A 1 354 ? -1.006 32.613 -19.801 1.00 81.94 354 ASP A N 1
ATOM 2954 C CA . ASP A 1 354 ? -2.211 33.221 -20.369 1.00 81.94 354 ASP A CA 1
ATOM 2955 C C . ASP A 1 354 ? -2.985 32.288 -21.312 1.00 81.94 354 ASP A C 1
ATOM 2957 O O . ASP A 1 354 ? -4.203 32.411 -21.423 1.00 81.94 354 ASP A O 1
ATOM 2961 N N . GLU A 1 355 ? -2.323 31.309 -21.936 1.00 86.00 355 GLU A N 1
ATOM 2962 C CA . GLU A 1 355 ? -2.983 30.301 -22.775 1.00 86.00 355 GLU A CA 1
ATOM 2963 C C . GLU A 1 355 ? -3.747 29.278 -21.924 1.00 86.00 355 GLU A C 1
ATOM 2965 O O . GLU A 1 355 ? -4.843 28.861 -22.309 1.00 86.00 355 GLU A O 1
ATOM 2970 N N . LEU A 1 356 ? -3.240 28.941 -20.727 1.00 85.62 356 LEU A N 1
ATOM 2971 C CA . LEU A 1 356 ? -3.918 28.034 -19.788 1.00 85.62 356 LEU A CA 1
ATOM 2972 C C . LEU A 1 356 ? -5.301 28.547 -19.368 1.00 85.62 356 LEU A C 1
ATOM 2974 O O . LEU A 1 356 ? -6.191 27.743 -19.087 1.00 85.62 356 LEU A O 1
ATOM 2978 N N . LYS A 1 357 ? -5.512 29.870 -19.362 1.00 87.25 357 LYS A N 1
ATOM 2979 C CA . LYS A 1 357 ? -6.807 30.489 -19.030 1.00 87.25 357 LYS A CA 1
ATOM 2980 C C . LYS A 1 357 ? -7.920 30.064 -19.989 1.00 87.25 357 LYS A C 1
ATOM 2982 O O . LYS A 1 357 ? -9.070 29.962 -19.573 1.00 87.25 357 LYS A O 1
ATOM 2987 N N . ASN A 1 358 ? -7.561 29.775 -21.240 1.00 89.81 358 ASN A N 1
ATOM 2988 C CA . ASN A 1 358 ? -8.488 29.413 -22.311 1.00 89.81 358 ASN A CA 1
ATOM 2989 C C . ASN A 1 358 ? -8.662 27.893 -22.461 1.00 89.81 358 ASN A C 1
ATOM 2991 O O . ASN A 1 358 ? -9.400 27.429 -23.332 1.00 89.81 358 ASN A O 1
ATOM 2995 N N . PHE A 1 359 ? -7.964 27.088 -21.655 1.00 91.94 359 PHE A N 1
ATOM 2996 C CA . PHE A 1 359 ? -8.040 25.637 -21.763 1.00 91.94 359 PHE A CA 1
ATOM 2997 C C . PHE A 1 359 ? -9.296 25.109 -21.069 1.00 91.94 359 PHE A C 1
ATOM 2999 O O . PHE A 1 359 ? -9.598 25.437 -19.925 1.00 91.94 359 PHE A O 1
ATOM 3006 N N . SER A 1 360 ? -10.009 24.217 -21.761 1.00 93.06 360 SER A N 1
ATOM 3007 C CA . SER A 1 360 ? -11.101 23.437 -21.174 1.00 93.06 360 SER A CA 1
ATOM 3008 C C . SER A 1 360 ? -10.611 22.587 -19.997 1.00 93.06 360 SER A C 1
ATOM 3010 O O . SER A 1 360 ? -9.453 22.164 -19.976 1.00 93.06 360 SER A O 1
ATOM 3012 N N . GLU A 1 361 ? -11.519 22.200 -19.105 1.00 90.25 361 GLU A N 1
ATOM 3013 C CA . GLU A 1 361 ? -11.210 21.309 -17.978 1.00 90.25 361 GLU A CA 1
ATOM 3014 C C . GLU A 1 361 ? -10.580 19.981 -18.397 1.00 90.25 361 GLU A C 1
ATOM 3016 O O . GLU A 1 361 ? -9.663 19.511 -17.736 1.00 90.25 361 GLU A O 1
ATOM 3021 N N . GLN A 1 362 ? -11.011 19.404 -19.522 1.00 91.88 362 GLN A N 1
ATOM 3022 C CA . GLN A 1 362 ? -10.429 18.168 -20.051 1.00 91.88 362 GLN A CA 1
ATOM 3023 C C . GLN A 1 362 ? -8.941 18.341 -20.384 1.00 91.88 362 GLN A C 1
ATOM 3025 O O . GLN A 1 362 ? -8.122 17.503 -20.014 1.00 91.88 362 GLN A O 1
ATOM 3030 N N . LYS A 1 363 ? -8.574 19.462 -21.018 1.00 91.75 363 LYS A N 1
ATOM 3031 C CA . LYS A 1 363 ? -7.175 19.807 -21.318 1.00 91.75 363 LYS A CA 1
ATOM 3032 C C . LYS A 1 363 ? -6.365 20.050 -20.043 1.00 91.75 363 LYS A C 1
ATOM 3034 O O . LYS A 1 363 ? -5.263 19.529 -19.923 1.00 91.75 363 LYS A O 1
ATOM 3039 N N . LEU A 1 364 ? -6.912 20.790 -19.079 1.00 92.81 364 LEU A N 1
ATOM 3040 C CA . LEU A 1 364 ? -6.239 21.043 -17.799 1.00 92.81 364 LEU A CA 1
ATOM 3041 C C . LEU A 1 364 ? -6.034 19.746 -16.992 1.00 92.81 364 LEU A C 1
ATOM 3043 O O . LEU A 1 364 ? -4.947 19.507 -16.473 1.00 92.81 364 LEU A O 1
ATOM 3047 N N . SER A 1 365 ? -7.042 18.872 -16.949 1.00 93.00 365 SER A N 1
ATOM 3048 C CA . SER A 1 365 ? -6.958 17.556 -16.307 1.00 93.00 365 SER A CA 1
ATOM 3049 C C . SER A 1 365 ? -5.942 16.638 -16.990 1.00 93.00 365 SER A C 1
ATOM 3051 O O . SER A 1 365 ? -5.206 15.920 -16.311 1.00 93.00 365 SER A O 1
ATOM 3053 N N . PHE A 1 366 ? -5.849 16.690 -18.322 1.00 90.12 366 PHE A N 1
ATOM 3054 C CA . PHE A 1 366 ? -4.831 15.960 -19.073 1.00 90.12 366 PHE A CA 1
ATOM 3055 C C . PHE A 1 366 ? -3.412 16.429 -18.717 1.00 90.12 366 PHE A C 1
ATOM 3057 O O . PHE A 1 366 ? -2.543 15.595 -18.455 1.00 90.12 366 PHE A O 1
ATOM 3064 N N . ILE A 1 367 ? -3.191 17.746 -18.637 1.00 90.06 367 ILE A N 1
ATOM 3065 C CA . ILE A 1 367 ? -1.902 18.324 -18.222 1.00 90.06 367 ILE A CA 1
ATOM 3066 C C . ILE A 1 367 ? -1.540 17.876 -16.802 1.00 90.06 367 ILE A C 1
ATOM 3068 O O . ILE A 1 367 ? -0.420 17.417 -16.584 1.00 90.06 367 ILE A O 1
ATOM 3072 N N . GLU A 1 368 ? -2.485 17.927 -15.854 1.00 92.88 368 GLU A N 1
ATOM 3073 C CA . GLU A 1 368 ? -2.272 17.409 -14.494 1.00 92.88 368 GLU A CA 1
ATOM 3074 C C . GLU A 1 368 ? -1.852 15.934 -14.513 1.00 92.88 368 GLU A C 1
ATOM 3076 O O . GLU A 1 368 ? -0.899 15.548 -13.842 1.00 92.88 368 GLU A O 1
ATOM 3081 N N . SER A 1 369 ? -2.522 15.095 -15.306 1.00 89.25 369 SER A N 1
ATOM 3082 C CA . SER A 1 369 ? -2.186 13.671 -15.392 1.00 89.25 369 SER A CA 1
ATOM 3083 C C . SER A 1 369 ? -0.771 13.428 -15.925 1.00 89.25 369 SER A C 1
ATOM 3085 O O . SER A 1 369 ? -0.091 12.509 -15.460 1.00 89.25 369 SER A O 1
ATOM 3087 N N . LYS A 1 370 ? -0.321 14.229 -16.896 1.00 87.50 370 LYS A N 1
ATOM 3088 C CA . LYS A 1 370 ? 1.032 14.134 -17.455 1.00 87.50 370 LYS A CA 1
ATOM 3089 C C . LYS A 1 370 ? 2.093 14.594 -16.458 1.00 87.50 370 LYS A C 1
ATOM 3091 O O . LYS A 1 370 ? 3.042 13.856 -16.211 1.00 87.50 370 LYS A O 1
ATOM 3096 N N . LEU A 1 371 ? 1.882 15.740 -15.811 1.00 87.75 371 LEU A N 1
ATOM 3097 C CA . LEU A 1 371 ? 2.759 16.234 -14.744 1.00 87.75 371 LEU A CA 1
ATOM 3098 C C . LEU A 1 371 ? 2.872 15.248 -13.583 1.00 87.75 371 LEU A C 1
ATOM 3100 O O . LEU A 1 371 ? 3.961 15.037 -13.066 1.00 87.75 371 LEU A O 1
ATOM 3104 N N . ASP A 1 372 ? 1.768 14.609 -13.201 1.00 88.62 372 ASP A N 1
ATOM 3105 C CA . ASP A 1 372 ? 1.776 13.614 -12.133 1.00 88.62 372 ASP A CA 1
ATOM 3106 C C . ASP A 1 372 ? 2.613 12.381 -12.475 1.00 88.62 372 ASP A C 1
ATOM 3108 O O . ASP A 1 372 ? 3.318 11.861 -11.615 1.00 88.62 372 ASP A O 1
ATOM 3112 N N . THR A 1 373 ? 2.556 11.941 -13.733 1.00 83.06 373 THR A N 1
ATOM 3113 C CA . THR A 1 373 ? 3.367 10.816 -14.218 1.00 83.06 373 THR A CA 1
ATOM 3114 C C . THR A 1 373 ? 4.850 11.164 -14.116 1.00 83.06 373 THR A C 1
ATOM 3116 O O . THR A 1 373 ? 5.614 10.427 -13.498 1.00 83.06 373 THR A O 1
ATOM 3119 N N . ILE A 1 374 ? 5.225 12.349 -14.606 1.00 81.62 374 ILE A N 1
ATOM 3120 C CA . ILE A 1 374 ? 6.593 12.870 -14.514 1.00 81.62 374 ILE A CA 1
ATOM 3121 C C . ILE A 1 374 ? 7.036 12.985 -13.047 1.00 81.62 374 ILE A C 1
ATOM 3123 O O . ILE A 1 374 ? 8.128 12.549 -12.689 1.00 81.62 374 ILE A O 1
ATOM 3127 N N . LEU A 1 375 ? 6.187 13.537 -12.178 1.00 85.06 375 LEU A N 1
ATOM 3128 C CA . LEU A 1 375 ? 6.490 13.690 -10.760 1.00 85.06 375 LEU A CA 1
ATOM 3129 C C . LEU A 1 375 ? 6.729 12.343 -10.073 1.00 85.06 375 LEU A C 1
ATOM 3131 O O . LEU A 1 375 ? 7.689 12.209 -9.325 1.00 85.06 375 LEU A O 1
ATOM 3135 N N . GLU A 1 376 ? 5.880 11.341 -10.292 1.00 81.50 376 GLU A N 1
ATOM 3136 C CA . GLU A 1 376 ? 6.048 10.041 -9.634 1.00 81.50 376 GLU A CA 1
ATOM 3137 C C . GLU A 1 376 ? 7.260 9.258 -10.151 1.00 81.50 376 GLU A C 1
ATOM 3139 O O . GLU A 1 376 ? 7.883 8.525 -9.376 1.00 81.50 376 GLU A O 1
ATOM 3144 N N . GLU A 1 377 ? 7.614 9.423 -11.425 1.00 74.25 377 GLU A N 1
ATOM 3145 C CA . GLU A 1 377 ? 8.770 8.764 -12.036 1.00 74.25 377 GLU A CA 1
ATOM 3146 C C . GLU A 1 377 ? 10.102 9.408 -11.643 1.00 74.25 377 GLU A C 1
ATOM 3148 O O . GLU A 1 377 ? 11.078 8.690 -11.421 1.00 74.25 377 GLU A O 1
ATOM 3153 N N . TYR A 1 378 ? 10.127 10.737 -11.503 1.00 76.69 378 TYR A N 1
ATOM 3154 C CA . TYR A 1 378 ? 11.353 11.525 -11.353 1.00 76.69 378 TYR A CA 1
ATOM 3155 C C . TYR A 1 378 ? 11.431 12.333 -10.056 1.00 76.69 378 TYR A C 1
ATOM 3157 O O . TYR A 1 378 ? 12.246 13.256 -9.966 1.00 76.69 378 TYR A O 1
ATOM 3165 N N . LYS A 1 379 ? 10.594 12.033 -9.057 1.00 82.00 379 LYS A N 1
ATOM 3166 C CA . LYS A 1 379 ? 10.657 12.705 -7.750 1.00 82.00 379 LYS A CA 1
ATOM 3167 C C . LYS A 1 379 ? 12.048 12.609 -7.122 1.00 82.00 379 LYS A C 1
ATOM 3169 O O . LYS A 1 379 ? 12.702 11.568 -7.213 1.00 82.00 379 LYS A O 1
ATOM 3174 N N . LEU A 1 380 ? 12.453 13.714 -6.497 1.00 69.50 380 LEU A N 1
ATOM 3175 C CA . LEU A 1 380 ? 13.688 13.850 -5.720 1.00 69.50 380 LEU A CA 1
ATOM 3176 C C . LEU A 1 380 ? 13.792 12.852 -4.561 1.00 69.50 380 LEU A C 1
ATOM 3178 O O . LEU A 1 380 ? 12.748 12.526 -3.945 1.00 69.50 380 LEU A O 1
#

Foldseek 3Di:
DVPPVLLVVLVVLVCVLCVPPPCPPDPPDPPCPVVSVVVVVVQVPPPDDQLLVVLLCCLVPPACDDPPHLVVLLVVLVVLLVVLSVLLSVVLVPDADPALVCLLVVLVVVLVSLLVSVVSLVVSVVSLVVSLVSLVVSLVSNVPGDDDDCVVCVVPVVNVVVSVVSSVVSNVVSVVSNVSSVVSNVSSVVSSVSSVVSNLVSNLVNLVVNVDPDSPVSSVVSVLLNVLCVVLSNLLSLLLVLLVVLVVCLVLLLLVVSVVSLVVSVVSLVVSLVVLVPDPSDCVSCVVSNVSSVVSNVSSVVSSVVSVVVDPDSLVSLVSNLVSLVVFFDQDCVDPVRVVLV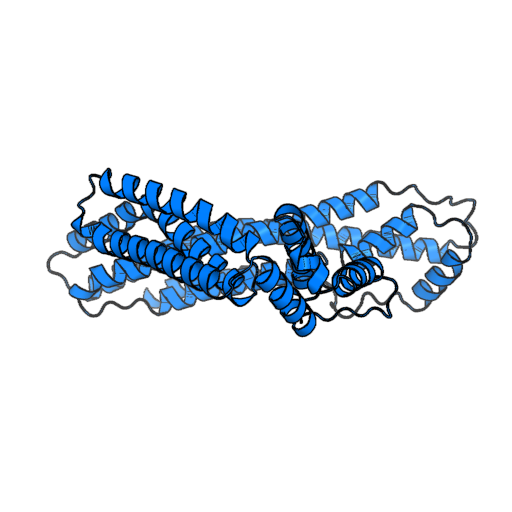VLNVVLVPQDSVNSRVDDPVRSNVSSVSSVVRCVRGGD

Sequence (380 aa):
MKKLILLFFILISTNAIFRKKSSYADETKITTDEKEKIALEIFSETNNLSDSYGRFIVVRDHNLYGMNGISKKFTTCQADLKRWIKSWEDFVKNIQLNHSKEIYPFSTTLQDFFSIQSLQAEKIKINCNYVIENANKSLEIMKNSVPYSKVILSEYNYYLGEIEKSTKRIYTVLEKYILDTKYYLKKLEELNIKSHKSVFSKITIEIYKLKPEDPIIILNDFYSLINASRDLNPSVAKINMTEKKIQEYIEKYKYFKALKLYDHILLDCAKTHREILNNIINTKYLSYKFDKMRESCSNTYNAFMHFKKKFKNKHDYIINFIEYTKNNTKIDCSNNVNIIPCNEFSVIKSIKIDELKNFSEQKLSFIESKLDTILEEYKL